Protein 7ZQY (pdb70)

Organism: Chaetomium thermophilum (strain DSM 1495 / CBS 144.50 / IMI 039719) (NCBI:txid759272)

Nearest PDB structures (foldseek):
  7zqy-assembly1_C  TM=1.003E+00  e=3.731E-21  Thermochaetoides thermophila
  5gox-assembly1_B  TM=5.047E-01  e=2.111E-02  Homo sapiens
  3zx6-assembly1_B  TM=3.598E-01  e=1.373E+00  Archaeoglobus fulgidus DSM 4304
  7a0g-assembly1_FFF  TM=4.343E-01  e=3.034E+00  Serratia marcescens
  6rwb-assembly1_C  TM=2.679E-01  e=1.526E+00  Yersinia pseudotuberculosis

Solvent-accessible surface area: 42993 Å² total; per-residue (Å²): 185,174,99,36,125,90,0,75,54,74,16,36,63,11,141,85,71,53,82,122,24,33,73,81,22,68,48,9,54,128,32,0,49,82,4,0,80,106,13,113,133,50,140,85,45,15,84,14,107,74,2,84,71,36,14,89,57,4,56,133,53,18,48,105,19,60,22,36,19,109,36,19,63,38,33,50,135,60,33,24,54,12,27,27,23,0,28,38,19,40,16,0,40,15,1,52,29,54,0,50,147,76,105,67,14,38,66,152,1,40,111,54,4,61,176,103,34,43,86,132,107,31,103,119,21,36,108,63,34,50,59,45,47,143,6,6,22,35,0,50,44,15,72,84,90,14,38,20,28,83,71,0,49,83,70,15,63,81,18,40,148,72,30,88,65,34,49,97,94,84,123,111,46,99,263,128,88,113,27,145,81,3,85,73,90,18,29,67,15,119,80,74,51,87,129,26,35,83,73,22,85,42,9,59,147,25,0,45,84,8,0,80,115,14,84,128,56,151,87,46,14,92,20,58,78,0,5,66,24,2,30,54,0,36,124,59,18,46,112,14,64,28,33,18,106,24,25,52,35,38,92,124,66,30,33,64,11,75,61,94,0,104,173,118,38,82,0,49,15,2,59,32,67,0,87,157,75,107,68,11,36,76,141,0,34,113,80,3,55,188,152,42,40,113,123,106,68,126,108,29,86,107,62,41,65,57,39,80,138,5,5,77,30,0,125,79,17,24,94,94,3,29,13,22,42,74,2,44,40,84,14,59,91,21,42,155,82,25,84,65,31,34,88,103,85,63,96,33,60,173,203,117,150,136,93,32,102,63,0,84,65,69,19,38,67,14,118,88,72,47,88,133,27,39,77,77,28,75,52,10,59,144,32,0,46,83,4,0,86,105,14,94,128,57,147,84,47,20,95,18,78,79,0,87,68,36,15,91,56,2,55,127,53,19,44,107,20,60,20,36,20,129,40,36,59,47,33,54,135,61,28,17,49,14,28,22,18,0,30,39,18,43,16,0,72,17,2,58,32,50,1,54,154,72,124,85,19,43,69,136,0,39,114,72,8,62,183,144,30,50,72,124,95,29,115,90,18,36,110,61,32,51,60,44,39,142,6,4,20,38,1,48,43,17,74,81,92,5,41,22,23,69,68,0,45,80,76,11,73,112,18,40,180,75,25,82,62,29,46,99,74,72,111,116,38,60,241,120,116,102,21,128,70,24,51,65,93,21,35,64,12,131,77,71,44,82,132,25,36,82,70,26,84,44,7,61,139,31,0,47,84,8,0,84,112,14,86,132,60,149,82,44,16,89,16,62,82,0,3,62,19,3,29,50,0,34,134,57,16,45,108,15,56,32,30,18,112,35,20,64,50,30,70,141,56,34,39,66,13,80,64,92,0,93,175,125,41,74,0,65,15,2,51,31,65,0,81,159,69,122,61,12,39,67,145,1,39,112,75,4,58,170,148,45,29,90,132,102,65,144,109,28,84,120,61,46,64,58,47,97,138,5,5,71,29,0,118,76,19,22,88,90,4,31,15,23,46,67,0,44,42,77,15,65,82,19,42,139,72,28,89,60,42,44,99,153,71,100,74,32,72,196,186,152

B-factor: mean 81.54, std 18.54, range [30.0, 139.04]

InterPro domains:
  IPR000219 Dbl homology domain [PS50010] (722-928)
  IPR004584 DNA repair protein Rad50, eukaryotes [TIGR00606] (2-1311)
  IPR027417 P-loop containing nucleoside triphosphate hydrolase [G3DSA:3.40.50.300] (3-269)
  IPR027417 P-loop containing nucleoside triphosphate hydrolase [G3DSA:3.40.50.300] (1039-1307)
  IPR027417 P-loop containing nucleoside triphosphate hydrolase [SSF52540] (3-317)
  IPR027417 P-loop containing nucleoside triphosphate hydrolase [SSF52540] (21-1282)
  IPR038729 Rad50/SbcC-type AAA domain [PF13476] (6-234)

Foldseek 3Di:
DVCLVVLVVLLVVLVVVLVVLVVLLVVLQVLLQVLQCPLVVHPGGDGLVCLVVLLVCLVVLLVVLVVVLVVLVVVLVVLVVQLCCCVPVQAGPPPGDHCVVNVVVSVVSNVVSVVVHDCVVVVVSVVSNVSSVSSNVSSVVSPVSSVSSVVSVVVSVVSVVVSVVSVVVSVVVVD/DVVLVVLVVVLVVLVVVLVVLVVLLVVLQVLLQVLQCVLVVNPGGDHSVCLVVVLVVLVVLLVVLVVVLVVLVVLLVVLVVQLCCCVPVQAGPPPGDHCVVNVVVSVVSNVVSVVVDDDVSNVVSVVSNVSSVSSNVSSVVSPVSSVSSVVSVVVSVVSVVVSVVSVVCSVVVVVVD/DVVLVVLVVVLVVLVVVLVVLVVLLVVLQVLLQVLQCVLVVHPGGDGLVCLVVVLVVLVVLLVVLVVVLVVLVVQLVVLVVQLCCCVPVQAGPPPGDGCVVNVVVSVVSNVVSVVSNDCPVVVVSVVVNVSSVSSNVSSVVSPVSSVSSVVSVVVSVVSVVVSVVSVVVSVVVPD/DVVLVVLVVVLVVLVVVLVVLVVLLVVLQVLLQVLQCVLVVNPGGDGSVCLVVLLVVLVVLLVVLVVVLVVLVVVLVVLVVQLCCCVPVQAGPPPGDHCVVNVVVSVVSNVVSVVSPDCVSVVVSVVSNVSSVSSNVSSVVSPVSSVSSVVSVVVSVVSVVVSVVSVVVSVVVVVVD

GO terms:
  GO:0003690 double-stranded DNA binding (F, IDA)
  GO:0016887 ATP hydrolysis activity (F, IDA)
  GO:0030870 Mre11 complex (C, IDA)

Structure (mmCIF, N/CA/C/O backbone):
data_7ZQY
#
_entry.id   7ZQY
#
_cell.length_a   43.490
_cell.length_b   53.970
_cell.length_c   110.420
_cell.angle_alpha   75.85
_cell.angle_beta   78.74
_cell.angle_gamma   90.00
#
_symmetry.space_group_name_H-M   'P 1'
#
loop_
_entity.id
_entity.type
_entity.pdbx_description
1 polymer 'DH domain-containing protein'
2 non-polymer 'ZINC ION'
3 water water
#
loop_
_atom_site.group_PDB
_atom_site.id
_atom_site.type_symbol
_atom_site.label_atom_id
_atom_site.label_alt_id
_atom_site.label_comp_id
_atom_site.label_asym_id
_atom_site.label_entity_id
_atom_site.label_seq_id
_atom_site.pdbx_PDB_ins_code
_atom_site.Cartn_x
_atom_site.Cartn_y
_atom_site.Cartn_z
_atom_site.occupancy
_atom_site.B_iso_or_equiv
_atom_site.auth_seq_id
_atom_site.auth_comp_id
_atom_site.auth_asym_id
_atom_site.auth_atom_id
_atom_site.pdbx_PDB_model_num
ATOM 1 N N . GLN A 1 1 ? -0.066 14.425 73.427 1.00 125.87 600 GLN A N 1
ATOM 2 C CA . GLN A 1 1 ? 1.233 15.150 73.490 1.00 122.57 600 GLN A CA 1
ATOM 3 C C . GLN A 1 1 ? 2.295 14.585 72.536 1.00 124.17 600 GLN A C 1
ATOM 4 O O . GLN A 1 1 ? 2.726 15.296 71.633 1.00 121.49 600 GLN A O 1
ATOM 10 N N . GLN A 1 2 ? 2.745 13.336 72.702 1.00 125.84 601 GLN A N 1
ATOM 11 C CA . GLN A 1 2 ? 3.965 12.810 72.056 1.00 123.74 601 GLN A CA 1
ATOM 12 C C . GLN A 1 2 ? 3.971 12.908 70.518 1.00 129.45 601 GLN A C 1
ATOM 13 O O . GLN A 1 2 ? 4.962 13.323 69.920 1.00 128.31 601 GLN A O 1
ATOM 19 N N . GLU A 1 3 ? 2.866 12.556 69.861 1.00 127.62 602 GLU A N 1
ATOM 20 C CA . GLU A 1 3 ? 2.757 12.590 68.396 1.00 120.33 602 GLU A CA 1
ATOM 21 C C . GLU A 1 3 ? 2.440 13.981 67.821 1.00 120.30 602 GLU A C 1
ATOM 22 O O . GLU A 1 3 ? 2.658 14.209 66.634 1.00 119.73 602 GLU A O 1
ATOM 28 N N . LEU A 1 4 ? 2.010 14.956 68.628 1.00 121.26 603 LEU A N 1
ATOM 29 C CA . LEU A 1 4 ? 1.777 16.333 68.163 1.00 119.81 603 LEU A CA 1
ATOM 30 C C . LEU A 1 4 ? 3.068 16.994 67.669 1.00 114.21 603 LEU A C 1
ATOM 31 O O . LEU A 1 4 ? 3.038 17.730 66.689 1.00 113.50 603 LEU A O 1
ATOM 36 N N . LYS A 1 5 ? 4.221 16.658 68.255 1.00 112.84 604 LYS A N 1
ATOM 37 C CA . LYS A 1 5 ? 5.527 17.102 67.750 1.00 111.43 604 LYS A CA 1
ATOM 38 C C . LYS A 1 5 ? 5.816 16.538 66.363 1.00 114.81 604 LYS A C 1
ATOM 39 O O . LYS A 1 5 ? 6.376 17.239 65.531 1.00 116.47 604 LYS A O 1
ATOM 45 N N . GLN A 1 6 ? 5.402 15.304 66.069 1.00 116.06 605 GLN A N 1
ATOM 46 C CA . GLN A 1 6 ? 5.485 14.762 64.708 1.00 114.38 605 GLN A CA 1
ATOM 47 C C . GLN A 1 6 ? 4.500 15.462 63.772 1.00 110.60 605 GLN A C 1
ATOM 48 O O . GLN A 1 6 ? 4.885 15.827 62.671 1.00 111.47 605 GLN A O 1
ATOM 54 N N . ALA A 1 7 ? 3.258 15.703 64.197 1.00 107.94 606 ALA A N 1
ATOM 55 C CA . ALA A 1 7 ? 2.264 16.392 63.378 1.00 107.81 606 ALA A CA 1
ATOM 56 C C . ALA A 1 7 ? 2.725 17.805 62.980 1.00 104.93 606 ALA A C 1
ATOM 57 O O . ALA A 1 7 ? 2.683 18.170 61.809 1.00 106.48 606 ALA A O 1
ATOM 59 N N . GLU A 1 8 ? 3.236 18.578 63.936 1.00 106.35 607 GLU A N 1
ATOM 60 C CA . GLU A 1 8 ? 3.826 19.897 63.701 1.00 107.55 607 GLU A CA 1
ATOM 61 C C . GLU A 1 8 ? 5.046 19.824 62.771 1.00 104.81 607 GLU A C 1
ATOM 62 O O . GLU A 1 8 ? 5.154 20.602 61.825 1.00 98.73 607 GLU A O 1
ATOM 68 N N . TYR A 1 9 ? 5.945 18.860 62.987 1.00 101.89 608 TYR A N 1
ATOM 69 C CA . TYR A 1 9 ? 7.127 18.673 62.145 1.00 99.03 608 TYR A CA 1
ATOM 70 C C . TYR A 1 9 ? 6.764 18.270 60.711 1.00 99.80 608 TYR A C 1
ATOM 71 O O . TYR A 1 9 ? 7.239 18.894 59.768 1.00 98.91 608 TYR A O 1
ATOM 80 N N . GLN A 1 10 ? 5.858 17.305 60.524 1.00 100.40 609 GLN A N 1
ATOM 81 C CA . GLN A 1 10 ? 5.323 16.923 59.215 1.00 100.93 609 GLN A CA 1
ATOM 82 C C . GLN A 1 10 ? 4.720 18.127 58.492 1.00 95.32 609 GLN A C 1
ATOM 83 O O . GLN A 1 10 ? 5.082 18.405 57.351 1.00 94.75 609 GLN A O 1
ATOM 89 N N . LEU A 1 11 ? 3.844 18.873 59.166 1.00 92.87 610 LEU A N 1
ATOM 90 C CA . LEU A 1 11 ? 3.208 20.043 58.580 1.00 89.86 610 LEU A CA 1
ATOM 91 C C . LEU A 1 11 ? 4.238 21.103 58.171 1.00 85.45 610 LEU A C 1
ATOM 92 O O . LEU A 1 11 ? 4.130 21.674 57.093 1.00 86.37 610 LEU A O 1
ATOM 97 N N . SER A 1 12 ? 5.275 21.326 58.977 1.00 85.06 611 SER A N 1
ATOM 98 C CA . SER A 1 12 ? 6.365 22.251 58.660 1.00 84.79 611 SER A CA 1
ATOM 99 C C . SER A 1 12 ? 7.196 21.788 57.459 1.00 83.96 611 SER A C 1
ATOM 100 O O . SER A 1 12 ? 7.491 22.576 56.562 1.00 78.73 611 SER A O 1
ATOM 103 N N . ASN A 1 13 ? 7.517 20.498 57.383 1.00 83.80 612 ASN A N 1
ATOM 104 C CA . ASN A 1 13 ? 8.226 19.920 56.246 1.00 87.30 612 ASN A CA 1
ATOM 105 C C . ASN A 1 13 ? 7.413 20.056 54.960 1.00 80.24 612 ASN A C 1
ATOM 106 O O . ASN A 1 13 ? 7.932 20.510 53.948 1.00 79.78 612 ASN A O 1
ATOM 111 N N . ALA A 1 14 ? 6.125 19.726 55.006 1.00 82.01 613 ALA A N 1
ATOM 112 C CA . ALA A 1 14 ? 5.233 19.828 53.866 1.00 77.18 613 ALA A CA 1
ATOM 113 C C . ALA A 1 14 ? 5.024 21.284 53.424 1.00 78.27 613 ALA A C 1
ATOM 114 O O . ALA A 1 14 ? 5.107 21.567 52.234 1.00 77.72 613 ALA A O 1
ATOM 116 N N . ARG A 1 15 ? 4.863 22.201 54.379 1.00 73.29 614 ARG A N 1
ATOM 117 C CA . ARG A 1 15 ? 4.752 23.640 54.017 1.00 74.92 614 ARG A CA 1
ATOM 118 C C . ARG A 1 15 ? 6.009 24.076 53.253 1.00 73.84 614 ARG A C 1
ATOM 119 O O . ARG A 1 15 ? 5.857 24.616 52.140 1.00 76.78 614 ARG A O 1
ATOM 127 N N . ASN A 1 16 ? 7.198 23.843 53.819 1.00 70.20 615 ASN A N 1
ATOM 128 C CA . ASN A 1 16 ? 8.448 24.271 53.200 1.00 71.40 615 ASN A CA 1
ATOM 129 C C . ASN A 1 16 ? 8.709 23.567 51.873 1.00 71.96 615 ASN A C 1
ATOM 130 O O . ASN A 1 16 ? 9.179 24.202 50.937 1.00 73.30 615 ASN A O 1
ATOM 135 N N . LEU A 1 17 ? 8.347 22.294 51.748 1.00 71.61 616 LEU A N 1
ATOM 136 C CA . LEU A 1 17 ? 8.430 21.571 50.488 1.00 74.06 616 LEU A CA 1
ATOM 137 C C . LEU A 1 17 ? 7.519 22.199 49.431 1.00 68.95 616 LEU A C 1
ATOM 138 O O . LEU A 1 17 ? 7.975 22.500 48.338 1.00 71.23 616 LEU A O 1
ATOM 143 N N . HIS A 1 18 ? 6.262 22.478 49.766 1.00 70.36 617 HIS A N 1
ATOM 144 C CA . HIS A 1 18 ? 5.313 23.134 48.869 1.00 68.51 617 HIS A CA 1
ATOM 145 C C . HIS A 1 18 ? 5.802 24.513 48.435 1.00 68.11 617 HIS A C 1
ATOM 146 O O . HIS A 1 18 ? 5.762 24.827 47.251 1.00 70.16 617 HIS A O 1
ATOM 153 N N . ASN A 1 19 ? 6.345 25.287 49.377 1.00 69.77 618 ASN A N 1
ATOM 154 C CA . ASN A 1 19 ? 6.924 26.606 49.012 1.00 68.52 618 ASN A CA 1
ATOM 155 C C . ASN A 1 19 ? 8.051 26.394 47.998 1.00 67.40 618 ASN A C 1
ATOM 156 O O . ASN A 1 19 ? 8.013 27.038 46.933 1.00 70.26 618 ASN A O 1
ATOM 161 N N . LYS A 1 20 ? 9.010 25.521 48.317 1.00 62.80 619 LYS A N 1
ATOM 162 C CA . LYS A 1 20 ? 10.176 25.299 47.421 1.00 67.48 619 LYS A CA 1
ATOM 163 C C . LYS A 1 20 ? 9.693 24.812 46.052 1.00 65.77 619 LYS A C 1
ATOM 164 O O . LYS A 1 20 ? 10.153 25.367 45.036 1.00 66.83 619 LYS A O 1
ATOM 170 N N . LEU A 1 21 ? 8.802 23.819 46.031 1.00 60.30 620 LEU A N 1
ATOM 171 C CA . LEU A 1 21 ? 8.322 23.251 44.744 1.00 71.97 620 LEU A CA 1
ATOM 172 C C . LEU A 1 21 ? 7.612 24.348 43.945 1.00 69.39 620 LEU A C 1
ATOM 173 O O . LEU A 1 21 ? 7.828 24.420 42.721 1.00 71.14 620 LEU A O 1
ATOM 178 N N . THR A 1 22 ? 6.800 25.165 44.619 1.00 65.53 621 THR A N 1
ATOM 179 C CA . THR A 1 22 ? 6.092 26.278 43.937 1.00 67.36 621 THR A CA 1
ATOM 180 C C . THR A 1 22 ? 7.122 27.191 43.268 1.00 69.19 621 THR A C 1
ATOM 181 O O . THR A 1 22 ? 6.924 27.532 42.090 1.00 70.01 621 THR A O 1
ATOM 185 N N . ASN A 1 23 ? 8.186 27.548 43.990 1.00 67.58 622 ASN A N 1
ATOM 186 C CA . ASN A 1 23 ? 9.211 28.477 43.445 1.00 69.07 622 ASN A CA 1
ATOM 187 C C . ASN A 1 23 ? 9.837 27.864 42.189 1.00 66.29 622 ASN A C 1
ATOM 188 O O . ASN A 1 23 ? 9.969 28.588 41.183 1.00 66.37 622 ASN A O 1
ATOM 193 N N . GLU A 1 24 ? 10.194 26.579 42.248 1.00 60.73 623 GLU A N 1
ATOM 194 C CA . GLU A 1 24 ? 10.827 25.899 41.088 1.00 71.35 623 GLU A CA 1
ATOM 195 C C . GLU A 1 24 ? 9.852 25.916 39.907 1.00 70.68 623 GLU A C 1
ATOM 196 O O . GLU A 1 24 ? 10.292 26.224 38.780 1.00 64.03 623 GLU A O 1
ATOM 202 N N . MET A 1 25 ? 8.578 25.611 40.165 1.00 71.04 624 MET A N 1
ATOM 203 C CA . MET A 1 25 ? 7.554 25.616 39.090 1.00 68.84 624 MET A CA 1
ATOM 204 C C . MET A 1 25 ? 7.504 27.008 38.454 1.00 69.52 624 MET A C 1
ATOM 205 O O . MET A 1 25 ? 7.507 27.087 37.214 1.00 76.80 624 MET A O 1
ATOM 210 N N . GLU A 1 26 ? 7.477 28.058 39.278 1.00 67.69 625 GLU A N 1
ATOM 211 C CA . GLU A 1 26 ? 7.384 29.447 38.756 1.00 69.37 625 GLU A CA 1
ATOM 212 C C . GLU A 1 26 ? 8.617 29.751 37.904 1.00 72.07 625 GLU A C 1
ATOM 213 O O . GLU A 1 26 ? 8.456 30.358 36.830 1.00 73.96 625 GLU A O 1
ATOM 219 N N . ALA A 1 27 ? 9.798 29.337 38.368 1.00 71.82 626 ALA A N 1
ATOM 220 C CA . ALA A 1 27 ? 11.044 29.573 37.605 1.00 66.75 626 ALA A CA 1
ATOM 221 C C . ALA A 1 27 ? 10.935 28.887 36.242 1.00 71.54 626 ALA A C 1
ATOM 222 O O . ALA A 1 27 ? 11.248 29.535 35.225 1.00 70.74 626 ALA A O 1
ATOM 224 N N . CYS A 1 28 ? 10.484 27.631 36.229 1.00 68.06 627 CYS A N 1
ATOM 225 C CA . CYS A 1 28 ? 10.353 26.877 34.956 1.00 70.59 627 CYS A CA 1
ATOM 226 C C . CYS A 1 28 ? 9.378 27.618 34.037 1.00 69.18 627 CYS A C 1
ATOM 227 O O . CYS A 1 28 ? 9.678 27.737 32.836 1.00 67.74 627 CYS A O 1
ATOM 230 N N . MET A 1 29 ? 8.267 28.107 34.591 1.00 71.34 628 MET A N 1
ATOM 231 C CA . MET A 1 29 ? 7.245 28.819 33.780 1.00 72.01 628 MET A CA 1
ATOM 232 C C . MET A 1 29 ? 7.882 30.062 33.158 1.00 71.47 628 MET A C 1
ATOM 233 O O . MET A 1 29 ? 7.670 30.295 31.956 1.00 68.86 628 MET A O 1
ATOM 238 N N . ARG A 1 30 ? 8.633 30.824 33.953 1.00 74.27 629 ARG A N 1
ATOM 239 C CA . ARG A 1 30 ? 9.321 32.032 33.429 1.00 73.05 629 ARG A CA 1
ATOM 240 C C . ARG A 1 30 ? 10.223 31.615 32.267 1.00 74.58 629 ARG A C 1
ATOM 241 O O . ARG A 1 30 ? 10.007 32.109 31.149 1.00 72.80 629 ARG A O 1
ATOM 249 N N . ALA A 1 31 ? 11.190 30.733 32.528 1.00 71.00 630 ALA A N 1
ATOM 250 C CA . ALA A 1 31 ? 12.089 30.257 31.486 1.00 70.26 630 ALA A CA 1
ATOM 251 C C . ALA A 1 31 ? 11.338 29.851 30.206 1.00 70.77 630 ALA A C 1
ATOM 252 O O . ALA A 1 31 ? 11.631 30.374 29.136 1.00 70.97 630 ALA A O 1
ATOM 254 N N . VAL A 1 32 ? 10.331 28.979 30.297 1.00 64.02 631 VAL A N 1
ATOM 255 C CA . VAL A 1 32 ? 9.565 28.540 29.122 1.00 66.72 631 VAL A CA 1
ATOM 256 C C . VAL A 1 32 ? 8.813 29.690 28.453 1.00 70.00 631 VAL A C 1
ATOM 257 O O . VAL A 1 32 ? 8.840 29.796 27.235 1.00 76.31 631 VAL A O 1
ATOM 261 N N . GLN A 1 33 ? 8.237 30.627 29.201 1.00 68.30 632 GLN A N 1
ATOM 262 C CA . GLN A 1 33 ? 7.653 31.832 28.611 1.00 72.61 632 GLN A CA 1
ATOM 263 C C . GLN A 1 33 ? 8.691 32.711 27.911 1.00 73.21 632 GLN A C 1
ATOM 264 O O . GLN A 1 33 ? 8.417 33.224 26.832 1.00 79.17 632 GLN A O 1
ATOM 270 N N . THR A 1 34 ? 9.892 32.847 28.467 1.00 72.10 633 THR A N 1
ATOM 271 C CA . THR A 1 34 ? 10.978 33.600 27.823 1.00 72.91 633 THR A CA 1
ATOM 272 C C . THR A 1 34 ? 11.386 32.949 26.501 1.00 74.50 633 THR A C 1
ATOM 273 O O . THR A 1 34 ? 11.484 33.630 25.485 1.00 76.65 633 THR A O 1
ATOM 277 N N . ALA A 1 35 ? 11.535 31.626 26.482 1.00 72.92 634 ALA A N 1
ATOM 278 C CA . ALA A 1 35 ? 11.847 30.880 25.274 1.00 74.53 634 ALA A CA 1
ATOM 279 C C . ALA A 1 35 ? 10.757 31.045 24.213 1.00 76.21 634 ALA A C 1
ATOM 280 O O . ALA A 1 35 ? 11.058 31.399 23.082 1.00 76.27 634 ALA A O 1
ATOM 282 N N . MET A 1 36 ? 9.483 30.873 24.570 1.00 73.44 635 MET A N 1
ATOM 283 C CA . MET A 1 36 ? 8.375 31.099 23.643 1.00 76.52 635 MET A CA 1
ATOM 284 C C . MET A 1 36 ? 8.349 32.521 23.085 1.00 78.64 635 MET A C 1
ATOM 285 O O . MET A 1 36 ? 8.074 32.714 21.904 1.00 77.73 635 MET A O 1
ATOM 290 N N . LYS A 1 37 ? 8.669 33.522 23.907 1.00 78.67 636 LYS A N 1
ATOM 291 C CA . LYS A 1 37 ? 8.725 34.912 23.465 1.00 81.39 636 LYS A CA 1
ATOM 292 C C . LYS A 1 37 ? 9.826 35.128 22.431 1.00 80.89 636 LYS A C 1
ATOM 293 O O . LYS A 1 37 ? 9.567 35.728 21.396 1.00 85.90 636 LYS A O 1
ATOM 299 N N . GLU A 1 38 ? 11.040 34.639 22.664 1.00 76.80 637 GLU A N 1
ATOM 300 C CA . GLU A 1 38 ? 12.147 34.871 21.730 1.00 83.18 637 GLU A CA 1
ATOM 301 C C . GLU A 1 38 ? 12.111 33.943 20.503 1.00 86.30 637 GLU A C 1
ATOM 302 O O . GLU A 1 38 ? 12.513 34.354 19.418 1.00 83.19 637 GLU A O 1
ATOM 308 N N . ALA A 1 39 ? 11.580 32.723 20.626 1.00 85.03 638 ALA A N 1
ATOM 309 C CA . ALA A 1 39 ? 11.564 31.735 19.550 1.00 76.13 638 ALA A CA 1
ATOM 310 C C . ALA A 1 39 ? 10.820 32.207 18.296 1.00 81.19 638 ALA A C 1
ATOM 311 O O . ALA A 1 39 ? 11.245 31.888 17.186 1.00 84.08 638 ALA A O 1
ATOM 313 N N . ARG A 1 40 ? 9.768 33.021 18.468 1.00 83.59 639 ARG A N 1
ATOM 314 C CA . ARG A 1 40 ? 8.962 33.522 17.314 1.00 86.35 639 ARG A CA 1
ATOM 315 C C . ARG A 1 40 ? 8.981 35.058 17.249 1.00 87.69 639 ARG A C 1
ATOM 316 O O . ARG A 1 40 ? 8.251 35.626 16.412 1.00 90.05 639 ARG A O 1
ATOM 324 N N . ASP A 1 41 ? 9.805 35.687 18.090 1.00 86.90 640 ASP A N 1
ATOM 325 C CA . ASP A 1 41 ? 9.988 37.142 18.208 1.00 91.43 640 ASP A CA 1
ATOM 326 C C . ASP A 1 41 ? 8.706 37.906 18.602 1.00 92.69 640 ASP A C 1
ATOM 327 O O . ASP A 1 41 ? 8.259 38.838 17.932 1.00 95.31 640 ASP A O 1
ATOM 332 N N . LEU A 1 42 ? 8.076 37.458 19.686 1.00 94.15 641 LEU A N 1
ATOM 333 C CA . LEU A 1 42 ? 6.818 37.982 20.214 1.00 97.21 641 LEU A CA 1
ATOM 334 C C . LEU A 1 42 ? 7.039 39.213 21.109 1.00 99.32 641 LEU A C 1
ATOM 335 O O . LEU A 1 42 ? 8.027 39.318 21.834 1.00 100.40 641 LEU A O 1
ATOM 340 N N . ASP A 1 43 ? 6.098 40.151 21.085 1.00 100.64 642 ASP A N 1
ATOM 341 C CA . ASP A 1 43 ? 6.146 41.399 21.858 1.00 105.31 642 ASP A CA 1
ATOM 342 C C . ASP A 1 43 ? 5.711 41.228 23.324 1.00 104.79 642 ASP A C 1
ATOM 343 O O . ASP A 1 43 ? 6.210 41.946 24.188 1.00 108.05 642 ASP A O 1
ATOM 348 N N . SER A 1 44 ? 4.870 40.235 23.617 1.00 103.49 643 SER A N 1
ATOM 349 C CA . SER A 1 44 ? 4.508 39.770 24.965 1.00 107.53 643 SER A CA 1
ATOM 350 C C . SER A 1 44 ? 4.444 38.243 25.000 1.00 102.60 643 SER A C 1
ATOM 351 O O . SER A 1 44 ? 4.069 37.610 24.012 1.00 97.63 643 SER A O 1
ATOM 354 N N . ALA A 1 45 ? 4.828 37.629 26.121 1.00 97.60 644 ALA A N 1
ATOM 355 C CA . ALA A 1 45 ? 4.910 36.174 26.225 1.00 91.82 644 ALA A CA 1
ATOM 356 C C . ALA A 1 45 ? 3.519 35.502 26.265 1.00 90.39 644 ALA A C 1
ATOM 357 O O . ALA A 1 45 ? 2.609 36.009 26.923 1.00 84.21 644 ALA A O 1
ATOM 359 N N . PRO A 1 46 ? 3.339 34.355 25.596 1.00 94.46 645 PRO A N 1
ATOM 360 C CA . PRO A 1 46 ? 2.088 33.613 25.604 1.00 88.26 645 PRO A CA 1
ATOM 361 C C . PRO A 1 46 ? 1.890 32.802 26.896 1.00 83.38 645 PRO A C 1
ATOM 362 O O . PRO A 1 46 ? 2.832 32.603 27.668 1.00 80.68 645 PRO A O 1
ATOM 366 N N . PRO A 1 47 ? 0.681 32.272 27.128 1.00 86.25 646 PRO A N 1
ATOM 367 C CA . PRO A 1 47 ? 0.419 31.292 28.169 1.00 85.07 646 PRO A CA 1
ATOM 368 C C . PRO A 1 47 ? 1.306 30.057 28.039 1.00 80.25 646 PRO A C 1
ATOM 369 O O . PRO A 1 47 ? 1.514 29.550 26.944 1.00 84.16 646 PRO A O 1
ATOM 373 N N . VAL A 1 48 ? 1.769 29.520 29.167 1.00 78.29 647 VAL A N 1
ATOM 374 C CA . VAL A 1 48 ? 2.606 28.309 29.246 1.00 79.87 647 VAL A CA 1
ATOM 375 C C . VAL A 1 48 ? 1.990 27.097 28.534 1.00 78.53 647 VAL A C 1
ATOM 376 O O . VAL A 1 48 ? 2.707 26.317 27.918 1.00 73.08 647 VAL A O 1
ATOM 380 N N . ASP A 1 49 ? 0.674 27.017 28.502 1.00 86.23 648 ASP A N 1
ATOM 381 C CA . ASP A 1 49 ? -0.013 25.860 27.885 1.00 84.44 648 ASP A CA 1
ATOM 382 C C . ASP A 1 49 ? 0.185 25.870 26.374 1.00 83.68 648 ASP A C 1
ATOM 383 O O . ASP A 1 49 ? -0.203 24.892 25.730 1.00 87.51 648 ASP A O 1
ATOM 388 N N . GLU A 1 50 ? 0.759 26.933 25.834 1.00 78.98 649 GLU A N 1
ATOM 389 C CA . GLU A 1 50 ? 0.874 27.038 24.364 1.00 84.29 649 GLU A CA 1
ATOM 390 C C . GLU A 1 50 ? 2.225 26.503 23.890 1.00 77.90 649 GLU A C 1
ATOM 391 O O . GLU A 1 50 ? 2.480 26.566 22.693 1.00 70.67 649 GLU A O 1
ATOM 397 N N . TYR A 1 51 ? 3.056 26.023 24.799 1.00 71.58 650 TYR A N 1
ATOM 398 C CA . TYR A 1 51 ? 4.396 25.574 24.377 1.00 71.56 650 TYR A CA 1
ATOM 399 C C . TYR A 1 51 ? 4.238 24.338 23.510 1.00 69.98 650 TYR A C 1
ATOM 400 O O . TYR A 1 51 ? 4.910 24.241 22.482 1.00 67.84 650 TYR A O 1
ATOM 409 N N . ILE A 1 52 ? 3.386 23.401 23.927 1.00 63.75 651 ILE A N 1
ATOM 410 C CA . ILE A 1 52 ? 3.261 22.122 23.168 1.00 62.98 651 ILE A CA 1
ATOM 411 C C . ILE A 1 52 ? 2.917 22.440 21.711 1.00 74.21 651 ILE A C 1
ATOM 412 O O . ILE A 1 52 ? 3.508 21.805 20.820 1.00 72.64 651 ILE A O 1
ATOM 417 N N . THR A 1 53 ? 2.016 23.398 21.480 1.00 74.64 652 THR A N 1
ATOM 418 C CA . THR A 1 53 ? 1.573 23.691 20.101 1.00 72.61 652 THR A CA 1
ATOM 419 C C . THR A 1 53 ? 2.704 24.391 19.346 1.00 75.95 652 THR A C 1
ATOM 420 O O . THR A 1 53 ? 2.900 24.080 18.169 1.00 70.73 652 THR A O 1
ATOM 424 N N . MET A 1 54 ? 3.412 25.298 20.002 1.00 73.07 653 MET A N 1
ATOM 425 C CA . MET A 1 54 ? 4.500 26.056 19.354 1.00 71.95 653 MET A CA 1
ATOM 426 C C . MET A 1 54 ? 5.600 25.081 18.963 1.00 72.46 653 MET A C 1
ATOM 427 O O . MET A 1 54 ? 6.164 25.255 17.888 1.00 72.19 653 MET A O 1
ATOM 432 N N . LEU A 1 55 ? 5.887 24.101 19.814 1.00 66.66 654 LEU A N 1
ATOM 433 C CA . LEU A 1 55 ? 6.934 23.083 19.529 1.00 66.09 654 LEU A CA 1
ATOM 434 C C . LEU A 1 55 ? 6.513 22.183 18.367 1.00 65.61 654 LEU A C 1
ATOM 435 O O . LEU A 1 55 ? 7.357 21.871 17.533 1.00 65.95 654 LEU A O 1
ATOM 440 N N . GLU A 1 56 ? 5.249 21.793 18.321 1.00 68.82 655 GLU A N 1
ATOM 441 C CA . GLU A 1 56 ? 4.761 20.874 17.271 1.00 72.75 655 GLU A CA 1
ATOM 442 C C . GLU A 1 56 ? 4.732 21.616 15.946 1.00 68.77 655 GLU A C 1
ATOM 443 O O . GLU A 1 56 ? 5.020 21.011 14.922 1.00 67.82 655 GLU A O 1
ATOM 449 N N . THR A 1 57 ? 4.366 22.881 15.986 1.00 69.82 656 THR A N 1
ATOM 450 C CA . THR A 1 57 ? 4.368 23.690 14.759 1.00 66.23 656 THR A CA 1
ATOM 451 C C . THR A 1 57 ? 5.796 23.759 14.250 1.00 72.61 656 THR A C 1
ATOM 452 O O . THR A 1 57 ? 6.000 23.558 13.055 1.00 73.32 656 THR A O 1
ATOM 456 N N . ASP A 1 58 ? 6.749 24.000 15.139 1.00 72.84 657 ASP A N 1
ATOM 457 C CA . ASP A 1 58 ? 8.147 24.173 14.674 1.00 73.13 657 ASP A CA 1
ATOM 458 C C . ASP A 1 58 ? 8.661 22.838 14.147 1.00 72.00 657 ASP A C 1
ATOM 459 O O . ASP A 1 58 ? 9.283 22.833 13.091 1.00 68.78 657 ASP A O 1
ATOM 464 N N . GLU A 1 59 ? 8.366 21.753 14.843 1.00 66.48 658 GLU A N 1
ATOM 465 C CA . GLU A 1 59 ? 8.832 20.408 14.449 1.00 65.45 658 GLU A CA 1
ATOM 466 C C . GLU A 1 59 ? 8.300 20.081 13.065 1.00 72.70 658 GLU A C 1
ATOM 467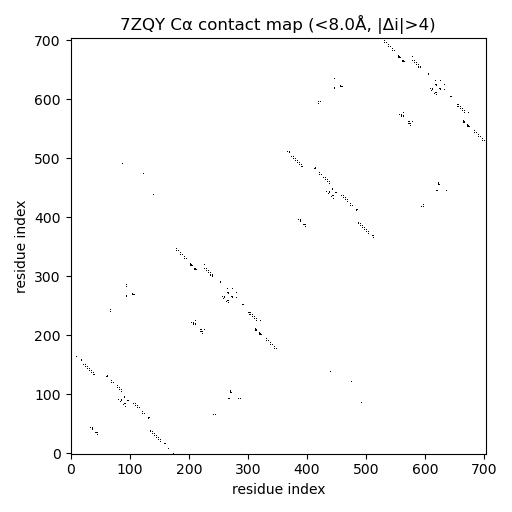 O O . GLU A 1 59 ? 8.988 19.382 12.321 1.00 71.28 658 GLU A O 1
ATOM 473 N N . LYS A 1 60 ? 7.121 20.593 12.738 1.00 67.19 659 LYS A N 1
ATOM 474 C CA . LYS A 1 60 ? 6.507 20.271 11.430 1.00 72.15 659 LYS A CA 1
ATOM 475 C C . LYS A 1 60 ? 6.973 21.263 10.362 1.00 72.23 659 LYS A C 1
ATOM 476 O O . LYS A 1 60 ? 7.429 20.818 9.297 1.00 71.86 659 LYS A O 1
ATOM 482 N N . GLU 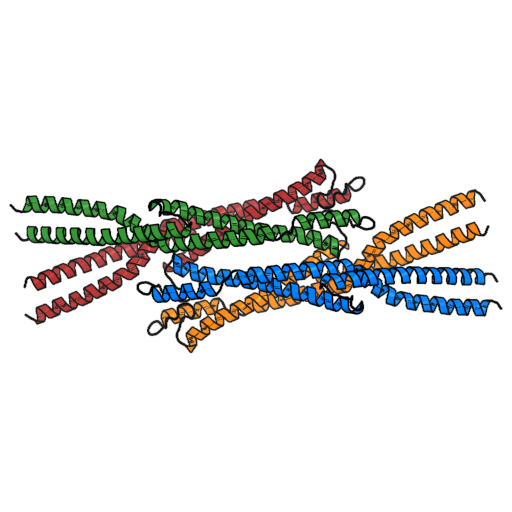A 1 61 ? 6.872 22.555 10.644 1.00 71.14 660 GLU A N 1
ATOM 483 C CA . GLU A 1 61 ? 7.348 23.573 9.706 1.00 65.41 660 GLU A CA 1
ATOM 484 C C . GLU A 1 61 ? 8.821 23.374 9.315 1.00 65.14 660 GLU A C 1
ATOM 485 O O . GLU A 1 61 ? 9.172 23.591 8.159 1.00 73.99 660 GLU A O 1
ATOM 491 N N . LEU A 1 62 ? 9.676 22.878 10.217 1.00 68.51 661 LEU A N 1
ATOM 492 C CA . LEU A 1 62 ? 11.032 22.489 9.846 1.00 68.43 661 LEU A CA 1
ATOM 493 C C . LEU A 1 62 ? 11.040 21.258 8.930 1.00 66.68 661 LEU A C 1
ATOM 494 O O . LEU A 1 62 ? 11.690 21.269 7.890 1.00 63.39 661 LEU A O 1
ATOM 499 N N . ALA A 1 63 ? 10.301 20.206 9.272 1.00 59.69 662 ALA A N 1
ATOM 500 C CA . ALA A 1 63 ? 10.246 19.003 8.451 1.00 63.99 662 ALA A CA 1
ATOM 501 C C . ALA A 1 63 ? 9.713 19.284 7.035 1.00 71.85 662 ALA A C 1
ATOM 502 O O . ALA A 1 63 ? 10.229 18.747 6.061 1.00 62.54 662 ALA A O 1
ATOM 504 N N . GLU A 1 64 ? 8.736 20.177 6.892 1.00 68.72 663 GLU A N 1
ATOM 505 C CA . GLU A 1 64 ? 8.242 20.631 5.597 1.00 71.95 663 GLU A CA 1
ATOM 506 C C . GLU A 1 64 ? 9.351 21.248 4.747 1.00 71.10 663 GLU A C 1
ATOM 507 O O . GLU A 1 64 ? 9.605 20.745 3.654 1.00 71.11 663 GLU A O 1
ATOM 513 N N . VAL A 1 65 ? 10.065 22.270 5.229 1.00 69.63 664 VAL A N 1
ATOM 514 C CA . VAL A 1 65 ? 11.122 22.902 4.425 1.00 73.67 664 VAL A CA 1
ATOM 515 C C . VAL A 1 65 ? 12.284 21.954 4.142 1.00 69.00 664 VAL A C 1
ATOM 516 O O . VAL A 1 65 ? 12.860 22.010 3.066 1.00 69.25 664 VAL A O 1
ATOM 520 N N . GLU A 1 66 ? 12.589 21.010 5.025 1.00 64.62 665 GLU A N 1
ATOM 521 C CA . GLU A 1 66 ? 13.584 19.980 4.735 1.00 65.39 665 GLU A CA 1
ATOM 522 C C . GLU A 1 66 ? 13.124 18.967 3.683 1.00 62.55 665 GLU A C 1
ATOM 523 O O . GLU A 1 66 ? 13.933 18.558 2.856 1.00 61.15 665 GLU A O 1
ATOM 529 N N . THR A 1 67 ? 11.839 18.603 3.625 1.00 59.87 666 THR A N 1
ATOM 530 C CA . THR A 1 67 ? 11.327 17.799 2.501 1.00 65.31 666 THR A CA 1
ATOM 531 C C . THR A 1 67 ? 11.394 18.587 1.196 1.00 66.42 666 THR A C 1
ATOM 532 O O . THR A 1 67 ? 11.828 18.052 0.184 1.00 63.70 666 THR A O 1
ATOM 536 N N . ALA A 1 68 ? 11.042 19.870 1.222 1.00 62.02 667 ALA A N 1
ATOM 537 C CA . ALA A 1 68 ? 11.065 20.744 0.068 1.00 62.14 667 ALA A CA 1
ATOM 538 C C . ALA A 1 68 ? 12.490 20.993 -0.452 1.00 68.38 667 ALA A C 1
ATOM 539 O O . ALA A 1 68 ? 12.691 21.027 -1.661 1.00 64.93 667 ALA A O 1
ATOM 541 N N . LEU A 1 69 ? 13.491 21.076 0.429 1.00 62.47 668 LEU A N 1
ATOM 542 C CA . LEU A 1 69 ? 14.902 21.146 0.054 1.00 57.06 668 LEU A CA 1
ATOM 543 C C . LEU A 1 69 ? 15.328 19.921 -0.756 1.00 64.18 668 LEU A C 1
ATOM 544 O O . LEU A 1 69 ? 15.866 20.087 -1.846 1.00 69.78 668 LEU A O 1
ATOM 549 N N . LYS A 1 70 ? 15.045 18.696 -0.297 1.00 58.89 669 LYS A N 1
ATOM 550 C CA . LYS A 1 70 ? 15.374 17.504 -1.091 1.00 67.89 669 LYS A CA 1
ATOM 551 C C . LYS A 1 70 ? 14.535 17.398 -2.365 1.00 72.20 669 LYS A C 1
ATOM 552 O O . LYS A 1 70 ? 15.036 16.928 -3.378 1.00 71.31 669 LYS A O 1
ATOM 558 N N . LEU A 1 71 ? 13.292 17.874 -2.345 1.00 73.18 670 LEU A N 1
ATOM 559 C CA . LEU A 1 71 ? 12.436 17.924 -3.523 1.00 67.68 670 LEU A CA 1
ATOM 560 C C . LEU A 1 71 ? 13.075 18.762 -4.632 1.00 74.82 670 LEU A C 1
ATOM 561 O O . LEU A 1 71 ? 13.243 18.278 -5.743 1.00 72.14 670 LEU A O 1
ATOM 566 N N . TYR A 1 72 ? 13.498 19.983 -4.313 1.00 71.39 671 TYR A N 1
ATOM 567 C CA . TYR A 1 72 ? 14.205 20.857 -5.241 1.00 72.58 671 TYR A CA 1
ATOM 568 C C . TYR A 1 72 ? 15.464 20.188 -5.800 1.00 71.20 671 TYR A C 1
ATOM 569 O O . TYR A 1 72 ? 15.664 20.187 -7.007 1.00 74.43 671 TYR A O 1
ATOM 578 N N . ASP A 1 73 ? 16.280 19.562 -4.956 1.00 69.00 672 ASP A N 1
ATOM 579 C CA . ASP A 1 73 ? 17.490 18.862 -5.389 1.00 74.73 672 ASP A CA 1
ATOM 580 C C . ASP A 1 73 ? 17.204 17.725 -6.380 1.00 70.39 672 ASP A C 1
ATOM 581 O O . ASP A 1 73 ? 17.857 17.637 -7.413 1.00 72.83 672 ASP A O 1
ATOM 586 N N . GLU A 1 74 ? 16.223 16.866 -6.122 1.00 62.00 673 GLU A N 1
ATOM 587 C CA . GLU A 1 74 ? 15.913 15.744 -7.011 1.00 71.39 673 GLU A CA 1
ATOM 588 C C . GLU A 1 74 ? 15.297 16.202 -8.340 1.00 75.31 673 GLU A C 1
ATOM 589 O O . GLU A 1 74 ? 15.614 15.664 -9.402 1.00 74.53 673 GLU A O 1
ATOM 595 N N . LEU A 1 75 ? 14.444 17.225 -8.305 1.00 68.61 674 LEU A N 1
ATOM 596 C CA . LEU A 1 75 ? 13.902 17.838 -9.512 1.00 70.37 674 LEU A CA 1
ATOM 597 C C . LEU A 1 75 ? 15.022 18.466 -10.345 1.00 74.70 674 LEU A C 1
ATOM 598 O O . LEU A 1 75 ? 15.097 18.247 -11.550 1.00 65.92 674 LEU A O 1
ATOM 603 N N . LYS A 1 76 ? 15.947 19.182 -9.705 1.00 68.76 675 LYS A N 1
ATOM 604 C CA . LYS A 1 76 ? 17.093 19.805 -10.366 1.00 68.79 675 LYS A CA 1
ATOM 605 C C . LYS A 1 76 ? 18.058 18.778 -10.956 1.00 70.47 675 LYS A C 1
ATOM 606 O O . LYS A 1 76 ? 18.598 19.040 -12.026 1.00 62.91 675 LYS A O 1
ATOM 612 N N . LYS A 1 77 ? 18.207 17.585 -10.369 1.00 68.55 676 LYS A N 1
ATOM 613 C CA . LYS A 1 77 ? 18.923 16.468 -11.016 1.00 71.50 676 LYS A CA 1
ATOM 614 C C . LYS A 1 77 ? 18.275 16.108 -12.347 1.00 68.52 676 LYS A C 1
ATOM 615 O O . LYS A 1 77 ? 18.935 16.152 -13.378 1.00 72.56 676 LYS A O 1
ATOM 621 N N . HIS A 1 78 ? 16.974 15.835 -12.345 1.00 70.06 677 HIS A N 1
ATOM 622 C CA . HIS A 1 78 ? 16.232 15.484 -13.551 1.00 70.84 677 HIS A CA 1
ATOM 623 C C . HIS A 1 78 ? 16.328 16.597 -14.604 1.00 66.49 677 HIS A C 1
ATOM 624 O O . HIS A 1 78 ? 16.858 16.341 -15.680 1.00 65.01 677 HIS A O 1
ATOM 631 N N . TYR A 1 79 ? 15.967 17.844 -14.296 1.00 65.17 678 TYR A N 1
ATOM 632 C CA . TYR A 1 79 ? 16.087 18.965 -15.235 1.00 65.81 678 TYR A CA 1
ATOM 633 C C . TYR A 1 79 ? 17.510 19.187 -15.762 1.00 66.85 678 TYR A C 1
ATOM 634 O O . TYR A 1 79 ? 17.677 19.570 -16.916 1.00 64.38 678 TYR A O 1
ATOM 643 N N . SER A 1 80 ? 18.545 18.892 -14.978 1.00 65.89 679 SER A N 1
ATOM 644 C CA . SER A 1 80 ? 19.924 18.968 -15.457 1.00 66.58 679 SER A CA 1
ATOM 645 C C . SER A 1 80 ? 20.229 17.888 -16.489 1.00 63.32 679 SER A C 1
ATOM 646 O O . SER A 1 80 ? 20.827 18.201 -17.506 1.00 58.82 679 SER A O 1
ATOM 649 N N . THR A 1 81 ? 19.764 16.650 -16.313 1.00 54.56 680 THR A N 1
ATOM 650 C CA . THR A 1 81 ? 19.918 15.621 -17.356 1.00 66.29 680 THR A CA 1
ATOM 651 C C . THR A 1 81 ? 19.178 15.973 -18.650 1.00 64.42 680 THR A C 1
ATOM 652 O O . THR A 1 81 ? 19.690 15.686 -19.726 1.00 67.31 680 THR A O 1
ATOM 656 N N . ILE A 1 82 ? 18.035 16.664 -18.576 1.00 62.17 681 ILE A N 1
ATOM 657 C CA . ILE A 1 82 ? 17.342 17.175 -19.764 1.00 65.27 681 ILE A CA 1
ATOM 658 C C . ILE A 1 82 ? 18.226 18.184 -20.511 1.00 65.22 681 ILE A C 1
ATOM 659 O O . ILE A 1 82 ? 18.523 17.990 -21.686 1.00 63.20 681 ILE A O 1
ATOM 664 N N . LYS A 1 83 ? 18.686 19.236 -19.825 1.00 62.27 682 LYS A N 1
ATOM 665 C CA . LYS A 1 83 ? 19.577 20.264 -20.380 1.00 64.04 682 LYS A CA 1
ATOM 666 C C . LYS A 1 83 ? 20.867 19.664 -20.931 1.00 64.85 682 LYS A C 1
ATOM 667 O O . LYS A 1 83 ? 21.276 19.998 -22.035 1.00 69.43 682 LYS A O 1
ATOM 673 N N . ASP A 1 84 ? 21.504 18.773 -20.190 1.00 64.54 683 ASP A N 1
ATOM 674 C CA . ASP A 1 84 ? 22.778 18.189 -20.582 1.00 65.23 683 ASP A CA 1
ATOM 675 C C . ASP A 1 84 ? 22.649 17.364 -21.848 1.00 66.13 683 ASP A C 1
ATOM 676 O O . ASP A 1 84 ? 23.470 17.516 -22.743 1.00 62.27 683 ASP A O 1
ATOM 681 N N . ARG A 1 85 ? 21.615 16.532 -21.977 1.00 64.00 684 ARG A N 1
ATOM 682 C CA . ARG A 1 85 ? 21.461 15.726 -23.185 1.00 64.50 684 ARG A CA 1
ATOM 683 C C . ARG A 1 85 ? 21.113 16.576 -24.404 1.00 68.83 684 ARG A C 1
ATOM 684 O O . ARG A 1 85 ? 21.599 16.295 -25.495 1.00 66.63 684 ARG A O 1
ATOM 692 N N . ALA A 1 86 ? 20.416 17.689 -24.215 1.00 66.46 685 ALA A N 1
ATOM 693 C CA . ALA A 1 86 ? 20.212 18.683 -25.255 1.00 61.44 685 ALA A CA 1
ATOM 694 C C . ALA A 1 86 ? 21.511 19.399 -25.662 1.00 62.74 685 ALA A C 1
ATOM 695 O O . ALA A 1 86 ? 21.801 19.473 -26.851 1.00 71.38 685 ALA A O 1
ATOM 697 N N . LEU A 1 87 ? 22.314 19.903 -24.719 1.00 65.06 686 LEU A N 1
ATOM 698 C CA . LEU A 1 87 ? 23.548 20.646 -25.019 1.00 62.35 686 LEU A CA 1
ATOM 699 C C . LEU A 1 87 ? 24.686 19.754 -25.520 1.00 59.62 686 LEU A C 1
ATOM 700 O O . LEU A 1 87 ? 25.359 20.099 -26.486 1.00 69.74 686 LEU A O 1
ATOM 705 N N . ARG A 1 88 ? 24.929 18.628 -24.855 1.00 68.20 687 ARG A N 1
ATOM 706 C CA . ARG A 1 88 ? 26.085 17.757 -25.109 1.00 70.15 687 ARG A CA 1
ATOM 707 C C . ARG A 1 88 ? 25.872 16.845 -26.305 1.00 63.27 687 ARG A C 1
ATOM 708 O O . ARG A 1 88 ? 26.804 16.616 -27.065 1.00 69.48 687 ARG A O 1
ATOM 716 N N . PHE A 1 89 ? 24.653 16.338 -26.470 1.00 64.94 688 PHE A N 1
ATOM 717 C CA . PHE A 1 89 ? 24.336 15.252 -27.399 1.00 70.22 688 PHE A CA 1
ATOM 718 C C . PHE A 1 89 ? 23.215 15.590 -28.399 1.00 68.18 688 PHE A C 1
ATOM 719 O O . PHE A 1 89 ? 22.722 14.712 -29.097 1.00 62.90 688 PHE A O 1
ATOM 727 N N . ASN A 1 90 ? 22.834 16.868 -28.490 1.00 63.87 689 ASN A N 1
ATOM 728 C CA . ASN A 1 90 ? 21.894 17.422 -29.466 1.00 65.16 689 ASN A CA 1
ATOM 729 C C . ASN A 1 90 ? 20.521 16.729 -29.507 1.00 65.00 689 ASN A C 1
ATOM 730 O O . ASN A 1 90 ? 19.935 16.557 -30.571 1.00 74.73 689 ASN A O 1
ATOM 735 N N . LYS A 1 91 ? 20.008 16.294 -28.355 1.00 65.58 690 LYS A N 1
ATOM 736 C CA . LYS A 1 91 ? 18.888 15.348 -28.272 1.00 66.33 690 LYS A CA 1
ATOM 737 C C . LYS A 1 91 ? 17.927 15.648 -27.124 1.00 61.44 690 LYS A C 1
ATOM 738 O O . LYS A 1 91 ? 18.349 16.039 -26.047 1.00 62.85 690 LYS A O 1
ATOM 744 N N . CYS A 1 92 ? 16.638 15.417 -27.336 1.00 53.89 691 CYS A N 1
ATOM 745 C CA . CYS A 1 92 ? 15.639 15.424 -26.270 1.00 59.87 691 CYS A CA 1
ATOM 746 C C . CYS A 1 92 ? 15.667 14.102 -25.499 1.00 66.86 691 CYS A C 1
ATOM 747 O O . CYS A 1 92 ? 15.469 13.045 -26.092 1.00 57.55 691 CYS A O 1
ATOM 750 N N . TYR A 1 93 ? 15.880 14.166 -24.184 1.00 57.95 692 TYR A N 1
ATOM 751 C CA . TYR A 1 93 ? 16.040 13.013 -23.289 1.00 61.09 692 TYR A CA 1
ATOM 752 C C . TYR A 1 93 ? 14.847 12.047 -23.279 1.00 60.74 692 TYR A C 1
ATOM 753 O O . TYR A 1 93 ? 15.025 10.835 -23.213 1.00 64.62 692 TYR A O 1
ATOM 762 N N . ILE A 1 94 ? 13.624 12.572 -23.355 1.00 59.58 693 ILE A N 1
ATOM 763 C CA . ILE A 1 94 ? 12.409 11.770 -23.157 1.00 58.66 693 ILE A CA 1
ATOM 764 C C . ILE A 1 94 ? 12.067 10.917 -24.384 1.00 61.96 693 ILE A C 1
ATOM 765 O O . ILE A 1 94 ? 11.826 9.721 -24.258 1.00 62.41 693 ILE A O 1
ATOM 770 N N . CYS A 1 95 ? 12.053 11.525 -25.569 1.00 59.61 694 CYS A N 1
ATOM 771 C CA . CYS A 1 95 ? 11.691 10.860 -26.828 1.00 68.49 694 CYS A CA 1
ATOM 772 C C . CYS A 1 95 ? 12.884 10.412 -27.697 1.00 67.12 694 CYS A C 1
ATOM 773 O O . CYS A 1 95 ? 12.662 9.863 -28.768 1.00 69.00 694 CYS A O 1
ATOM 776 N N . ASP A 1 96 ? 14.122 10.706 -27.285 1.00 66.35 695 ASP A N 1
ATOM 777 C CA . ASP A 1 96 ? 15.392 10.409 -27.968 1.00 69.01 695 ASP A CA 1
ATOM 778 C C . ASP A 1 96 ? 15.406 10.684 -29.485 1.00 68.52 695 ASP A C 1
ATOM 779 O O . ASP A 1 96 ? 15.914 9.901 -30.284 1.00 76.45 695 ASP A O 1
ATOM 784 N N . ARG A 1 97 ? 14.875 11.852 -29.858 1.00 66.52 696 ARG A N 1
ATOM 785 C CA . ARG A 1 97 ? 14.912 12.433 -31.209 1.00 66.01 696 ARG A CA 1
ATOM 786 C C . ARG A 1 97 ? 15.881 13.606 -31.214 1.00 67.70 696 ARG A C 1
ATOM 787 O O . ARG A 1 97 ? 15.807 14.466 -30.336 1.00 58.20 696 ARG A O 1
ATOM 795 N N . ASP A 1 98 ? 16.797 13.643 -32.168 1.00 61.20 697 ASP A N 1
ATOM 796 C CA . ASP A 1 98 ? 17.807 14.697 -32.271 1.00 59.58 697 ASP A CA 1
ATOM 797 C C . ASP A 1 98 ? 17.228 16.042 -32.739 1.00 61.86 697 ASP A C 1
ATOM 798 O O . ASP A 1 98 ? 16.078 16.139 -33.162 1.00 70.82 697 ASP A O 1
ATOM 803 N N . PHE A 1 99 ? 18.021 17.099 -32.628 1.00 63.68 698 PHE A N 1
ATOM 804 C CA . PHE A 1 99 ? 17.680 18.456 -33.047 1.00 71.96 698 PHE A CA 1
ATOM 805 C C . PHE A 1 99 ? 18.382 18.911 -34.336 1.00 72.12 698 PHE A C 1
ATOM 806 O O . PHE A 1 99 ? 18.471 20.109 -34.596 1.00 74.00 698 PHE A O 1
ATOM 814 N N . THR A 1 100 ? 18.887 18.002 -35.174 1.00 69.64 699 THR A N 1
ATOM 815 C CA . THR A 1 100 ? 19.495 18.393 -36.455 1.00 76.60 699 THR A CA 1
ATOM 816 C C . THR A 1 100 ? 18.471 19.112 -37.338 1.00 72.01 699 THR A C 1
ATOM 817 O O . THR A 1 100 ? 17.331 18.680 -37.484 1.00 65.39 699 THR A O 1
ATOM 821 N N . ASN A 1 101 ? 18.857 20.273 -37.868 1.00 71.97 700 ASN A N 1
ATOM 822 C CA . ASN A 1 101 ? 17.991 21.208 -38.596 1.00 70.04 700 ASN A CA 1
ATOM 823 C C . ASN A 1 101 ? 16.768 21.717 -37.792 1.00 64.79 700 ASN A C 1
ATOM 824 O O . ASN A 1 101 ? 15.810 22.216 -38.377 1.00 72.61 700 ASN A O 1
ATOM 829 N N . GLN A 1 102 ? 16.787 21.613 -36.455 1.00 76.59 701 GLN A N 1
ATOM 830 C CA . GLN A 1 102 ? 15.688 21.960 -35.537 1.00 66.06 701 GLN A CA 1
ATOM 831 C C . GLN A 1 102 ? 16.178 22.797 -34.343 1.00 70.90 701 GLN A C 1
ATOM 832 O O . GLN A 1 102 ? 15.781 22.600 -33.196 1.00 77.25 701 GLN A O 1
ATOM 838 N N . GLU A 1 103 ? 17.058 23.758 -34.603 1.00 68.04 702 GLU A N 1
ATOM 839 C CA . GLU A 1 103 ? 17.702 24.585 -33.575 1.00 76.50 702 GLU A CA 1
ATOM 840 C C . GLU A 1 103 ? 16.705 25.426 -32.759 1.00 79.21 702 GLU A C 1
ATOM 841 O O . GLU A 1 103 ? 16.931 25.687 -31.580 1.00 75.52 702 GLU A O 1
ATOM 847 N N . ALA A 1 104 ? 15.571 25.813 -33.337 1.00 76.66 703 ALA A N 1
ATOM 848 C CA . ALA A 1 104 ? 14.508 26.515 -32.621 1.00 79.77 703 ALA A CA 1
ATOM 849 C C . ALA A 1 104 ? 13.819 25.619 -31.584 1.00 76.84 703 ALA A C 1
ATOM 850 O O . ALA A 1 104 ? 13.597 26.050 -30.459 1.00 83.85 703 ALA A O 1
ATOM 852 N N . ALA A 1 105 ? 13.550 24.353 -31.903 1.00 71.86 704 ALA A N 1
ATOM 853 C CA . ALA A 1 105 ? 12.979 23.400 -30.953 1.00 73.11 704 ALA A CA 1
ATOM 854 C C . ALA A 1 105 ? 13.938 23.118 -29.783 1.00 76.66 704 ALA A C 1
ATOM 855 O O . ALA A 1 105 ? 13.530 23.095 -28.625 1.00 75.37 704 ALA A O 1
ATOM 857 N N . LYS A 1 106 ? 15.237 23.010 -30.077 1.00 74.83 705 LYS A N 1
ATOM 858 C CA . LYS A 1 106 ? 16.307 22.915 -29.078 1.00 74.33 705 LYS A CA 1
ATOM 859 C C . LYS A 1 106 ? 16.364 24.160 -28.193 1.00 70.93 705 LYS A C 1
ATOM 860 O O . LYS A 1 106 ? 16.375 24.064 -26.976 1.00 73.05 705 LYS A O 1
ATOM 866 N N . THR A 1 107 ? 16.324 25.338 -28.797 1.00 69.69 706 THR A N 1
ATOM 867 C CA . THR A 1 107 ? 16.323 26.622 -28.092 1.00 68.32 706 THR A CA 1
ATOM 868 C C . THR A 1 107 ? 15.114 26.755 -27.167 1.00 81.20 706 THR A C 1
ATOM 869 O O . THR A 1 107 ? 15.275 27.149 -26.017 1.00 75.22 706 THR A O 1
ATOM 873 N N . ARG A 1 108 ? 13.920 26.344 -27.611 1.00 76.65 707 ARG A N 1
ATOM 874 C CA . ARG A 1 108 ? 12.702 26.302 -26.787 1.00 77.99 707 ARG A CA 1
ATOM 875 C C . ARG A 1 108 ? 12.846 25.376 -25.581 1.00 75.70 707 ARG A C 1
ATOM 876 O O . ARG A 1 108 ? 12.518 25.789 -24.475 1.00 80.49 707 ARG A O 1
ATOM 884 N N . LEU A 1 109 ? 13.376 24.164 -25.765 1.00 72.32 708 LEU A N 1
ATOM 885 C CA . LEU A 1 109 ? 13.663 23.228 -24.674 1.00 71.25 708 LEU A CA 1
ATOM 886 C C . LEU A 1 109 ? 14.572 23.865 -23.626 1.00 73.10 708 LEU A C 1
ATOM 887 O O . LEU A 1 109 ? 14.259 23.837 -22.440 1.00 77.67 708 LEU A O 1
ATOM 892 N N . LEU A 1 110 ? 15.686 24.452 -24.054 1.00 72.93 709 LEU A N 1
ATOM 893 C CA . LEU A 1 110 ? 16.676 25.038 -23.158 1.00 75.45 709 LEU A CA 1
ATOM 894 C C . LEU A 1 110 ? 16.093 26.227 -22.387 1.00 75.30 709 LEU A C 1
ATOM 895 O O . LEU A 1 110 ? 16.237 26.305 -21.173 1.00 76.25 709 LEU A O 1
ATOM 900 N N . GLU A 1 111 ? 15.366 27.111 -23.064 1.00 78.13 710 GLU A N 1
ATOM 901 C CA . GLU A 1 111 ? 14.669 28.232 -22.434 1.00 80.69 710 GLU A CA 1
ATOM 902 C C . GLU A 1 111 ? 13.576 27.774 -21.458 1.00 81.14 710 GLU A C 1
ATOM 903 O O . GLU A 1 111 ? 13.367 28.431 -20.445 1.00 82.26 710 GLU A O 1
ATOM 909 N N . LYS A 1 112 ? 12.918 26.634 -21.699 1.00 81.86 711 LYS A N 1
ATOM 910 C CA . LYS A 1 112 ? 11.987 26.016 -20.746 1.00 80.83 711 LYS A CA 1
ATOM 911 C C . LYS A 1 112 ? 12.709 25.505 -19.505 1.00 79.50 711 LYS A C 1
ATOM 912 O O . LYS A 1 112 ? 12.387 25.942 -18.404 1.00 82.98 711 LYS A O 1
ATOM 918 N N . VAL A 1 113 ? 13.700 24.621 -19.641 1.00 78.06 712 VAL A N 1
ATOM 919 C CA . VAL A 1 113 ? 14.388 24.047 -18.465 1.00 82.89 712 VAL A CA 1
ATOM 920 C C . VAL A 1 113 ? 15.158 25.093 -17.665 1.00 79.07 712 VAL A C 1
ATOM 921 O O . VAL A 1 113 ? 15.169 25.014 -16.446 1.00 84.54 712 VAL A O 1
ATOM 925 N N . ALA A 1 114 ? 15.696 26.141 -18.285 1.00 77.99 713 ALA A N 1
ATOM 926 C CA . ALA A 1 114 ? 16.323 27.242 -17.560 1.00 78.94 713 ALA A CA 1
ATOM 927 C C . ALA A 1 114 ? 15.360 27.948 -16.589 1.00 87.23 713 ALA A C 1
ATOM 928 O O . ALA A 1 114 ? 15.766 28.352 -15.502 1.00 80.88 713 ALA A O 1
ATOM 930 N N . LYS A 1 115 ? 14.072 28.055 -16.932 1.00 88.52 714 LYS A N 1
ATOM 931 C CA . LYS A 1 115 ? 13.036 28.623 -16.054 1.00 90.17 714 LYS A CA 1
ATOM 932 C C . LYS A 1 115 ? 12.501 27.636 -15.011 1.00 85.46 714 LYS A C 1
ATOM 933 O O . LYS A 1 115 ? 11.853 28.062 -14.059 1.00 92.11 714 LYS A O 1
ATOM 939 N N . ARG A 1 116 ? 12.796 26.338 -15.136 1.00 85.19 715 ARG A N 1
ATOM 940 C CA . ARG A 1 116 ? 12.467 25.317 -14.124 1.00 86.91 715 ARG A CA 1
ATOM 941 C C . ARG A 1 116 ? 13.396 25.322 -12.900 1.00 90.83 715 ARG A C 1
ATOM 942 O O . ARG A 1 116 ? 13.035 24.727 -11.890 1.00 96.49 715 ARG A O 1
ATOM 950 N N . LEU A 1 117 ? 14.571 25.959 -12.961 1.00 92.99 716 LEU A N 1
ATOM 951 C CA . LEU A 1 117 ? 15.622 25.849 -11.931 1.00 98.33 716 LEU A CA 1
ATOM 952 C C . LEU A 1 117 ? 16.392 27.156 -11.636 1.00 97.92 716 LEU A C 1
ATOM 953 O O . LEU A 1 117 ? 17.614 27.223 -11.743 1.00 94.81 716 LEU A O 1
ATOM 958 N N . GLY A 1 118 ? 15.683 28.195 -11.198 1.00 98.67 717 GLY A N 1
ATOM 959 C CA . GLY A 1 118 ? 16.299 29.378 -10.575 1.00 100.12 717 GLY A CA 1
ATOM 960 C C . GLY A 1 118 ? 16.820 29.112 -9.152 1.00 100.14 717 GLY A C 1
ATOM 961 O O . GLY A 1 118 ? 16.309 28.244 -8.446 1.00 101.78 717 GLY A O 1
ATOM 962 N N . ASP A 1 119 ? 17.840 29.848 -8.710 1.00 99.68 718 ASP A N 1
ATOM 963 C CA . ASP A 1 119 ? 18.490 29.672 -7.399 1.00 94.96 718 ASP A CA 1
ATOM 964 C C . ASP A 1 119 ? 17.778 30.380 -6.235 1.00 89.93 718 ASP A C 1
ATOM 965 O O . ASP A 1 119 ? 17.948 29.988 -5.084 1.00 87.41 718 ASP A O 1
ATOM 970 N N . GLU A 1 120 ? 16.969 31.405 -6.498 1.00 93.88 719 GLU A N 1
ATOM 971 C CA . GLU A 1 120 ? 16.338 32.211 -5.447 1.00 90.68 719 GLU A CA 1
ATOM 972 C C . GLU A 1 120 ? 15.370 31.401 -4.574 1.00 89.92 719 GLU A C 1
ATOM 973 O O . GLU A 1 120 ? 15.248 31.668 -3.382 1.00 89.64 719 GLU A O 1
ATOM 979 N N . GLU A 1 121 ? 14.745 30.358 -5.122 1.00 85.68 720 GLU A N 1
ATOM 980 C CA . GLU A 1 121 ? 13.940 29.428 -4.339 1.00 84.83 720 GLU A CA 1
ATOM 981 C C . GLU A 1 121 ? 14.789 28.736 -3.267 1.00 84.58 720 GLU A C 1
ATOM 982 O O . GLU A 1 121 ? 14.429 28.772 -2.092 1.00 81.49 720 GLU A O 1
ATOM 988 N N . LYS A 1 122 ? 15.956 28.189 -3.641 1.00 78.70 721 LYS A N 1
ATOM 989 C CA . LYS A 1 122 ? 16.880 27.547 -2.699 1.00 77.90 721 LYS A CA 1
ATOM 990 C C . LYS A 1 122 ? 17.336 28.521 -1.620 1.00 79.25 721 LYS A C 1
ATOM 991 O O . LYS A 1 122 ? 17.299 28.169 -0.448 1.00 74.36 721 LYS A O 1
ATOM 997 N N . LYS A 1 123 ? 17.711 29.748 -1.983 1.00 81.03 722 LYS A N 1
ATOM 998 C CA . LYS A 1 123 ? 18.054 30.777 -0.996 1.00 78.25 722 LYS A CA 1
ATOM 999 C C . LYS A 1 123 ? 16.920 30.987 0.002 1.00 79.79 722 LYS A C 1
ATOM 1000 O O . LYS A 1 123 ? 17.150 30.911 1.202 1.00 82.15 722 LYS A O 1
ATOM 1006 N N . GLU A 1 124 ? 15.696 31.199 -0.470 1.00 80.00 723 GLU A N 1
ATOM 1007 C CA . GLU A 1 124 ? 14.569 31.459 0.419 1.00 81.25 723 GLU A CA 1
ATOM 1008 C C . GLU A 1 124 ? 14.267 30.289 1.358 1.00 78.00 723 GLU A C 1
ATOM 1009 O O . GLU A 1 124 ? 14.146 30.511 2.559 1.00 82.79 723 GLU A O 1
ATOM 1015 N N . LEU A 1 125 ? 14.162 29.048 0.878 1.00 76.01 724 LEU A N 1
ATOM 1016 C CA . LEU A 1 125 ? 13.813 27.958 1.789 1.00 75.91 724 LEU A CA 1
ATOM 1017 C C . LEU A 1 125 ? 14.993 27.448 2.636 1.00 77.91 724 LEU A C 1
ATOM 1018 O O . LEU A 1 125 ? 14.759 26.786 3.641 1.00 76.14 724 LEU A O 1
ATOM 1023 N N . LEU A 1 126 ? 16.239 27.813 2.319 1.00 77.11 725 LEU A N 1
ATOM 1024 C CA . LEU A 1 126 ? 17.357 27.719 3.262 1.00 68.60 725 LEU A CA 1
ATOM 1025 C C . LEU A 1 126 ? 17.257 28.769 4.371 1.00 74.40 725 LEU A C 1
ATOM 1026 O O . LEU A 1 126 ? 17.493 28.442 5.528 1.00 74.05 725 LEU A O 1
ATOM 1031 N N . GLU A 1 127 ? 16.866 30.008 4.070 1.00 76.70 726 GLU A N 1
ATOM 1032 C CA . GLU A 1 127 ? 16.568 30.992 5.116 1.00 74.59 726 GLU A CA 1
ATOM 1033 C C . GLU A 1 127 ? 15.423 30.518 6.023 1.00 74.72 726 GLU A C 1
ATOM 1034 O O . GLU A 1 127 ? 15.511 30.630 7.243 1.00 76.02 726 GLU A O 1
ATOM 1040 N N . ASP A 1 128 ? 14.374 29.930 5.452 1.00 73.47 727 ASP A N 1
ATOM 1041 C CA . ASP A 1 128 ? 13.286 29.341 6.226 1.00 75.51 727 ASP A CA 1
ATOM 1042 C C . ASP A 1 128 ? 13.769 28.194 7.122 1.00 72.03 727 ASP A C 1
ATOM 1043 O O . ASP A 1 128 ? 13.453 28.166 8.307 1.00 69.10 727 ASP A O 1
ATOM 1048 N N . GLN A 1 129 ? 14.582 27.273 6.602 1.00 69.95 728 GLN A N 1
ATOM 1049 C CA . GLN A 1 129 ? 15.167 26.199 7.405 1.00 65.64 728 GLN A CA 1
ATOM 1050 C C . GLN A 1 129 ? 16.002 26.748 8.564 1.00 70.71 728 GLN A C 1
ATOM 1051 O O . GLN A 1 129 ? 15.874 26.270 9.686 1.00 64.26 728 GLN A O 1
ATOM 1057 N N . ALA A 1 130 ? 16.806 27.781 8.330 1.00 69.31 729 ALA A N 1
ATOM 1058 C CA . ALA A 1 130 ? 17.590 28.414 9.376 1.00 71.85 729 ALA A CA 1
ATOM 1059 C C . ALA A 1 130 ? 16.706 28.993 10.491 1.00 63.45 729 ALA A C 1
ATOM 1060 O O . ALA A 1 130 ? 16.938 28.727 11.668 1.00 66.57 729 ALA A O 1
ATOM 1062 N N . ALA A 1 131 ? 15.655 29.733 10.138 1.00 67.55 730 ALA A N 1
ATOM 1063 C CA . ALA A 1 131 ? 14.745 30.333 11.103 1.00 61.42 730 ALA A CA 1
ATOM 1064 C C . ALA A 1 131 ? 13.938 29.290 11.888 1.00 62.50 730 ALA A C 1
ATOM 1065 O O . ALA A 1 131 ? 13.858 29.375 13.111 1.00 73.94 730 ALA A O 1
ATOM 1067 N N . PHE A 1 132 ? 13.391 28.265 11.237 1.00 60.05 731 PHE A N 1
ATOM 1068 C CA . PHE A 1 132 ? 12.670 27.217 11.950 1.00 67.02 731 PHE A CA 1
ATOM 1069 C C . PHE A 1 132 ? 13.593 26.359 12.816 1.00 68.32 731 PHE A C 1
ATOM 1070 O O . PHE A 1 132 ? 13.200 25.994 13.918 1.00 64.39 731 PHE A O 1
ATOM 1078 N N . MET A 1 133 ? 14.828 26.088 12.392 1.00 64.93 732 MET A N 1
ATOM 1079 C CA . MET A 1 133 ? 15.785 25.350 13.213 1.00 63.16 732 MET A CA 1
ATOM 1080 C C . MET A 1 133 ? 16.189 26.134 14.467 1.00 69.69 732 MET A C 1
ATOM 1081 O O . MET A 1 133 ? 16.142 25.584 15.561 1.00 70.27 732 MET A O 1
ATOM 1086 N N . LYS A 1 134 ? 16.497 27.430 14.348 1.00 59.98 733 LYS A N 1
ATOM 1087 C CA . LYS A 1 134 ? 16.754 28.294 15.508 1.00 70.17 733 LYS A CA 1
ATOM 1088 C C . LYS A 1 134 ? 15.587 28.268 16.491 1.00 71.76 733 LYS A C 1
ATOM 1089 O O . LYS A 1 134 ? 15.774 28.032 17.676 1.00 63.80 733 LYS A O 1
ATOM 1095 N N . SER A 1 135 ? 14.378 28.481 15.987 1.00 71.24 734 SER A N 1
ATOM 1096 C CA . SER A 1 135 ? 13.162 28.515 16.789 1.00 67.52 734 SER A CA 1
ATOM 1097 C C . SER A 1 135 ? 12.905 27.182 17.506 1.00 68.48 734 SER A C 1
ATOM 1098 O O . SER A 1 135 ? 12.726 27.149 18.720 1.00 69.78 734 SER A O 1
ATOM 1101 N N . LEU A 1 136 ? 13.037 26.057 16.800 1.00 70.43 735 LEU A N 1
ATOM 1102 C CA . LEU A 1 136 ? 12.900 24.734 17.389 1.00 68.75 735 LEU A CA 1
ATOM 1103 C C . LEU A 1 136 ? 13.971 24.442 18.445 1.00 65.60 735 LEU A C 1
ATOM 1104 O O . LEU A 1 136 ? 13.661 23.837 19.462 1.00 70.53 735 LEU A O 1
ATOM 1109 N N . ASP A 1 137 ? 15.214 24.877 18.251 1.00 71.39 736 ASP A N 1
ATOM 1110 C CA . ASP A 1 137 ? 16.274 24.708 19.245 1.00 66.84 736 ASP A CA 1
ATOM 1111 C C . ASP A 1 137 ? 15.969 25.453 20.546 1.00 69.77 736 ASP A C 1
ATOM 1112 O O . ASP A 1 137 ? 16.127 24.897 21.630 1.00 69.24 736 ASP A O 1
ATOM 1117 N N . ILE A 1 138 ? 15.477 26.686 20.450 1.00 69.50 737 ILE A N 1
ATOM 1118 C CA . ILE A 1 138 ? 15.060 27.480 21.603 1.00 65.14 737 ILE A CA 1
ATOM 1119 C C . ILE A 1 138 ? 13.958 26.764 22.386 1.00 62.99 737 ILE A C 1
ATOM 1120 O O . ILE A 1 138 ? 14.036 26.667 23.607 1.00 70.30 737 ILE A O 1
ATOM 1125 N N . LEU A 1 139 ? 12.943 26.221 21.715 1.00 62.95 738 LEU A N 1
ATOM 1126 C CA . LEU A 1 139 ? 11.882 25.496 22.406 1.00 66.31 738 LEU A CA 1
ATOM 1127 C C . LEU A 1 139 ? 12.339 24.136 22.935 1.00 68.52 738 LEU A C 1
ATOM 1128 O O . LEU A 1 139 ? 11.918 23.745 24.019 1.00 61.20 738 LEU A O 1
ATOM 1133 N N . ARG A 1 140 ? 13.219 23.418 22.236 1.00 58.23 739 ARG A N 1
ATOM 1134 C CA . ARG A 1 140 ? 13.781 22.145 22.717 1.00 67.44 739 ARG A CA 1
ATOM 1135 C C . ARG A 1 140 ? 14.616 22.323 23.984 1.00 68.74 739 ARG A C 1
ATOM 1136 O O . ARG A 1 140 ? 14.579 21.468 24.860 1.00 63.32 739 ARG A O 1
ATOM 1144 N N . ALA A 1 141 ? 15.318 23.443 24.121 1.00 68.08 740 ALA A N 1
ATOM 1145 C CA . ALA A 1 141 ? 16.164 23.732 25.275 1.00 71.10 740 ALA A CA 1
ATOM 1146 C C . ALA A 1 141 ? 15.392 23.790 26.608 1.00 66.37 740 ALA A C 1
ATOM 1147 O O . ALA A 1 141 ? 15.912 23.378 27.642 1.00 58.78 740 ALA A O 1
ATOM 1149 N N . VAL A 1 142 ? 14.140 24.261 26.589 1.00 65.97 741 VAL A N 1
ATOM 1150 C CA . VAL A 1 142 ? 13.274 24.382 27.775 1.00 66.48 741 VAL A CA 1
ATOM 1151 C C . VAL A 1 142 ? 12.324 23.205 27.988 1.00 66.24 741 VAL A C 1
ATOM 1152 O O . VAL A 1 142 ? 11.542 23.230 28.931 1.00 71.59 741 VAL A O 1
ATOM 1156 N N . ARG A 1 143 ? 12.393 22.145 27.180 1.00 68.68 742 ARG A N 1
ATOM 1157 C CA . ARG A 1 143 ? 11.495 20.979 27.256 1.00 67.56 742 ARG A CA 1
ATOM 1158 C C . ARG A 1 143 ? 11.418 20.375 28.658 1.00 70.45 742 ARG A C 1
ATOM 1159 O O . ARG A 1 143 ? 10.328 20.148 29.168 1.00 72.40 742 ARG A O 1
ATOM 1167 N N . VAL A 1 144 ? 12.557 20.183 29.318 1.00 59.46 743 VAL A N 1
ATOM 1168 C CA . VAL A 1 144 ? 12.605 19.613 30.675 1.00 72.17 743 VAL A CA 1
ATOM 1169 C C . VAL A 1 144 ? 12.037 20.562 31.735 1.00 71.10 743 VAL A C 1
ATOM 1170 O O . VAL A 1 144 ? 11.397 20.124 32.685 1.00 67.18 743 VAL A O 1
ATOM 1174 N N . LYS A 1 145 ? 12.170 21.879 31.557 1.00 66.92 744 LYS A N 1
ATOM 1175 C CA . LYS A 1 145 ? 11.527 22.865 32.431 1.00 65.80 744 LYS A CA 1
ATOM 1176 C C . LYS A 1 145 ? 10.009 22.841 32.265 1.00 67.37 744 LYS A C 1
ATOM 1177 O O . LYS A 1 145 ? 9.304 22.840 33.264 1.00 67.15 744 LYS A O 1
ATOM 1183 N N . TYR A 1 146 ? 9.506 22.660 31.052 1.00 70.65 745 TYR A N 1
ATOM 1184 C CA . TYR A 1 146 ? 8.039 22.497 30.888 1.00 65.72 745 TYR A CA 1
ATOM 1185 C C . TYR A 1 146 ? 7.574 21.168 31.492 1.00 66.11 745 TYR A C 1
ATOM 1186 O O . TYR A 1 146 ? 6.555 21.145 32.168 1.00 72.22 745 TYR A O 1
ATOM 1195 N N . ASP A 1 147 ? 8.304 20.089 31.260 1.00 69.01 746 ASP A N 1
ATOM 1196 C CA . ASP A 1 147 ? 7.929 18.815 31.866 1.00 68.85 746 ASP A CA 1
ATOM 1197 C C . ASP A 1 147 ? 7.938 18.858 33.398 1.00 71.24 746 ASP A C 1
ATOM 1198 O O . ASP A 1 147 ? 7.008 18.351 34.019 1.00 81.27 746 ASP A O 1
ATOM 1203 N N . THR A 1 148 ? 8.923 19.495 34.039 1.00 73.07 747 THR A N 1
ATOM 1204 C CA . THR A 1 148 ? 8.899 19.673 35.502 1.00 68.89 747 THR A CA 1
ATOM 1205 C C . THR A 1 148 ? 7.748 20.566 35.946 1.00 68.25 747 THR A C 1
ATOM 1206 O O . THR A 1 148 ? 7.001 20.159 36.824 1.00 66.12 747 THR A O 1
ATOM 1210 N N . TYR A 1 149 ? 7.493 21.644 35.197 1.00 68.80 748 TYR A N 1
ATOM 1211 C CA . TYR A 1 149 ? 6.333 22.536 35.468 1.00 68.98 748 TYR A CA 1
ATOM 1212 C C . TYR A 1 149 ? 5.047 21.694 35.469 1.00 72.43 748 TYR A C 1
ATOM 1213 O O . TYR A 1 149 ? 4.226 21.850 36.394 1.00 76.55 748 TYR A O 1
ATOM 1222 N N . GLN A 1 150 ? 4.903 20.806 34.475 1.00 66.04 749 GLN A N 1
ATOM 1223 C CA . GLN A 1 150 ? 3.761 19.911 34.358 1.00 69.11 749 GLN A CA 1
ATOM 1224 C C . GLN A 1 150 ? 3.650 18.952 35.544 1.00 66.59 749 GLN A C 1
ATOM 1225 O O . GLN A 1 150 ? 2.610 18.946 36.195 1.00 69.89 749 GLN A O 1
ATOM 1231 N N . ARG A 1 151 ? 4.684 18.176 35.895 1.00 65.85 750 ARG A N 1
ATOM 1232 C CA . ARG A 1 151 ? 4.559 17.242 37.033 1.00 71.22 750 ARG A CA 1
ATOM 1233 C C . ARG A 1 151 ? 4.376 17.950 38.371 1.00 71.61 750 ARG A C 1
ATOM 1234 O O . ARG A 1 151 ? 3.562 17.516 39.176 1.00 70.64 750 ARG A O 1
ATOM 1242 N N . LEU A 1 152 ? 5.020 19.093 38.586 1.00 68.20 751 LEU A N 1
ATOM 1243 C CA . LEU A 1 152 ? 4.787 19.916 39.767 1.00 75.88 751 LEU A CA 1
ATOM 1244 C C . LEU A 1 152 ? 3.346 20.427 39.831 1.00 77.50 751 LEU A C 1
ATOM 1245 O O . LEU A 1 152 ? 2.795 20.529 40.917 1.00 73.36 751 LEU A O 1
ATOM 1250 N N . SER A 1 153 ? 2.687 20.672 38.699 1.00 71.52 752 SER A N 1
ATOM 1251 C CA . SER A 1 153 ? 1.269 21.046 38.683 1.00 74.58 752 SER A CA 1
ATOM 1252 C C . SER A 1 153 ? 0.341 19.922 39.151 1.00 76.09 752 SER A C 1
ATOM 1253 O O . SER A 1 153 ? -0.737 20.206 39.659 1.00 76.20 752 SER A O 1
ATOM 1256 N N . SER A 1 154 ? 0.756 18.661 39.051 1.00 73.66 753 SER A N 1
ATOM 1257 C CA . SER A 1 154 ? 0.049 17.524 39.650 1.00 73.56 753 SER A CA 1
ATOM 1258 C C . SER A 1 154 ? 0.490 17.245 41.088 1.00 77.87 753 SER A C 1
ATOM 1259 O O . SER A 1 154 ? -0.336 16.889 41.922 1.00 85.43 753 SER A O 1
ATOM 1262 N N . GLU A 1 155 ? 1.773 17.414 41.410 1.00 76.39 754 GLU A N 1
ATOM 1263 C CA . GLU A 1 155 ? 2.315 17.140 42.746 1.00 78.90 754 GLU A CA 1
ATOM 1264 C C . GLU A 1 155 ? 1.914 18.197 43.784 1.00 77.49 754 GLU A C 1
ATOM 1265 O O . GLU A 1 155 ? 1.590 17.837 44.911 1.00 82.44 754 GLU A O 1
ATOM 1271 N N . LEU A 1 156 ? 1.874 19.487 43.434 1.00 77.46 755 LEU A N 1
ATOM 1272 C CA . LEU A 1 156 ? 1.543 20.550 44.389 1.00 79.16 755 LEU A CA 1
ATOM 1273 C C . LEU A 1 156 ? 0.132 20.431 44.990 1.00 84.15 755 LEU A C 1
ATOM 1274 O O . LEU A 1 156 ? 0.024 20.556 46.208 1.00 86.12 755 LEU A O 1
ATOM 1279 N N . PRO A 1 157 ? -0.944 20.135 44.238 1.00 82.64 756 PRO A N 1
ATOM 1280 C CA . PRO A 1 157 ? -2.260 19.906 44.826 1.00 85.49 756 PRO A CA 1
ATOM 1281 C C . PRO A 1 157 ? -2.322 18.663 45.708 1.00 86.08 756 PRO A C 1
ATOM 1282 O O . PRO A 1 157 ? -2.928 18.711 46.770 1.00 89.37 756 PRO A O 1
ATOM 1286 N N . GLN A 1 158 ? -1.646 17.571 45.350 1.00 89.50 757 GLN A N 1
ATOM 1287 C CA . GLN A 1 158 ? -1.558 16.393 46.216 1.00 93.98 757 GLN A CA 1
ATOM 1288 C C . GLN A 1 158 ? -0.870 16.733 47.545 1.00 90.90 757 GLN A C 1
ATOM 1289 O O . GLN A 1 158 ? -1.387 16.418 48.613 1.00 96.89 757 GLN A O 1
ATOM 1295 N N . LEU A 1 159 ? 0.246 17.459 47.503 1.00 85.10 758 LEU A N 1
ATOM 1296 C CA . LEU A 1 159 ? 0.917 17.937 48.706 1.00 92.09 758 LEU A CA 1
ATOM 1297 C C . LEU A 1 159 ? 0.046 18.918 49.501 1.00 87.19 758 LEU A C 1
ATOM 1298 O O . LEU A 1 159 ? 0.006 18.865 50.720 1.00 86.25 758 LEU A O 1
ATOM 1303 N N . SER A 1 160 ? -0.703 19.785 48.829 1.00 88.48 759 SER A N 1
ATOM 1304 C CA . SER A 1 160 ? -1.635 20.717 49.462 1.00 87.60 759 SER A CA 1
ATOM 1305 C C . SER A 1 160 ? -2.780 19.994 50.188 1.00 93.36 759 SER A C 1
ATOM 1306 O O . SER A 1 160 ? -3.141 20.361 51.303 1.00 94.22 759 SER A O 1
ATOM 1309 N N . ARG A 1 161 ? -3.302 18.894 49.629 1.00 94.97 760 ARG A N 1
ATOM 1310 C CA . ARG A 1 161 ? -4.257 18.016 50.325 1.00 97.51 760 ARG A CA 1
ATOM 1311 C C . ARG A 1 161 ? -3.640 17.405 51.572 1.00 93.49 760 ARG A C 1
ATOM 1312 O O . ARG A 1 161 ? -4.260 17.400 52.631 1.00 99.76 760 ARG A O 1
ATOM 1320 N N . GLU A 1 162 ? -2.406 16.926 51.481 1.00 93.70 761 GLU A N 1
ATOM 1321 C CA . GLU A 1 162 ? -1.684 16.404 52.638 1.00 95.68 761 GLU A CA 1
ATOM 1322 C C . GLU A 1 162 ? -1.503 17.491 53.707 1.00 96.68 761 GLU A C 1
ATOM 1323 O O . GLU A 1 162 ? -1.887 17.272 54.851 1.00 99.97 761 GLU A O 1
ATOM 1329 N N . ILE A 1 163 ? -1.065 18.695 53.335 1.00 92.34 762 ILE A N 1
ATOM 1330 C CA . ILE A 1 163 ? -0.964 19.853 54.231 1.00 92.60 762 ILE A CA 1
ATOM 1331 C C . ILE A 1 163 ? -2.299 20.139 54.919 1.00 98.75 762 ILE A C 1
ATOM 1332 O O . ILE A 1 163 ? -2.339 20.238 56.141 1.00 100.27 762 ILE A O 1
ATOM 1337 N N . ASP A 1 164 ? -3.396 20.270 54.176 1.00 99.21 763 ASP A N 1
ATOM 1338 C CA . ASP A 1 164 ? -4.698 20.586 54.760 1.00 99.68 763 ASP A CA 1
ATOM 1339 C C . ASP A 1 164 ? -5.202 19.468 55.677 1.00 103.58 763 ASP A C 1
ATOM 1340 O O . ASP A 1 164 ? -5.743 19.741 56.747 1.00 103.04 763 ASP A O 1
ATOM 1345 N N . SER A 1 165 ? -4.980 18.205 55.312 1.00 98.81 764 SER A N 1
ATOM 1346 C CA . SER A 1 165 ? -5.370 17.075 56.151 1.00 104.80 764 SER A CA 1
ATOM 1347 C C . SER A 1 165 ? -4.555 17.042 57.449 1.00 108.82 764 SER A C 1
ATOM 1348 O O . SER A 1 165 ? -5.109 16.909 58.534 1.00 109.05 764 SER A O 1
ATOM 1351 N N . GLU A 1 166 ? -3.247 17.253 57.373 1.00 107.63 765 GLU A N 1
ATOM 1352 C CA . GLU A 1 166 ? -2.368 17.328 58.536 1.00 108.78 765 GLU A CA 1
ATOM 1353 C C . GLU A 1 166 ? -2.630 18.583 59.375 1.00 110.45 765 GLU A C 1
ATOM 1354 O O . GLU A 1 166 ? -2.537 18.530 60.596 1.00 113.06 765 GLU A O 1
ATOM 1360 N N . THR A 1 167 ? -3.055 19.685 58.758 1.00 106.98 766 THR A N 1
ATOM 1361 C CA . THR A 1 167 ? -3.523 20.880 59.465 1.00 109.33 766 THR A CA 1
ATOM 1362 C C . THR A 1 167 ? -4.771 20.572 60.287 1.00 115.11 766 THR A C 1
ATOM 1363 O O . THR A 1 167 ? -4.823 20.917 61.463 1.00 119.39 766 THR A O 1
ATOM 1367 N N . ASN A 1 168 ? -5.753 19.862 59.729 1.00 111.69 767 ASN A N 1
ATOM 1368 C CA . ASN A 1 168 ? -6.924 19.436 60.495 1.00 117.96 767 ASN A CA 1
ATOM 1369 C C . ASN A 1 168 ? -6.563 18.412 61.584 1.00 122.06 767 ASN A C 1
ATOM 1370 O O . ASN A 1 168 ? -7.029 18.543 62.712 1.00 118.12 767 ASN A O 1
ATOM 1375 N N . ARG A 1 169 ? -5.674 17.448 61.302 1.00 121.79 768 ARG A N 1
ATOM 1376 C CA . ARG A 1 169 ? -5.152 16.513 62.312 1.00 119.06 768 ARG A CA 1
ATOM 1377 C C . ARG A 1 169 ? -4.542 17.275 63.485 1.00 121.25 768 ARG A C 1
ATOM 1378 O O . ARG A 1 169 ? -4.929 17.041 64.619 1.00 122.60 768 ARG A O 1
ATOM 1386 N N . ARG A 1 170 ? -3.663 18.243 63.219 1.00 121.97 769 ARG A N 1
ATOM 1387 C CA . ARG A 1 170 ? -3.083 19.121 64.241 1.00 121.99 769 ARG A CA 1
ATOM 1388 C C . ARG A 1 170 ? -4.159 19.849 65.046 1.00 123.33 769 ARG A C 1
ATOM 1389 O O . ARG A 1 170 ? -4.123 19.824 66.268 1.00 128.94 769 ARG A O 1
ATOM 1397 N N . GLU A 1 171 ? -5.113 20.478 64.374 1.00 123.88 770 GLU A N 1
ATOM 1398 C CA . GLU A 1 171 ? -6.174 21.256 65.016 1.00 125.51 770 GLU A CA 1
ATOM 1399 C C . GLU A 1 171 ? -7.087 20.391 65.903 1.00 126.96 770 GLU A C 1
ATOM 1400 O O . GLU A 1 171 ? -7.589 20.866 66.917 1.00 127.76 770 GLU A O 1
ATOM 1406 N N . ASP A 1 172 ? -7.279 19.115 65.568 1.00 128.45 771 ASP A N 1
ATOM 1407 C CA . ASP A 1 172 ? -7.985 18.143 66.407 1.00 128.59 771 ASP A CA 1
ATOM 1408 C C . ASP A 1 172 ? -7.119 17.650 67.575 1.00 129.11 771 ASP A C 1
ATOM 1409 O O . ASP A 1 172 ? -7.597 17.485 68.695 1.00 126.52 771 ASP A O 1
ATOM 1414 N N . LEU A 1 173 ? -5.837 17.395 67.315 1.00 127.79 772 LEU A N 1
ATOM 1415 C CA . LEU A 1 173 ? -4.908 16.709 68.212 1.00 124.99 772 LEU A CA 1
ATOM 1416 C C . LEU A 1 173 ? -4.543 17.511 69.471 1.00 130.64 772 LEU A C 1
ATOM 1417 O O . LEU A 1 173 ? -4.010 16.942 70.422 1.00 132.57 772 LEU A O 1
ATOM 1422 N N . VAL A 1 174 ? -4.863 18.807 69.532 1.00 131.92 773 VAL A N 1
ATOM 1423 C CA . VAL A 1 174 ? -4.646 19.640 70.732 1.00 135.11 773 VAL A CA 1
ATOM 1424 C C . VAL A 1 174 ? -5.375 19.128 71.986 1.00 135.48 773 VAL A C 1
ATOM 1425 O O . VAL A 1 174 ? -4.938 19.419 73.101 1.00 138.81 773 VAL A O 1
ATOM 1429 N N . ARG A 1 175 ? -6.465 18.364 71.826 0.00 134.11 774 ARG A N 1
ATOM 1430 C CA . ARG A 1 175 ? -7.256 17.747 72.906 0.00 134.98 774 ARG A CA 1
ATOM 1431 C C . ARG A 1 175 ? -7.625 16.305 72.561 0.00 134.56 774 ARG A C 1
ATOM 1432 O O . ARG A 1 175 ? -6.923 15.391 73.040 0.00 134.66 774 ARG A O 1
ATOM 1440 N N . GLN B 1 1 ? 18.199 14.441 74.498 1.00 124.32 600 GLN B N 1
ATOM 1441 C CA . GLN B 1 1 ? 18.990 15.315 73.594 1.00 124.32 600 GLN B CA 1
ATOM 1442 C C . GLN B 1 1 ? 18.213 15.547 72.294 1.00 124.86 600 GLN B C 1
ATOM 1443 O O . GLN B 1 1 ? 18.272 14.741 71.366 1.00 123.58 600 GLN B O 1
ATOM 1449 N N . GLN B 1 2 ? 17.417 16.616 72.226 1.00 125.72 601 GLN B N 1
ATOM 1450 C CA . GLN B 1 2 ? 16.474 16.880 71.128 1.00 124.63 601 GLN B CA 1
ATOM 1451 C C . GLN B 1 2 ? 17.160 17.071 69.765 1.00 125.95 601 GLN B C 1
ATOM 1452 O O . GLN B 1 2 ? 16.640 16.635 68.743 1.00 125.01 601 GLN B O 1
ATOM 1458 N N . GLU B 1 3 ? 18.372 17.618 69.742 1.00 127.89 602 GLU B N 1
ATOM 1459 C CA . GLU B 1 3 ? 19.186 17.765 68.535 1.00 124.13 602 GLU B CA 1
ATOM 1460 C C . GLU B 1 3 ? 19.618 16.414 67.936 1.00 124.17 602 GLU B C 1
ATOM 1461 O O . GLU B 1 3 ? 19.608 16.254 66.718 1.00 124.92 602 GLU B O 1
ATOM 1467 N N . LEU B 1 4 ? 19.921 15.407 68.763 1.00 122.78 603 LEU B N 1
ATOM 1468 C CA . LEU B 1 4 ? 20.207 14.050 68.287 1.00 121.68 603 LEU B CA 1
ATOM 1469 C C . LEU B 1 4 ? 18.934 13.370 67.773 1.00 117.24 603 LEU B C 1
ATOM 1470 O O . LEU B 1 4 ? 18.969 12.704 66.744 1.00 113.92 603 LEU B O 1
ATOM 1475 N N . LYS B 1 5 ? 17.794 13.582 68.441 1.00 119.24 604 LYS B N 1
ATOM 1476 C CA . LYS B 1 5 ? 16.490 13.079 67.979 1.00 119.68 604 LYS B CA 1
ATOM 1477 C C . LYS B 1 5 ? 16.144 13.655 66.610 1.00 117.10 604 LYS B C 1
ATOM 1478 O O . LYS B 1 5 ? 15.782 12.896 65.719 1.00 117.99 604 LYS B O 1
ATOM 1484 N N . GLN B 1 6 ? 16.343 14.956 66.394 1.00 116.99 605 GLN B N 1
ATOM 1485 C CA . GLN B 1 6 ? 16.209 15.554 65.064 1.00 118.88 605 GLN B CA 1
ATOM 1486 C C . GLN B 1 6 ? 17.212 14.975 64.060 1.00 112.66 605 GLN B C 1
ATOM 1487 O O . GLN B 1 6 ? 16.808 14.642 62.954 1.00 106.41 605 GLN B O 1
ATOM 1493 N N . ALA B 1 7 ? 18.487 14.799 64.416 1.00 113.20 606 ALA B N 1
ATOM 1494 C CA . ALA B 1 7 ? 19.479 14.226 63.509 1.00 108.92 606 ALA B CA 1
ATOM 1495 C C . ALA B 1 7 ? 19.112 12.803 63.059 1.00 104.39 606 ALA B C 1
ATOM 1496 O O . ALA B 1 7 ? 19.179 12.488 61.874 1.00 106.55 606 ALA B O 1
ATOM 1498 N N . GLU B 1 8 ? 18.648 11.954 63.973 1.00 107.36 607 GLU B N 1
ATOM 1499 C CA . GLU B 1 8 ? 18.137 10.627 63.630 1.00 105.19 607 GLU B CA 1
ATOM 1500 C C . GLU B 1 8 ? 16.856 10.689 62.789 1.00 102.19 607 GLU B C 1
ATOM 1501 O O . GLU B 1 8 ? 16.701 9.905 61.858 1.00 98.26 607 GLU B O 1
ATOM 1507 N N . TYR B 1 9 ? 15.951 11.633 63.052 1.00 102.74 608 TYR B N 1
ATOM 1508 C CA . TYR B 1 9 ? 14.736 11.820 62.253 1.00 98.82 608 TYR B CA 1
ATOM 1509 C C . TYR B 1 9 ? 15.075 12.271 60.823 1.00 99.03 608 TYR B C 1
ATOM 1510 O O . TYR B 1 9 ? 14.538 11.745 59.854 1.00 100.47 608 TYR B O 1
ATOM 1519 N N . GLN B 1 10 ? 16.022 13.196 60.675 1.00 99.35 609 GLN B N 1
ATOM 1520 C CA . GLN B 1 10 ? 16.503 13.701 59.392 1.00 100.26 609 GLN B CA 1
ATOM 1521 C C . GLN B 1 10 ? 17.176 12.595 58.571 1.00 93.64 609 GLN B C 1
ATOM 1522 O O . GLN B 1 10 ? 16.875 12.428 57.392 1.00 90.50 609 GLN B O 1
ATOM 1528 N N . LEU B 1 11 ? 17.943 11.742 59.227 1.00 92.54 610 LEU B N 1
ATOM 1529 C CA . LEU B 1 11 ? 18.568 10.607 58.512 1.00 89.49 610 LEU B CA 1
ATOM 1530 C C . LEU B 1 11 ? 17.495 9.580 58.145 1.00 84.52 610 LEU B C 1
ATOM 1531 O O . LEU B 1 11 ? 17.535 9.096 57.036 1.00 87.41 610 LEU B O 1
ATOM 1536 N N . SER B 1 12 ? 16.551 9.29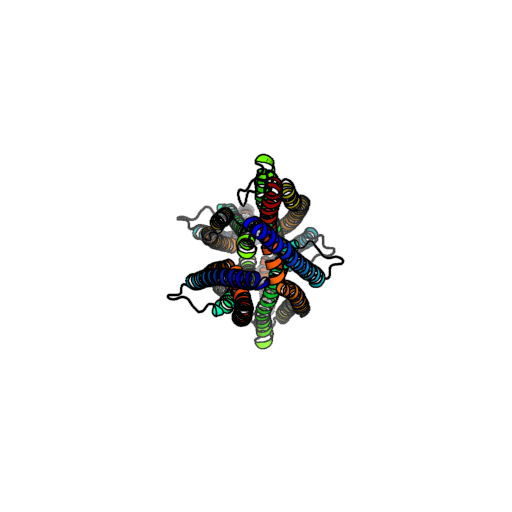2 59.029 1.00 84.22 611 SER B N 1
ATOM 1537 C CA . SER B 1 12 ? 15.458 8.348 58.696 1.00 79.97 611 SER B CA 1
ATOM 1538 C C . SER B 1 12 ? 14.764 8.795 57.420 1.00 81.94 611 SER B C 1
ATOM 1539 O O . SER B 1 12 ? 14.705 8.016 56.470 1.00 74.70 611 SER B O 1
ATOM 1542 N N . ASN B 1 13 ? 14.280 10.023 57.409 1.00 83.18 612 ASN B N 1
ATOM 1543 C CA . ASN B 1 13 ? 13.535 10.530 56.236 1.00 81.02 612 ASN B CA 1
ATOM 1544 C C . ASN B 1 13 ? 14.393 10.372 54.986 1.00 78.41 612 ASN B C 1
ATOM 1545 O O . ASN B 1 13 ? 13.901 9.822 54.008 1.00 80.92 612 ASN B O 1
ATOM 1550 N N . ALA B 1 14 ? 15.653 10.759 55.064 1.00 79.16 613 ALA B N 1
ATOM 1551 C CA . ALA B 1 14 ? 16.549 10.693 53.899 1.00 76.29 613 ALA B CA 1
ATOM 1552 C C . ALA B 1 14 ? 16.705 9.262 53.402 1.00 76.88 613 ALA B C 1
ATOM 1553 O O . ALA B 1 14 ? 16.619 9.059 52.211 1.00 76.16 613 ALA B O 1
ATOM 1555 N N . ARG B 1 15 ? 16.978 8.284 54.332 1.00 74.60 614 ARG B N 1
ATOM 1556 C CA . ARG B 1 15 ? 17.197 6.877 53.916 1.00 77.70 614 ARG B CA 1
ATOM 1557 C C . ARG B 1 15 ? 15.906 6.373 53.278 1.00 73.71 614 ARG B C 1
ATOM 1558 O O . ARG B 1 15 ? 15.969 5.797 52.193 1.00 76.24 614 ARG B O 1
ATOM 1566 N N . ASN B 1 16 ? 14.788 6.745 53.833 1.00 70.75 615 ASN B N 1
ATOM 1567 C CA . ASN B 1 16 ? 13.518 6.201 53.310 1.00 70.44 615 ASN B CA 1
ATOM 1568 C C . ASN B 1 16 ? 13.262 6.795 51.926 1.00 70.28 615 ASN B C 1
ATOM 1569 O O . ASN B 1 16 ? 12.778 6.059 51.054 1.00 73.22 615 ASN B O 1
ATOM 1574 N N . LEU B 1 17 ? 13.646 8.052 51.712 1.00 68.42 616 LEU B N 1
ATOM 1575 C CA . LEU B 1 17 ? 13.420 8.728 50.412 1.00 70.96 616 LEU B CA 1
ATOM 1576 C C . LEU B 1 17 ? 14.359 8.156 49.366 1.00 68.15 616 LEU B C 1
ATOM 1577 O O . LEU B 1 17 ? 13.913 7.928 48.240 1.00 66.47 616 LEU B O 1
ATOM 1582 N N . HIS B 1 18 ? 15.602 7.909 49.748 1.00 68.78 617 HIS B N 1
ATOM 1583 C CA . HIS B 1 18 ? 16.573 7.297 48.818 1.00 67.11 617 HIS B CA 1
ATOM 1584 C C . HIS B 1 18 ? 16.062 5.913 48.435 1.00 67.84 617 HIS B C 1
ATOM 1585 O O . HIS B 1 18 ? 16.284 5.495 47.292 1.00 70.36 617 HIS B O 1
ATOM 1592 N N . ASN B 1 19 ? 15.323 5.279 49.328 1.00 62.96 618 ASN B N 1
ATOM 1593 C CA . ASN B 1 19 ? 14.725 3.972 48.997 1.00 62.23 618 ASN B CA 1
ATOM 1594 C C . ASN B 1 19 ? 13.595 4.208 48.001 1.00 65.86 618 ASN B C 1
ATOM 1595 O O . ASN B 1 19 ? 13.605 3.571 46.954 1.00 69.56 618 ASN B O 1
ATOM 1600 N N . LYS B 1 20 ? 12.674 5.112 48.307 1.00 57.11 619 LYS B N 1
ATOM 1601 C CA . LYS B 1 20 ? 11.516 5.349 47.417 1.00 68.01 619 LYS B CA 1
ATOM 1602 C C . LYS B 1 20 ? 12.019 5.779 46.046 1.00 68.14 619 LYS B C 1
ATOM 1603 O O . LYS B 1 20 ? 11.485 5.290 45.046 1.00 66.57 619 LYS B O 1
ATOM 1609 N N . LEU B 1 21 ? 13.021 6.646 46.010 1.00 62.99 620 LEU B N 1
ATOM 1610 C CA . LEU B 1 21 ? 13.511 7.169 44.716 1.00 69.93 620 LEU B CA 1
ATOM 1611 C C . LEU B 1 21 ? 14.307 6.099 43.964 1.00 69.66 620 LEU B C 1
ATOM 1612 O O . LEU B 1 21 ? 14.289 6.123 42.738 1.00 68.43 620 LEU B O 1
ATOM 1617 N N . THR B 1 22 ? 14.973 5.194 44.672 1.00 67.02 621 THR B N 1
ATOM 1618 C CA . THR B 1 22 ? 15.720 4.092 44.015 1.00 68.36 621 THR B CA 1
ATOM 1619 C C . THR B 1 22 ? 14.725 3.137 43.379 1.00 69.33 621 THR B C 1
ATOM 1620 O O . THR B 1 22 ? 15.004 2.625 42.299 1.00 74.28 621 THR B O 1
ATOM 1624 N N . ASN B 1 23 ? 13.584 2.974 44.015 1.00 67.81 622 ASN B N 1
ATOM 1625 C CA . ASN B 1 23 ? 12.578 2.019 43.511 1.00 65.81 622 ASN B CA 1
ATOM 1626 C C . ASN B 1 23 ? 11.957 2.626 42.268 1.00 69.28 622 ASN B C 1
ATOM 1627 O O . ASN B 1 23 ? 11.652 1.875 41.343 1.00 69.76 622 ASN B O 1
ATOM 1632 N N . GLU B 1 24 ? 11.814 3.946 42.264 1.00 66.10 623 GLU B N 1
ATOM 1633 C CA . GLU B 1 24 ? 11.164 4.624 41.123 1.00 72.12 623 GLU B CA 1
ATOM 1634 C C . GLU B 1 24 ? 12.113 4.650 39.927 1.00 72.77 623 GLU B C 1
ATOM 1635 O O . GLU B 1 24 ? 11.660 4.367 38.824 1.00 67.79 623 GLU B O 1
ATOM 1641 N N . MET B 1 25 ? 13.382 4.953 40.146 1.00 71.90 624 MET B N 1
ATOM 1642 C CA . MET B 1 25 ? 14.371 4.892 39.050 1.00 71.41 624 MET B CA 1
ATOM 1643 C C . MET B 1 25 ? 14.405 3.476 38.478 1.00 72.14 624 MET B C 1
ATOM 1644 O O . MET B 1 25 ? 14.474 3.350 37.259 1.00 73.52 624 MET B O 1
ATOM 1649 N N . GLU B 1 26 ? 14.391 2.458 39.330 1.00 70.93 625 GLU B N 1
ATOM 1650 C CA . GLU B 1 26 ? 14.517 1.068 38.831 1.00 73.67 625 GLU B CA 1
ATOM 1651 C C . GLU B 1 26 ? 13.275 0.690 38.029 1.00 76.69 625 GLU B C 1
ATOM 1652 O O . GLU B 1 26 ? 13.402 -0.052 37.056 1.00 77.64 625 GLU B O 1
ATOM 1658 N N . ALA B 1 27 ? 12.117 1.178 38.436 1.00 76.83 626 ALA B N 1
ATOM 1659 C CA . ALA B 1 27 ? 10.886 0.927 37.666 1.00 71.92 626 ALA B CA 1
ATOM 1660 C C . ALA B 1 27 ? 11.012 1.631 36.325 1.00 75.25 626 ALA B C 1
ATOM 1661 O O . ALA B 1 27 ? 10.726 0.998 35.309 1.00 72.81 626 ALA B O 1
ATOM 1663 N N . CYS B 1 28 ? 11.389 2.904 36.339 1.00 72.11 627 CYS B N 1
ATOM 1664 C CA . CYS B 1 28 ? 11.636 3.624 35.100 1.00 74.25 627 CYS B CA 1
ATOM 1665 C C . CYS B 1 28 ? 12.618 2.880 34.191 1.00 74.27 627 CYS B C 1
ATOM 1666 O O . CYS B 1 28 ? 12.348 2.740 33.003 1.00 67.86 627 CYS B O 1
ATOM 1669 N N . MET B 1 29 ? 13.711 2.345 34.739 1.00 72.44 628 MET B N 1
ATOM 1670 C CA . MET B 1 29 ? 14.702 1.570 33.994 1.00 72.26 628 MET B CA 1
ATOM 1671 C C . MET B 1 29 ? 14.072 0.343 33.324 1.00 74.68 628 MET B C 1
ATOM 1672 O O . MET B 1 29 ? 14.248 0.138 32.128 1.00 72.50 628 MET B O 1
ATOM 1677 N N . ARG B 1 30 ? 13.283 -0.450 34.052 1.00 77.38 629 ARG B N 1
ATOM 1678 C CA . ARG B 1 30 ? 12.604 -1.625 33.483 1.00 76.09 629 ARG B CA 1
ATOM 1679 C C . ARG B 1 30 ? 11.586 -1.245 32.407 1.00 76.47 629 ARG B C 1
ATOM 1680 O O . ARG B 1 30 ? 11.512 -1.906 31.372 1.00 77.02 629 ARG B O 1
ATOM 1688 N N . ALA B 1 31 ? 10.848 -0.156 32.594 1.00 74.52 630 ALA B N 1
ATOM 1689 C CA . ALA B 1 31 ? 9.923 0.347 31.585 1.00 70.75 630 ALA B CA 1
ATOM 1690 C C . ALA B 1 31 ? 10.651 0.733 30.287 1.00 73.53 630 ALA B C 1
ATOM 1691 O O . ALA B 1 31 ? 10.313 0.231 29.222 1.00 74.22 630 ALA B O 1
ATOM 1693 N N . VAL B 1 32 ? 11.697 1.558 30.352 1.00 65.12 631 VAL B N 1
ATOM 1694 C CA . VAL B 1 32 ? 12.437 1.951 29.147 1.00 68.64 631 VAL B CA 1
ATOM 1695 C C . VAL B 1 32 ? 13.186 0.781 28.507 1.00 72.72 631 VAL B C 1
ATOM 1696 O O . VAL B 1 32 ? 13.158 0.644 27.291 1.00 75.11 631 VAL B O 1
ATOM 1700 N N . GLN B 1 33 ? 13.773 -0.134 29.276 1.00 73.95 632 GLN B N 1
ATOM 1701 C CA . GLN B 1 33 ? 14.422 -1.316 28.708 1.00 73.79 632 GLN B CA 1
ATOM 1702 C C . GLN B 1 33 ? 13.443 -2.224 27.967 1.00 74.90 632 GLN B C 1
ATOM 1703 O O . GLN B 1 33 ? 13.747 -2.676 26.867 1.00 75.44 632 GLN B O 1
ATOM 1709 N N . THR B 1 34 ? 12.251 -2.456 28.510 1.00 76.13 633 THR B N 1
ATOM 1710 C CA . THR B 1 34 ? 11.231 -3.250 27.808 1.00 77.15 633 THR B CA 1
ATOM 1711 C C . THR B 1 34 ? 10.681 -2.527 26.582 1.00 76.53 633 THR B C 1
ATOM 1712 O O . THR B 1 34 ? 10.501 -3.161 25.550 1.00 75.02 633 THR B O 1
ATOM 1716 N N . ALA B 1 35 ? 10.522 -1.205 26.615 1.00 72.80 634 ALA B N 1
ATOM 1717 C CA . ALA B 1 35 ? 10.159 -0.441 25.429 1.00 68.00 634 ALA B CA 1
ATOM 1718 C C . ALA B 1 35 ? 11.225 -0.531 24.334 1.00 75.24 634 ALA B C 1
ATOM 1719 O O . ALA B 1 35 ? 10.892 -0.771 23.182 1.00 78.30 634 ALA B O 1
ATOM 1721 N N . MET B 1 36 ? 12.510 -0.422 24.671 1.00 68.72 635 MET B N 1
ATOM 1722 C CA . MET B 1 36 ? 13.591 -0.611 23.704 1.00 73.63 635 MET B CA 1
ATOM 1723 C C . MET B 1 36 ? 13.607 -2.021 23.113 1.00 77.40 635 MET B C 1
ATOM 1724 O O . MET B 1 36 ? 13.768 -2.188 21.907 1.00 78.58 635 MET B O 1
ATOM 1729 N N . LYS B 1 37 ? 13.388 -3.045 23.941 1.00 74.80 636 LYS B N 1
ATOM 1730 C CA . LYS B 1 37 ? 13.271 -4.426 23.471 1.00 76.83 636 LYS B CA 1
ATOM 1731 C C . LYS B 1 37 ? 12.085 -4.593 22.524 1.00 80.59 636 LYS B C 1
ATOM 1732 O O . LYS B 1 37 ? 12.197 -5.275 21.517 1.00 84.07 636 LYS B O 1
ATOM 1738 N N . GLU B 1 38 ? 10.961 -3.956 22.821 1.00 78.33 637 GLU B N 1
ATOM 1739 C CA . GLU B 1 38 ? 9.737 -4.042 22.034 1.00 77.10 637 GLU B CA 1
ATOM 1740 C C . GLU B 1 38 ? 9.837 -3.266 20.711 1.00 84.50 637 GLU B C 1
ATOM 1741 O O . GLU B 1 38 ? 9.473 -3.790 19.662 1.00 81.67 637 GLU B O 1
ATOM 1747 N N . ALA B 1 39 ? 10.372 -2.045 20.730 1.00 83.52 638 ALA B N 1
ATOM 1748 C CA . ALA B 1 39 ? 10.398 -1.142 19.584 1.00 75.13 638 ALA B CA 1
ATOM 1749 C C . ALA B 1 39 ? 11.144 -1.717 18.367 1.00 73.98 638 ALA B C 1
ATOM 1750 O O . ALA B 1 39 ? 10.663 -1.609 17.243 1.00 81.77 638 ALA B O 1
ATOM 1752 N N . ARG B 1 40 ? 12.247 -2.439 18.617 1.00 77.16 639 ARG B N 1
ATOM 1753 C CA . ARG B 1 40 ? 13.073 -3.042 17.528 1.00 84.76 639 ARG B CA 1
ATOM 1754 C C . ARG B 1 40 ? 13.017 -4.580 17.563 1.00 84.72 639 ARG B C 1
ATOM 1755 O O . ARG B 1 40 ? 13.796 -5.213 16.823 1.00 86.84 639 ARG B O 1
ATOM 1763 N N . ASP B 1 41 ? 12.115 -5.146 18.370 1.00 83.46 640 ASP B N 1
ATOM 1764 C CA . ASP B 1 41 ? 11.909 -6.590 18.550 1.00 88.43 640 ASP B CA 1
ATOM 1765 C C . ASP B 1 41 ? 13.197 -7.372 18.881 1.00 92.69 640 ASP B C 1
ATOM 1766 O O . ASP B 1 41 ? 13.555 -8.356 18.233 1.00 96.63 640 ASP B O 1
ATOM 1771 N N . LEU B 1 42 ? 13.948 -6.878 19.861 1.00 92.52 641 LEU B N 1
ATOM 1772 C CA . LEU B 1 42 ? 15.257 -7.394 20.249 1.00 92.33 641 LEU B CA 1
ATOM 1773 C C . LEU B 1 42 ? 15.148 -8.682 21.083 1.00 100.77 641 LEU B C 1
ATOM 1774 O O . LEU B 1 42 ? 14.242 -8.840 21.903 1.00 97.60 641 LEU B O 1
ATOM 1779 N N . ASP B 1 43 ? 16.098 -9.602 20.917 1.00 106.10 642 ASP B N 1
ATOM 1780 C CA . ASP B 1 43 ? 16.130 -10.878 21.646 1.00 105.41 642 ASP B CA 1
ATOM 1781 C C . ASP B 1 43 ? 16.425 -10.715 23.147 1.00 105.62 642 ASP B C 1
ATOM 1782 O O . ASP B 1 43 ? 15.977 -11.525 23.955 1.00 108.55 642 ASP B O 1
ATOM 1787 N N . SER B 1 44 ? 17.133 -9.655 23.537 1.00 104.14 643 SER B N 1
ATOM 1788 C CA . SER B 1 44 ? 17.342 -9.243 24.930 1.00 100.14 643 SER B CA 1
ATOM 1789 C C . SER B 1 44 ? 17.463 -7.720 25.029 1.00 96.80 643 SER B C 1
ATOM 1790 O O . SER B 1 44 ? 17.831 -7.047 24.065 1.00 100.09 643 SER B O 1
ATOM 1793 N N . ALA B 1 45 ? 17.092 -7.149 26.175 1.00 98.66 644 ALA B N 1
ATOM 1794 C CA . ALA B 1 45 ? 16.998 -5.702 26.321 1.00 95.71 644 ALA B CA 1
ATOM 1795 C C . ALA B 1 45 ? 18.385 -5.027 26.331 1.00 93.63 644 ALA B C 1
ATOM 1796 O O . ALA B 1 45 ? 19.314 -5.532 26.966 1.00 90.28 644 ALA B O 1
ATOM 1798 N N . PRO B 1 46 ? 18.549 -3.879 25.659 1.00 95.61 645 PRO B N 1
ATOM 1799 C CA . PRO B 1 46 ? 19.815 -3.164 25.612 1.00 89.59 645 PRO B CA 1
ATOM 1800 C C . PRO B 1 46 ? 20.080 -2.363 26.896 1.00 85.20 645 PRO B C 1
ATOM 1801 O O . PRO B 1 46 ? 19.186 -2.197 27.732 1.00 88.12 645 PRO B O 1
ATOM 1805 N N . PRO B 1 47 ? 21.291 -1.813 27.061 1.00 87.03 646 PRO B N 1
ATOM 1806 C CA . PRO B 1 47 ? 21.596 -0.861 28.116 1.00 88.21 646 PRO B CA 1
ATOM 1807 C C . PRO B 1 47 ? 20.659 0.342 28.089 1.00 80.68 646 PRO B C 1
ATOM 1808 O O . PRO B 1 47 ? 20.377 0.886 27.029 1.00 77.60 646 PRO B O 1
ATOM 1812 N N . VAL B 1 48 ? 20.211 0.785 29.263 1.00 78.35 647 VAL B N 1
ATOM 1813 C CA . VAL B 1 48 ? 19.238 1.875 29.459 1.00 77.53 647 VAL B CA 1
ATOM 1814 C C . VAL B 1 48 ? 19.562 3.138 28.659 1.00 74.47 647 VAL B C 1
ATOM 1815 O O . VAL B 1 48 ? 18.681 3.746 28.064 1.00 68.42 647 VAL B O 1
ATOM 1819 N N . ASP B 1 49 ? 20.832 3.515 28.580 1.00 77.70 648 ASP B N 1
ATOM 1820 C CA . ASP B 1 49 ? 21.269 4.725 27.887 1.00 77.22 648 ASP B CA 1
ATOM 1821 C C . ASP B 1 49 ? 21.488 4.560 26.372 1.00 75.96 648 ASP B C 1
ATOM 1822 O O . ASP B 1 49 ? 21.790 5.539 25.695 1.00 77.59 648 ASP B O 1
ATOM 1827 N N . GLU B 1 50 ? 21.255 3.380 25.789 1.00 72.93 649 GLU B N 1
ATOM 1828 C CA . GLU B 1 50 ? 21.067 3.269 24.334 1.00 75.61 649 GLU B CA 1
ATOM 1829 C C . GLU B 1 50 ? 19.737 3.872 23.852 1.00 73.95 649 GLU B C 1
ATOM 1830 O O . GLU B 1 50 ? 19.558 4.088 22.655 1.00 71.55 649 GLU B O 1
ATOM 1836 N N . TYR B 1 51 ? 18.826 4.219 24.765 1.00 70.34 650 TYR B N 1
ATOM 1837 C CA . TYR B 1 51 ? 17.543 4.837 24.450 1.00 69.48 650 TYR B CA 1
ATOM 1838 C C . TYR B 1 51 ? 17.680 6.059 23.536 1.00 72.86 650 TYR B C 1
ATOM 1839 O O . TYR B 1 51 ? 16.969 6.159 22.540 1.00 65.94 650 TYR B O 1
ATOM 1848 N N . ILE B 1 52 ? 18.622 6.961 23.818 1.00 68.35 651 ILE B N 1
ATOM 1849 C CA . ILE B 1 52 ? 18.773 8.190 23.033 1.00 64.87 651 ILE B CA 1
ATOM 1850 C C . ILE B 1 52 ? 19.200 7.864 21.605 1.00 73.26 651 ILE B C 1
ATOM 1851 O O . ILE B 1 52 ? 18.631 8.409 20.669 1.00 75.89 651 ILE B O 1
ATOM 1856 N N . THR B 1 53 ? 20.158 6.952 21.405 1.00 75.46 652 THR B N 1
ATOM 1857 C CA . THR B 1 53 ? 20.594 6.616 20.045 1.00 71.55 652 THR B CA 1
ATOM 1858 C C . THR B 1 53 ? 19.468 5.978 19.246 1.00 70.50 652 THR B C 1
ATOM 1859 O O . THR B 1 53 ? 19.234 6.397 18.116 1.00 70.24 652 THR B O 1
ATOM 1863 N N . MET B 1 54 ? 18.712 5.022 19.789 1.00 69.97 653 MET B N 1
ATOM 1864 C CA . MET B 1 54 ? 17.636 4.419 19.009 1.00 67.38 653 MET B CA 1
ATOM 1865 C C . MET B 1 54 ? 16.414 5.331 18.845 1.00 72.02 653 MET B C 1
ATOM 1866 O O . MET B 1 54 ? 15.788 5.286 17.793 1.00 70.35 653 MET B O 1
ATOM 1871 N N . LEU B 1 55 ? 16.132 6.238 19.781 1.00 62.58 654 LEU B N 1
ATOM 1872 C CA . LEU B 1 55 ? 15.136 7.288 19.583 1.00 61.86 654 LEU B CA 1
ATOM 1873 C C . LEU B 1 55 ? 15.545 8.220 18.438 1.00 67.63 654 LEU B C 1
ATOM 1874 O O . LEU B 1 55 ? 14.780 8.424 17.506 1.00 66.85 654 LEU B O 1
ATOM 1879 N N . GLU B 1 56 ? 16.764 8.755 18.464 1.00 69.19 655 GLU B N 1
ATOM 1880 C CA . GLU B 1 56 ? 17.298 9.572 17.377 1.00 68.41 655 GLU B CA 1
ATOM 1881 C C . GLU B 1 56 ? 17.346 8.808 16.048 1.00 69.44 655 GLU B C 1
ATOM 1882 O O . GLU B 1 56 ? 17.086 9.379 14.995 1.00 67.45 655 GLU B O 1
ATOM 1888 N N . THR B 1 57 ? 17.639 7.510 16.076 1.00 68.35 656 THR B N 1
ATOM 1889 C CA . THR B 1 57 ? 17.587 6.659 14.891 1.00 69.18 656 THR B CA 1
ATOM 1890 C C . THR B 1 57 ? 16.172 6.590 14.333 1.00 71.94 656 THR B C 1
ATOM 1891 O O . THR B 1 57 ? 15.981 6.862 13.157 1.00 71.42 656 THR B O 1
ATOM 1895 N N . ASP B 1 58 ? 15.170 6.282 15.152 1.00 71.71 657 ASP B N 1
ATOM 1896 C CA . ASP B 1 58 ? 13.777 6.227 14.724 1.00 66.50 657 ASP B CA 1
ATOM 1897 C C . ASP B 1 58 ? 13.248 7.577 14.237 1.00 67.42 657 ASP B C 1
ATOM 1898 O O . ASP B 1 58 ? 12.552 7.624 13.229 1.00 66.93 657 ASP B O 1
ATOM 1903 N N . GLU B 1 59 ? 13.586 8.681 14.895 1.00 63.99 658 GLU B N 1
ATOM 1904 C CA . GLU B 1 59 ? 13.189 10.016 14.461 1.00 64.92 658 GLU B CA 1
ATOM 1905 C C . GLU B 1 59 ? 13.689 10.331 13.050 1.00 70.16 658 GLU B C 1
ATOM 1906 O O . GLU B 1 59 ? 12.957 10.904 12.247 1.00 69.07 658 GLU B O 1
ATOM 1912 N N . LYS B 1 60 ? 14.927 9.954 12.729 1.00 67.81 659 LYS B N 1
ATOM 1913 C CA . LYS B 1 60 ? 15.532 10.233 11.427 1.00 69.87 659 LYS B CA 1
ATOM 1914 C C . LYS B 1 60 ? 15.166 9.199 10.371 1.00 70.41 659 LYS B C 1
ATOM 1915 O O . LYS B 1 60 ? 14.852 9.581 9.255 1.00 69.94 659 LYS B O 1
ATOM 1921 N N . GLU B 1 61 ? 15.114 7.915 10.695 1.00 68.77 660 GLU B N 1
ATOM 1922 C CA . GLU B 1 61 ? 14.657 6.893 9.753 1.00 65.20 660 GLU B CA 1
ATOM 1923 C C . GLU B 1 61 ? 13.189 7.076 9.354 1.00 66.37 660 GLU B C 1
ATOM 1924 O O . GLU B 1 61 ? 12.854 6.871 8.190 1.00 72.69 660 GLU B O 1
ATOM 1930 N N . LEU B 1 62 ? 12.322 7.551 10.255 1.00 69.74 661 LEU B N 1
ATOM 1931 C CA . LEU B 1 62 ? 10.971 7.942 9.871 1.00 67.20 661 LEU B CA 1
ATOM 1932 C C . LEU B 1 62 ? 10.980 9.169 8.953 1.00 68.92 661 LEU B C 1
ATOM 1933 O O . LEU B 1 62 ? 10.333 9.159 7.911 1.00 68.06 661 LEU B O 1
ATOM 1938 N N . ALA B 1 63 ? 11.726 10.218 9.295 1.00 61.92 662 ALA B N 1
ATOM 1939 C CA . ALA B 1 63 ? 11.788 11.417 8.469 1.00 64.68 662 ALA B CA 1
ATOM 1940 C C . ALA B 1 63 ? 12.304 11.114 7.052 1.00 72.91 662 ALA B C 1
ATOM 1941 O O . ALA B 1 63 ? 11.784 11.638 6.076 1.00 62.52 662 ALA B O 1
ATOM 1943 N N . GLU B 1 64 ? 13.269 10.207 6.912 1.00 69.44 663 GLU B N 1
ATOM 1944 C CA . GLU B 1 64 ? 13.746 9.734 5.620 1.00 67.61 663 GLU B CA 1
ATOM 1945 C C . GLU B 1 64 ? 12.631 9.107 4.784 1.00 70.75 663 GLU B C 1
ATOM 1946 O O . GLU B 1 64 ? 12.387 9.585 3.679 1.00 73.47 663 GLU B O 1
ATOM 1952 N N . VAL B 1 65 ? 11.911 8.095 5.271 1.00 68.65 664 VAL B N 1
ATOM 1953 C CA . VAL B 1 65 ? 10.857 7.465 4.458 1.00 74.49 664 VAL B CA 1
ATOM 1954 C C . VAL B 1 65 ? 9.702 8.410 4.153 1.00 68.89 664 VAL B C 1
ATOM 1955 O O . VAL B 1 65 ? 9.139 8.341 3.068 1.00 72.23 664 VAL B O 1
ATOM 1959 N N . GLU B 1 66 ? 9.385 9.356 5.031 1.00 68.99 665 GLU B N 1
ATOM 1960 C CA . GLU B 1 66 ? 8.387 10.380 4.731 1.00 66.92 665 GLU B CA 1
ATOM 1961 C C . GLU B 1 66 ? 8.854 11.364 3.654 1.00 65.27 665 GLU B C 1
ATOM 1962 O O . GLU B 1 66 ? 8.069 11.720 2.781 1.00 71.26 665 GLU B O 1
ATOM 1968 N N . THR B 1 67 ? 10.130 11.753 3.629 1.00 61.82 666 THR B N 1
ATOM 1969 C CA . THR B 1 67 ? 10.674 12.510 2.492 1.00 65.31 666 THR B CA 1
ATOM 1970 C C . THR B 1 67 ? 10.657 11.670 1.219 1.00 67.45 666 THR B C 1
ATOM 1971 O O . THR B 1 67 ? 10.280 12.184 0.179 1.00 65.22 666 THR B O 1
ATOM 1975 N N . ALA B 1 68 ? 10.985 10.381 1.280 1.00 63.98 667 ALA B N 1
ATOM 1976 C CA . ALA B 1 68 ? 11.009 9.510 0.116 1.00 57.65 667 ALA B CA 1
ATOM 1977 C C . ALA B 1 68 ? 9.615 9.317 -0.500 1.00 68.56 667 ALA B C 1
ATOM 1978 O O . ALA B 1 68 ? 9.472 9.397 -1.715 1.00 66.68 667 ALA B O 1
ATOM 1980 N N . LEU B 1 69 ? 8.576 9.154 0.323 1.00 68.32 668 LEU B N 1
ATOM 1981 C CA . LEU B 1 69 ? 7.185 9.088 -0.128 1.00 66.38 668 LEU B CA 1
ATOM 1982 C C . LEU B 1 69 ? 6.763 10.371 -0.846 1.00 66.55 668 LEU B C 1
ATOM 1983 O O . LEU B 1 69 ? 6.223 10.319 -1.945 1.00 71.34 668 LEU B O 1
ATOM 1988 N N . LYS B 1 70 ? 7.058 11.533 -0.267 1.00 60.42 669 LYS B N 1
ATOM 1989 C CA . LYS B 1 70 ? 6.725 12.822 -0.876 1.00 61.03 669 LYS B CA 1
ATOM 1990 C C . LYS B 1 70 ? 7.507 13.080 -2.169 1.00 72.85 669 LYS B C 1
ATOM 1991 O O . LYS B 1 70 ? 6.975 13.651 -3.114 1.00 68.80 669 LYS B O 1
ATOM 1997 N N . LEU B 1 71 ? 8.745 12.598 -2.237 1.00 71.17 670 LEU B N 1
ATOM 1998 C CA . LEU B 1 71 ? 9.582 12.626 -3.430 1.00 68.32 670 LEU B CA 1
ATOM 1999 C C . LEU B 1 71 ? 8.988 11.771 -4.551 1.00 77.10 670 LEU B C 1
ATOM 2000 O O . LEU B 1 71 ? 8.817 12.254 -5.664 1.00 75.53 670 LEU B O 1
ATOM 2005 N N . TYR B 1 72 ? 8.627 10.524 -4.244 1.00 75.37 671 TYR B N 1
ATOM 2006 C CA . TYR B 1 72 ? 7.976 9.608 -5.176 1.00 72.73 671 TYR B CA 1
ATOM 2007 C C . TYR B 1 72 ? 6.697 10.221 -5.742 1.00 74.61 671 TYR B C 1
ATOM 2008 O O . TYR B 1 72 ? 6.496 10.189 -6.948 1.00 75.73 671 TYR B O 1
ATOM 2017 N N . ASP B 1 73 ? 5.860 10.830 -4.904 1.00 70.44 672 ASP B N 1
ATOM 2018 C CA . ASP B 1 73 ? 4.649 11.505 -5.364 1.00 73.27 672 ASP B CA 1
ATOM 2019 C C . ASP B 1 73 ? 4.946 12.610 -6.371 1.00 72.23 672 ASP B C 1
ATOM 2020 O O . ASP B 1 73 ? 4.327 12.660 -7.427 1.00 77.41 672 ASP B O 1
ATOM 2025 N N . GLU B 1 74 ? 5.902 13.487 -6.090 1.00 65.54 673 GLU B N 1
ATOM 2026 C CA . GLU B 1 74 ? 6.239 14.573 -7.002 1.00 73.14 673 GLU B CA 1
ATOM 2027 C C . GLU B 1 74 ? 6.805 14.058 -8.328 1.00 75.02 673 GLU B C 1
ATOM 2028 O O . GLU B 1 74 ? 6.402 14.519 -9.391 1.00 72.09 673 GLU B O 1
ATOM 2034 N N . LEU B 1 75 ? 7.685 13.060 -8.293 1.00 72.59 674 LEU B N 1
ATOM 2035 C CA . LEU B 1 75 ? 8.198 12.426 -9.502 1.00 68.38 674 LEU B CA 1
ATOM 2036 C C . LEU B 1 75 ? 7.067 11.772 -10.303 1.00 74.85 674 LEU B C 1
ATOM 2037 O O . LEU B 1 75 ? 6.994 11.948 -11.516 1.00 70.06 674 LEU B O 1
ATOM 2042 N N . LYS B 1 76 ? 6.129 11.097 -9.636 1.00 67.33 675 LYS B N 1
ATOM 2043 C CA . LYS B 1 76 ? 4.948 10.505 -10.264 1.00 66.30 675 LYS B CA 1
ATOM 2044 C C . LYS B 1 76 ? 4.031 11.551 -10.894 1.00 70.35 675 LYS B C 1
ATOM 2045 O O . LYS B 1 76 ? 3.520 11.297 -11.979 1.00 58.95 675 LYS B O 1
ATOM 2051 N N . LYS B 1 77 ? 3.862 12.738 -10.303 1.00 68.99 676 LYS B N 1
ATOM 2052 C CA . LYS B 1 77 ? 3.147 13.856 -10.946 1.00 68.47 676 LYS B CA 1
ATOM 2053 C C . LYS B 1 77 ? 3.813 14.215 -12.266 1.00 68.84 676 LYS B C 1
ATOM 2054 O O . LYS B 1 77 ? 3.164 14.172 -13.305 1.00 69.70 676 LYS B O 1
ATOM 2060 N N . HIS B 1 78 ? 5.116 14.496 -12.246 1.00 69.54 677 HIS B N 1
ATOM 2061 C CA . HIS B 1 78 ? 5.861 14.886 -13.443 1.00 70.58 677 HIS B CA 1
ATOM 2062 C C . HIS B 1 78 ? 5.770 13.818 -14.530 1.00 64.46 677 HIS B C 1
ATOM 2063 O O . HIS B 1 78 ? 5.271 14.118 -15.608 1.00 58.25 677 HIS B O 1
ATOM 2070 N N . TYR B 1 79 ? 6.113 12.564 -14.243 1.00 67.02 678 TYR B N 1
ATOM 2071 C CA . TYR B 1 79 ? 6.001 11.475 -15.211 1.00 58.65 678 TYR B CA 1
ATOM 2072 C C . TYR B 1 79 ? 4.578 11.250 -15.724 1.00 65.59 678 TYR B C 1
ATOM 2073 O O . TYR B 1 79 ? 4.407 10.922 -16.896 1.00 69.00 678 TYR B O 1
ATOM 2082 N N . SER B 1 80 ? 3.549 11.510 -14.919 1.00 60.52 679 SER B N 1
ATOM 2083 C CA . SER B 1 80 ? 2.164 11.454 -15.389 1.00 67.11 679 SER B CA 1
ATOM 2084 C C . SER B 1 80 ? 1.880 12.529 -16.434 1.00 63.53 679 SER B C 1
ATOM 2085 O O . SER B 1 80 ? 1.286 12.214 -17.454 1.00 57.42 679 SER B O 1
ATOM 2088 N N . THR B 1 81 ? 2.352 13.766 -16.260 1.00 58.82 680 THR B N 1
ATOM 2089 C CA . THR B 1 81 ? 2.169 14.804 -17.286 1.00 65.94 680 THR B CA 1
ATOM 2090 C C . THR B 1 81 ? 2.880 14.465 -18.596 1.00 63.27 680 THR B C 1
ATOM 2091 O O . THR B 1 81 ? 2.351 14.776 -19.657 1.00 69.55 680 THR B O 1
ATOM 2095 N N . ILE B 1 82 ? 4.017 13.762 -18.550 1.00 59.72 681 ILE B N 1
ATOM 2096 C CA . ILE B 1 82 ? 4.712 13.272 -19.747 1.00 70.59 681 ILE B CA 1
ATOM 2097 C C . ILE B 1 82 ? 3.859 12.240 -20.491 1.00 64.10 681 ILE B C 1
ATOM 2098 O O . ILE B 1 82 ? 3.590 12.406 -21.676 1.00 64.83 681 ILE B O 1
ATOM 2103 N N . LYS B 1 83 ? 3.388 11.202 -19.789 1.00 67.31 682 LYS B N 1
ATOM 2104 C CA . LYS B 1 83 ? 2.504 10.172 -20.349 1.00 65.14 682 LYS B CA 1
ATOM 2105 C C . LYS B 1 83 ? 1.230 10.787 -20.916 1.00 67.11 682 LYS B C 1
ATOM 2106 O O . LYS B 1 83 ? 0.848 10.493 -22.041 1.00 69.29 682 LYS B O 1
ATOM 2112 N N . ASP B 1 84 ? 0.590 11.666 -20.162 1.00 62.80 683 ASP B N 1
ATOM 2113 C CA . ASP B 1 84 ? -0.661 12.285 -20.568 1.00 67.03 683 ASP B CA 1
ATOM 2114 C C . ASP B 1 84 ? -0.501 13.148 -21.814 1.00 66.35 683 ASP B C 1
ATOM 2115 O O . ASP B 1 84 ? -1.322 13.035 -22.714 1.00 65.16 683 ASP B O 1
ATOM 2120 N N . ARG B 1 85 ? 0.548 13.964 -21.939 1.00 63.76 684 ARG B N 1
ATOM 2121 C CA . ARG B 1 85 ? 0.721 14.777 -23.147 1.00 63.21 684 ARG B CA 1
ATOM 2122 C C . ARG B 1 85 ? 1.013 13.929 -24.387 1.00 72.12 684 ARG B C 1
ATOM 2123 O O . ARG B 1 85 ? 0.515 14.248 -25.462 1.00 64.62 684 ARG B O 1
ATOM 2131 N N . ALA B 1 86 ? 1.699 12.802 -24.241 1.00 71.98 685 ALA B N 1
ATOM 2132 C CA . ALA B 1 86 ? 1.883 11.849 -25.326 1.00 62.73 685 ALA B CA 1
ATOM 2133 C C . ALA B 1 86 ? 0.581 11.131 -25.712 1.00 60.70 685 ALA B C 1
ATOM 2134 O O . ALA B 1 86 ? 0.265 11.061 -26.895 1.00 76.89 685 ALA B O 1
ATOM 2136 N N . LEU B 1 87 ? -0.203 10.625 -24.756 1.00 66.50 686 LEU B N 1
ATOM 2137 C CA . LEU B 1 87 ? -1.452 9.915 -25.047 1.00 60.15 686 LEU B CA 1
ATOM 2138 C C . LEU B 1 87 ? -2.584 10.834 -25.508 1.00 61.75 686 LEU B C 1
ATOM 2139 O O . LEU B 1 87 ? -3.312 10.484 -26.428 1.00 62.91 686 LEU B O 1
ATOM 2144 N N . ARG B 1 88 ? -2.763 11.988 -24.871 1.00 68.23 687 ARG B N 1
ATOM 2145 C CA . ARG B 1 88 ? -3.903 12.881 -25.118 1.00 71.70 687 ARG B CA 1
ATOM 2146 C C . ARG B 1 88 ? -3.665 13.832 -26.286 1.00 61.21 687 ARG B C 1
ATOM 2147 O O . ARG B 1 88 ? -4.589 14.087 -27.051 1.00 67.03 687 ARG B O 1
ATOM 2155 N N . PHE B 1 89 ? -2.442 14.335 -26.446 1.00 60.96 688 PHE B N 1
ATOM 2156 C CA . PHE B 1 89 ? -2.119 15.412 -27.388 1.00 61.14 688 PHE B CA 1
ATOM 2157 C C . PHE B 1 89 ? -1.031 15.060 -28.409 1.00 66.26 688 PHE B C 1
ATOM 2158 O O . PHE B 1 89 ? -0.606 15.919 -29.176 1.00 67.77 688 PHE B O 1
ATOM 2166 N N . ASN B 1 90 ? -0.589 13.803 -28.452 1.00 60.20 689 ASN B N 1
ATOM 2167 C CA . ASN B 1 90 ? 0.387 13.293 -29.412 1.00 66.11 689 ASN B CA 1
ATOM 2168 C C . ASN B 1 90 ? 1.709 14.084 -29.446 1.00 64.62 689 ASN B C 1
ATOM 2169 O O . ASN B 1 90 ? 2.343 14.183 -30.490 1.00 70.98 689 ASN B O 1
ATOM 2174 N N . LYS B 1 91 ? 2.134 14.652 -28.315 1.00 62.93 690 LYS B N 1
ATOM 2175 C CA . LYS B 1 91 ? 3.324 15.504 -28.175 1.00 66.43 690 LYS B CA 1
ATOM 2176 C C . LYS B 1 91 ? 4.291 14.986 -27.114 1.00 62.17 690 LYS B C 1
ATOM 2177 O O . LYS B 1 91 ? 3.878 14.435 -26.105 1.00 63.59 690 LYS B O 1
ATOM 2183 N N . CYS B 1 92 ? 5.581 15.225 -27.312 1.00 57.97 691 CYS B N 1
ATOM 2184 C CA . CYS B 1 92 ? 6.573 15.200 -26.242 1.00 70.70 691 CYS B CA 1
ATOM 2185 C C . CYS B 1 92 ? 6.534 16.516 -25.455 1.00 69.81 691 CYS B C 1
ATOM 2186 O O . CYS B 1 92 ? 6.738 17.581 -26.030 1.00 64.87 691 CYS B O 1
ATOM 2189 N N . TYR B 1 93 ? 6.309 16.438 -24.142 1.00 63.83 692 TYR B N 1
ATOM 2190 C CA . TYR B 1 93 ? 6.137 17.588 -23.244 1.00 64.17 692 TYR B CA 1
ATOM 2191 C C . TYR B 1 93 ? 7.347 18.534 -23.176 1.00 62.95 692 TYR B C 1
ATOM 2192 O O . TYR B 1 93 ? 7.201 19.745 -23.027 1.00 63.89 692 TYR B O 1
ATOM 2201 N N . ILE B 1 94 ? 8.557 17.992 -23.286 1.00 64.95 693 ILE B N 1
ATOM 2202 C CA . ILE B 1 94 ? 9.790 18.767 -23.120 1.00 66.78 693 ILE B CA 1
ATOM 2203 C C . ILE B 1 94 ? 10.078 19.635 -24.349 1.00 62.26 693 ILE B C 1
ATOM 2204 O O . ILE B 1 94 ? 10.270 20.840 -24.226 1.00 61.40 693 ILE B O 1
ATOM 2209 N N . CYS B 1 95 ? 10.098 19.024 -25.534 1.00 60.32 694 CYS B N 1
ATOM 2210 C CA . CYS B 1 95 ? 10.476 19.688 -26.784 1.00 66.50 694 CYS B CA 1
ATOM 2211 C C . CYS B 1 95 ? 9.303 20.202 -27.637 1.00 62.58 694 CYS B C 1
ATOM 2212 O O . CYS B 1 95 ? 9.551 20.902 -28.609 1.00 72.62 694 CYS B O 1
ATOM 2215 N N . ASP B 1 96 ? 8.046 19.890 -27.302 1.00 64.06 695 ASP B N 1
ATOM 2216 C CA . ASP B 1 96 ? 6.845 20.364 -28.015 1.00 65.22 695 ASP B CA 1
ATOM 2217 C C . ASP B 1 96 ? 6.801 19.973 -29.510 1.00 70.68 695 ASP B C 1
ATOM 2218 O O . ASP B 1 96 ? 6.388 20.748 -30.371 1.00 71.56 695 ASP B O 1
ATOM 2223 N N . ARG B 1 97 ? 7.234 18.744 -29.812 1.00 68.04 696 ARG B N 1
ATOM 2224 C CA . ARG B 1 97 ? 7.230 18.133 -31.149 1.00 65.39 696 ARG B CA 1
ATOM 2225 C C . ARG B 1 97 ? 6.263 16.959 -31.189 1.00 69.16 696 ARG B C 1
ATOM 2226 O O . ARG B 1 97 ? 6.343 16.063 -30.349 1.00 59.41 696 ARG B O 1
ATOM 2234 N N . ASP B 1 98 ? 5.352 16.955 -32.154 1.00 61.26 697 ASP B N 1
ATOM 2235 C CA . ASP B 1 98 ? 4.343 15.908 -32.297 1.00 56.11 697 ASP B CA 1
ATOM 2236 C C . ASP B 1 98 ? 4.913 14.566 -32.774 1.00 59.22 697 ASP B C 1
ATOM 2237 O O . ASP B 1 98 ? 6.039 14.481 -33.259 1.00 67.63 697 ASP B O 1
ATOM 2242 N N . PHE B 1 99 ? 4.141 13.500 -32.610 1.00 63.47 698 PHE B N 1
ATOM 2243 C CA . PHE B 1 99 ? 4.497 12.142 -33.009 1.00 68.49 698 PHE B CA 1
ATOM 2244 C C . PHE B 1 99 ? 3.803 11.664 -34.292 1.00 69.86 698 PHE B C 1
ATOM 2245 O O . PHE B 1 99 ? 3.712 10.462 -34.528 1.00 72.90 698 PHE B O 1
ATOM 2253 N N . THR B 1 100 ? 3.290 12.557 -35.142 1.00 72.51 699 THR B N 1
ATOM 2254 C CA . THR B 1 100 ? 2.658 12.139 -36.403 1.00 71.82 699 THR B CA 1
ATOM 2255 C C . THR B 1 100 ? 3.674 11.437 -37.302 1.00 72.35 699 THR B C 1
ATOM 2256 O O . THR B 1 100 ? 4.785 11.915 -37.513 1.00 67.61 699 THR B O 1
ATOM 2260 N N . ASN B 1 101 ? 3.313 10.245 -37.776 1.00 77.38 700 ASN B N 1
ATOM 2261 C CA . ASN B 1 101 ? 4.196 9.308 -38.484 1.00 78.16 700 ASN B CA 1
ATOM 2262 C C . ASN B 1 101 ? 5.441 8.851 -37.683 1.00 72.22 700 ASN B C 1
ATOM 2263 O O . ASN B 1 101 ? 6.398 8.348 -38.270 1.00 69.87 700 ASN B O 1
ATOM 2268 N N . GLN B 1 102 ? 5.440 8.994 -36.349 1.00 75.16 701 GLN B N 1
ATOM 2269 C CA . GLN B 1 102 ? 6.531 8.613 -35.432 1.00 69.00 701 GLN B CA 1
ATOM 2270 C C . GLN B 1 102 ? 6.050 7.710 -34.284 1.00 72.20 701 GLN B C 1
ATOM 2271 O O . GLN B 1 102 ? 6.462 7.851 -33.133 1.00 81.63 701 GLN B O 1
ATOM 2277 N N . GLU B 1 103 ? 5.161 6.766 -34.577 1.00 73.27 702 GLU B N 1
ATOM 2278 C CA . GLU B 1 103 ? 4.521 5.900 -33.577 1.00 77.94 702 GLU B CA 1
ATOM 2279 C C . GLU B 1 103 ? 5.513 5.048 -32.777 1.00 78.56 702 GLU B C 1
ATOM 2280 O O . GLU B 1 103 ? 5.279 4.761 -31.605 1.00 77.33 702 GLU B O 1
ATOM 2286 N N . ALA B 1 104 ? 6.653 4.682 -33.360 1.00 77.89 703 ALA B N 1
ATOM 2287 C CA . ALA B 1 104 ? 7.714 3.964 -32.662 1.00 80.44 703 ALA B CA 1
ATOM 2288 C C . ALA B 1 104 ? 8.373 4.819 -31.566 1.00 75.91 703 ALA B C 1
ATOM 2289 O O . ALA B 1 104 ? 8.574 4.341 -30.455 1.00 75.12 703 ALA B O 1
ATOM 2291 N N . ALA B 1 105 ? 8.645 6.098 -31.828 1.00 76.00 704 ALA B N 1
ATOM 2292 C CA . ALA B 1 105 ? 9.209 7.012 -30.838 1.00 67.21 704 ALA B CA 1
ATOM 2293 C C . ALA B 1 105 ? 8.207 7.332 -29.722 1.00 80.60 704 ALA B C 1
ATOM 2294 O O . ALA B 1 105 ? 8.563 7.326 -28.547 1.00 74.56 704 ALA B O 1
ATOM 2296 N N . LYS B 1 106 ? 6.931 7.515 -30.079 1.00 80.62 705 LYS B N 1
ATOM 2297 C CA . LYS B 1 106 ? 5.830 7.645 -29.116 1.00 74.28 705 LYS B CA 1
ATOM 2298 C C . LYS B 1 106 ? 5.740 6.416 -28.223 1.00 69.52 705 LYS B C 1
ATOM 2299 O O . LYS B 1 106 ? 5.706 6.538 -27.009 1.00 72.62 705 LYS B O 1
ATOM 2305 N N . THR B 1 107 ? 5.767 5.229 -28.815 1.00 71.20 706 THR B N 1
ATOM 2306 C CA . THR B 1 107 ? 5.747 3.964 -28.082 1.00 71.29 706 THR B CA 1
ATOM 2307 C C . THR B 1 107 ? 6.931 3.873 -27.126 1.00 76.64 706 THR B C 1
ATOM 2308 O O . THR B 1 107 ? 6.743 3.561 -25.958 1.00 83.71 706 THR B O 1
ATOM 2312 N N . ARG B 1 108 ? 8.124 4.229 -27.615 1.00 69.52 707 ARG B N 1
ATOM 2313 C CA . ARG B 1 108 ? 9.354 4.222 -26.776 1.00 72.46 707 ARG B CA 1
ATOM 2314 C C . ARG B 1 108 ? 9.108 5.078 -25.526 1.00 78.42 707 ARG B C 1
ATOM 2315 O O . ARG B 1 108 ? 9.229 4.533 -24.410 1.00 78.98 707 ARG B O 1
ATOM 2323 N N . LEU B 1 109 ? 8.789 6.364 -25.719 1.00 75.98 708 LEU B N 1
ATOM 2324 C CA . LEU B 1 109 ? 8.495 7.296 -24.623 1.00 69.68 708 LEU B CA 1
ATOM 2325 C C . LEU B 1 109 ? 7.546 6.669 -23.606 1.00 71.48 708 LEU B C 1
ATOM 2326 O O . LEU B 1 109 ? 7.814 6.700 -22.409 1.00 77.89 708 LEU B O 1
ATOM 2331 N N . LEU B 1 110 ? 6.446 6.082 -24.066 1.00 67.56 709 LEU B N 1
ATOM 2332 C CA . LEU B 1 110 ? 5.441 5.496 -23.186 1.00 73.95 709 LEU B CA 1
ATOM 2333 C C . LEU B 1 110 ? 5.995 4.307 -22.395 1.00 77.28 709 LEU B C 1
ATOM 2334 O O . LEU B 1 110 ? 5.773 4.223 -21.192 1.00 79.86 709 LEU B O 1
ATOM 2339 N N . GLU B 1 111 ? 6.771 3.428 -23.024 1.00 80.97 710 GLU B N 1
ATOM 2340 C CA . GLU B 1 111 ? 7.429 2.326 -22.322 1.00 84.37 710 GLU B CA 1
ATOM 2341 C C . GLU B 1 111 ? 8.491 2.820 -21.324 1.00 79.38 710 GLU B C 1
ATOM 2342 O O . GLU B 1 111 ? 8.653 2.215 -20.266 1.00 82.58 710 GLU B O 1
ATOM 2348 N N . LYS B 1 112 ? 9.186 3.932 -21.599 1.00 82.31 711 LYS B N 1
ATOM 2349 C CA . LYS B 1 112 ? 10.135 4.544 -20.655 1.00 76.73 711 LYS B CA 1
ATOM 2350 C C . LYS B 1 112 ? 9.435 5.088 -19.420 1.00 79.69 711 LYS B C 1
ATOM 2351 O O . LYS B 1 112 ? 9.801 4.725 -18.305 1.00 88.50 711 LYS B O 1
ATOM 2357 N N . VAL B 1 113 ? 8.416 5.930 -19.578 1.00 78.17 712 VAL B N 1
ATOM 2358 C CA . VAL B 1 113 ? 7.705 6.478 -18.411 1.00 84.84 712 VAL B CA 1
ATOM 2359 C C . VAL B 1 113 ? 6.996 5.379 -17.627 1.00 84.98 712 VAL B C 1
ATOM 2360 O O . VAL B 1 113 ? 7.021 5.403 -16.406 1.00 81.57 712 VAL B O 1
ATOM 2364 N N . ALA B 1 114 ? 6.491 4.337 -18.285 1.00 82.74 713 ALA B N 1
ATOM 2365 C CA . ALA B 1 114 ? 5.942 3.172 -17.606 1.00 83.88 713 ALA B CA 1
ATOM 2366 C C . ALA B 1 114 ? 6.966 2.429 -16.727 1.00 90.26 713 ALA B C 1
ATOM 2367 O O . ALA B 1 114 ? 6.561 1.810 -15.748 1.00 87.27 713 ALA B O 1
ATOM 2369 N N . LYS B 1 115 ? 8.275 2.497 -17.015 1.00 90.33 714 LYS B N 1
ATOM 2370 C CA . LYS B 1 115 ? 9.342 1.968 -16.144 1.00 92.64 714 LYS B CA 1
ATOM 2371 C C . LYS B 1 115 ? 9.787 2.935 -15.042 1.00 88.82 714 LYS B C 1
ATOM 2372 O O . LYS B 1 115 ? 10.229 2.484 -13.989 1.00 90.03 714 LYS B O 1
ATOM 2378 N N . ARG B 1 116 ? 9.612 4.247 -15.226 1.00 89.33 715 ARG B N 1
ATOM 2379 C CA . ARG B 1 116 ? 9.714 5.266 -14.158 1.00 87.66 715 ARG B CA 1
ATOM 2380 C C . ARG B 1 116 ? 8.435 5.397 -13.311 1.00 89.50 715 ARG B C 1
ATOM 2381 O O . ARG B 1 116 ? 8.279 6.354 -12.560 1.00 92.47 715 ARG B O 1
ATOM 2389 N N . LEU B 1 117 ? 7.537 4.421 -13.402 1.00 94.41 716 LEU B N 1
ATOM 2390 C CA . LEU B 1 117 ? 6.295 4.284 -12.645 1.00 92.06 716 LEU B CA 1
ATOM 2391 C C . LEU B 1 117 ? 6.176 2.839 -12.127 1.00 95.79 716 LEU B C 1
ATOM 2392 O O . LEU B 1 117 ? 6.732 1.913 -12.713 1.00 103.22 716 LEU B O 1
ATOM 2397 N N . GLY B 1 118 ? 5.483 2.630 -11.011 1.00 95.75 717 GLY B N 1
ATOM 2398 C CA . GLY B 1 118 ? 5.360 1.310 -10.382 1.00 98.61 717 GLY B CA 1
ATOM 2399 C C . GLY B 1 118 ? 4.939 1.365 -8.914 1.00 103.35 717 GLY B C 1
ATOM 2400 O O . GLY B 1 118 ? 5.324 2.269 -8.174 1.00 99.91 717 GLY B O 1
ATOM 2401 N N . ASP B 1 119 ? 4.137 0.396 -8.486 1.00 106.32 718 ASP B N 1
ATOM 2402 C CA . ASP B 1 119 ? 3.510 0.349 -7.161 1.00 101.83 718 ASP B CA 1
ATOM 2403 C C . ASP B 1 119 ? 4.471 -0.035 -6.027 1.00 95.73 718 ASP B C 1
ATOM 2404 O O . ASP B 1 119 ? 4.339 0.474 -4.918 1.00 94.95 718 ASP B O 1
ATOM 2409 N N . GLU B 1 120 ? 5.435 -0.916 -6.291 1.00 98.77 719 GLU B N 1
ATOM 2410 C CA . GLU B 1 120 ? 6.292 -1.540 -5.274 1.00 93.61 719 GLU B CA 1
ATOM 2411 C C . GLU B 1 120 ? 7.052 -0.530 -4.405 1.00 89.05 719 GLU B C 1
ATOM 2412 O O . GLU B 1 120 ? 7.169 -0.721 -3.202 1.00 89.94 719 GLU B O 1
ATOM 2418 N N . GLU B 1 121 ? 7.530 0.572 -4.979 1.00 83.77 720 GLU B N 1
ATOM 2419 C CA . GLU B 1 121 ? 8.322 1.557 -4.249 1.00 86.55 720 GLU B CA 1
ATOM 2420 C C . GLU B 1 121 ? 7.476 2.293 -3.204 1.00 86.50 720 GLU B C 1
ATOM 2421 O O . GLU B 1 121 ? 7.867 2.368 -2.044 1.00 79.50 720 GLU B O 1
ATOM 2427 N N . LYS B 1 122 ? 6.276 2.757 -3.568 1.00 77.88 721 LYS B N 1
ATOM 2428 C CA . LYS B 1 122 ? 5.336 3.329 -2.600 1.00 75.79 721 LYS B CA 1
ATOM 2429 C C . LYS B 1 122 ? 4.876 2.281 -1.592 1.00 83.58 721 LYS B C 1
ATOM 2430 O O . LYS B 1 122 ? 4.896 2.551 -0.399 1.00 79.55 721 LYS B O 1
ATOM 2436 N N . LYS B 1 123 ? 4.494 1.086 -2.041 1.00 82.79 722 LYS B N 1
ATOM 2437 C CA . LYS B 1 123 ? 4.016 0.011 -1.166 1.00 83.15 722 LYS B CA 1
ATOM 2438 C C . LYS B 1 123 ? 5.021 -0.287 -0.053 1.00 82.02 722 LYS B C 1
ATOM 2439 O O . LYS B 1 123 ? 4.674 -0.278 1.124 1.00 86.91 722 LYS B O 1
ATOM 2445 N N . GLU B 1 124 ? 6.279 -0.502 -0.408 1.00 84.81 723 GLU B N 1
ATOM 2446 C CA . GLU B 1 124 ? 7.318 -0.841 0.557 1.00 85.34 723 GLU B CA 1
ATOM 2447 C C . GLU B 1 124 ? 7.773 0.370 1.391 1.00 80.12 723 GLU B C 1
ATOM 2448 O O . GLU B 1 124 ? 8.049 0.213 2.575 1.00 88.14 723 GLU B O 1
ATOM 2454 N N . LEU B 1 125 ? 7.767 1.592 0.852 1.00 79.74 724 LEU B N 1
ATOM 2455 C CA . LEU B 1 125 ? 7.974 2.785 1.669 1.00 72.63 724 LEU B CA 1
ATOM 2456 C C . LEU B 1 125 ? 6.850 2.996 2.691 1.00 75.52 724 LEU B C 1
ATOM 2457 O O . LEU B 1 125 ? 7.133 3.428 3.803 1.00 79.87 724 LEU B O 1
ATOM 2462 N N . LEU B 1 126 ? 5.595 2.693 2.362 1.00 74.71 725 LEU B N 1
ATOM 2463 C CA . LEU B 1 126 ? 4.482 2.785 3.306 1.00 74.34 725 LEU B CA 1
ATOM 2464 C C . LEU B 1 126 ? 4.605 1.761 4.437 1.00 77.07 725 LEU B C 1
ATOM 2465 O O . LEU B 1 126 ? 4.342 2.098 5.585 1.00 70.22 725 LEU B O 1
ATOM 2470 N N . GLU B 1 127 ? 5.045 0.535 4.151 1.00 80.83 726 GLU B N 1
ATOM 2471 C CA . GLU B 1 127 ? 5.381 -0.437 5.193 1.00 74.89 726 GLU B CA 1
ATOM 2472 C C . GLU B 1 127 ? 6.494 0.070 6.117 1.00 76.26 726 GLU B C 1
ATOM 2473 O O . GLU B 1 127 ? 6.393 -0.057 7.334 1.00 79.30 726 GLU B O 1
ATOM 2479 N N . ASP B 1 128 ? 7.541 0.677 5.565 1.00 75.62 727 ASP B N 1
ATOM 2480 C CA . ASP B 1 128 ? 8.630 1.226 6.365 1.00 74.82 727 ASP B CA 1
ATOM 2481 C C . ASP B 1 128 ? 8.192 2.438 7.193 1.00 73.87 727 ASP B C 1
ATOM 2482 O O . ASP B 1 128 ? 8.531 2.527 8.371 1.00 74.17 727 ASP B O 1
ATOM 2487 N N . GLN B 1 129 ? 7.379 3.337 6.639 1.00 72.81 728 GLN B N 1
ATOM 2488 C CA . GLN B 1 129 ? 6.769 4.421 7.404 1.00 70.40 728 GLN B CA 1
ATOM 2489 C C . GLN B 1 129 ? 5.940 3.879 8.569 1.00 69.02 728 GLN B C 1
ATOM 2490 O O . GLN B 1 129 ? 6.085 4.350 9.692 1.00 71.23 728 GLN B O 1
ATOM 2496 N N . ALA B 1 130 ? 5.125 2.853 8.341 1.00 62.23 729 ALA B N 1
ATOM 2497 C CA . ALA B 1 130 ? 4.333 2.238 9.393 1.00 70.15 729 ALA B CA 1
ATOM 2498 C C . ALA B 1 130 ? 5.209 1.600 10.486 1.00 67.81 729 ALA B C 1
ATOM 2499 O O . ALA B 1 130 ? 4.954 1.792 11.672 1.00 66.53 729 ALA B O 1
ATOM 2501 N N . ALA B 1 131 ? 6.271 0.891 10.106 1.00 69.96 730 ALA B N 1
ATOM 2502 C CA . ALA B 1 131 ? 7.190 0.241 11.032 1.00 65.34 730 ALA B CA 1
ATOM 2503 C C . ALA B 1 131 ? 7.992 1.240 11.880 1.00 63.51 730 ALA B C 1
ATOM 2504 O O . ALA B 1 131 ? 8.046 1.117 13.101 1.00 69.46 730 ALA B O 1
ATOM 2506 N N . PHE B 1 132 ? 8.592 2.262 11.275 1.00 65.95 731 PHE B N 1
ATOM 2507 C CA . PHE B 1 132 ? 9.348 3.253 12.031 1.00 64.57 731 PHE B CA 1
ATOM 2508 C C . PHE B 1 132 ? 8.448 4.117 12.903 1.00 65.24 731 PHE B C 1
ATOM 2509 O O . PHE B 1 132 ? 8.830 4.430 14.022 1.00 70.40 731 PHE B O 1
ATOM 2517 N N . MET B 1 133 ? 7.236 4.450 12.461 1.00 60.97 732 MET B N 1
ATOM 2518 C CA . MET B 1 133 ? 6.285 5.185 13.291 1.00 65.91 732 MET B CA 1
ATOM 2519 C C . MET B 1 133 ? 5.840 4.381 14.516 1.00 67.34 732 MET B C 1
ATOM 2520 O O . MET B 1 133 ? 5.801 4.930 15.610 1.00 68.43 732 MET B O 1
ATOM 2525 N N . LYS B 1 134 ? 5.596 3.074 14.374 1.00 58.53 733 LYS B N 1
ATOM 2526 C CA . LYS B 1 134 ? 5.335 2.184 15.508 1.00 64.99 733 LYS B CA 1
ATOM 2527 C C . LYS B 1 134 ? 6.497 2.184 16.501 1.00 68.41 733 LYS B C 1
ATOM 2528 O O . LYS B 1 134 ? 6.294 2.439 17.680 1.00 64.80 733 LYS B O 1
ATOM 2534 N N . SER B 1 135 ? 7.715 1.948 16.022 1.00 69.00 734 SER B N 1
ATOM 2535 C CA . SER B 1 135 ? 8.923 1.935 16.845 1.00 64.09 734 SER B CA 1
ATOM 2536 C C . SER B 1 135 ? 9.142 3.270 17.567 1.00 67.67 734 SER B C 1
ATOM 2537 O O . SER B 1 135 ? 9.286 3.305 18.786 1.00 70.17 734 SER B O 1
ATOM 2540 N N . LEU B 1 136 ? 9.018 4.389 16.854 1.00 69.65 735 LEU B N 1
ATOM 2541 C CA . LEU B 1 136 ? 9.140 5.720 17.423 1.00 67.66 735 LEU B CA 1
ATOM 2542 C C . LEU B 1 136 ? 8.081 5.994 18.492 1.00 63.11 735 LEU B C 1
ATOM 2543 O O . LEU B 1 136 ? 8.401 6.558 19.528 1.00 71.16 735 LEU B O 1
ATOM 2548 N N . ASP B 1 137 ? 6.831 5.595 18.276 1.00 67.17 736 ASP B N 1
ATOM 2549 C CA . ASP B 1 137 ? 5.768 5.771 19.260 1.00 63.55 736 ASP B CA 1
ATOM 2550 C C . ASP B 1 137 ? 6.036 4.977 20.538 1.00 65.42 736 ASP B C 1
ATOM 2551 O O . ASP B 1 137 ? 5.838 5.501 21.631 1.00 67.97 736 ASP B O 1
ATOM 2556 N N . ILE B 1 138 ? 6.541 3.748 20.429 1.00 63.54 737 ILE B N 1
ATOM 2557 C CA . ILE B 1 138 ? 6.938 2.956 21.593 1.00 65.20 737 ILE B CA 1
ATOM 2558 C C . ILE B 1 138 ? 8.032 3.676 22.394 1.00 59.66 737 ILE B C 1
ATOM 2559 O O . ILE B 1 138 ? 7.947 3.758 23.615 1.00 67.43 737 ILE B O 1
ATOM 2564 N N . LEU B 1 139 ? 9.044 4.242 21.738 1.00 60.68 738 LEU B N 1
ATOM 2565 C CA . LEU B 1 139 ? 10.097 4.976 22.433 1.00 63.32 738 LEU B CA 1
ATOM 2566 C C . LEU B 1 139 ? 9.622 6.322 22.983 1.00 65.33 738 LEU B C 1
ATOM 2567 O O . LEU B 1 139 ? 10.002 6.692 24.090 1.00 68.07 738 LEU B O 1
ATOM 2572 N N . ARG B 1 140 ? 8.773 7.059 22.270 1.00 56.88 739 ARG B N 1
ATOM 2573 C CA . ARG B 1 140 ? 8.194 8.320 22.750 1.00 65.28 739 ARG B CA 1
ATOM 2574 C C . ARG B 1 140 ? 7.303 8.129 23.971 1.00 65.97 739 ARG B C 1
ATOM 2575 O O . ARG B 1 140 ? 7.298 8.988 24.843 1.00 66.95 739 ARG B O 1
ATOM 2583 N N . ALA B 1 141 ? 6.597 7.006 24.077 1.00 66.33 740 ALA B N 1
ATOM 2584 C CA . ALA B 1 141 ? 5.724 6.712 25.211 1.00 71.78 740 ALA B CA 1
ATOM 2585 C C . ALA B 1 141 ? 6.472 6.683 26.562 1.00 65.05 740 ALA B C 1
ATOM 2586 O O . ALA B 1 141 ? 5.922 7.077 27.587 1.00 61.36 740 ALA B O 1
ATOM 2588 N N . VAL B 1 142 ? 7.743 6.265 26.561 1.00 65.15 741 VAL B N 1
ATOM 2589 C CA . VAL B 1 142 ? 8.604 6.171 27.752 1.00 66.00 741 VAL B CA 1
ATOM 2590 C C . VAL B 1 142 ? 9.591 7.330 27.913 1.00 65.43 741 VAL B C 1
ATOM 2591 O O . VAL B 1 142 ? 10.420 7.285 28.813 1.00 63.15 741 VAL B O 1
ATOM 2595 N N . ARG B 1 143 ? 9.458 8.373 27.088 1.00 72.63 742 ARG B N 1
ATOM 2596 C CA . ARG B 1 143 ? 10.368 9.554 27.144 1.00 67.46 742 ARG B CA 1
ATOM 2597 C C . ARG B 1 143 ? 10.460 10.107 28.575 1.00 66.57 742 ARG B C 1
ATOM 2598 O O . ARG B 1 143 ? 11.593 10.288 29.065 1.00 68.76 742 ARG B O 1
ATOM 2606 N N . VAL B 1 144 ? 9.310 10.338 29.215 1.00 60.65 743 VAL B N 1
ATOM 2607 C CA . VAL B 1 144 ? 9.216 10.895 30.576 1.00 64.00 743 VAL B CA 1
ATOM 2608 C C . VAL B 1 144 ? 9.845 9.977 31.629 1.00 68.54 743 VAL B C 1
ATOM 2609 O O . VAL B 1 144 ? 10.505 10.451 32.547 1.00 68.17 743 VAL B O 1
ATOM 2613 N N . LYS B 1 145 ? 9.721 8.656 31.464 1.00 67.75 744 LYS B N 1
ATOM 2614 C CA . LYS B 1 145 ? 10.357 7.664 32.335 1.00 61.40 744 LYS B CA 1
ATOM 2615 C C . LYS B 1 145 ? 11.874 7.647 32.162 1.00 64.42 744 LYS B C 1
ATOM 2616 O O . LYS B 1 145 ? 12.595 7.556 33.146 1.00 68.95 744 LYS B O 1
ATOM 2622 N N . TYR B 1 146 ? 12.378 7.819 30.947 1.00 68.41 745 TYR B N 1
ATOM 2623 C CA . TYR B 1 146 ? 13.808 8.005 30.725 1.00 67.12 745 TYR B CA 1
ATOM 2624 C C . TYR B 1 146 ? 14.312 9.311 31.353 1.00 68.19 745 TYR B C 1
ATOM 2625 O O . TYR B 1 146 ? 15.320 9.312 32.052 1.00 70.10 745 TYR B O 1
ATOM 2634 N N . ASP B 1 147 ? 13.590 10.417 31.188 1.00 71.79 746 ASP B N 1
ATOM 2635 C CA . ASP B 1 147 ? 13.988 11.696 31.777 1.00 68.77 746 ASP B CA 1
ATOM 2636 C C . ASP B 1 147 ? 14.015 11.660 33.310 1.00 68.28 746 ASP B C 1
ATOM 2637 O O . ASP B 1 147 ? 14.946 12.193 33.909 1.00 74.95 746 ASP B O 1
ATOM 2642 N N . THR B 1 148 ? 13.045 11.017 33.969 1.00 72.89 747 THR B N 1
ATOM 2643 C CA . THR B 1 148 ? 13.084 10.872 35.430 1.00 67.87 747 THR B CA 1
ATOM 2644 C C . THR B 1 148 ? 14.183 9.910 35.881 1.00 71.32 747 THR B C 1
ATOM 2645 O O . THR B 1 148 ? 14.945 10.261 36.771 1.00 68.54 747 THR B O 1
ATOM 2649 N N . TYR B 1 149 ? 14.395 8.774 35.212 1.00 70.38 748 TYR B N 1
ATOM 2650 C CA . TYR B 1 149 ? 15.561 7.919 35.455 1.00 66.65 748 TYR B CA 1
ATOM 2651 C C . TYR B 1 149 ? 16.876 8.719 35.419 1.00 68.48 748 TYR B C 1
ATOM 2652 O O . TYR B 1 149 ? 17.703 8.618 36.329 1.00 73.47 748 TYR B O 1
ATOM 2661 N N . GLN B 1 150 ? 17.047 9.577 34.416 1.00 70.10 749 GLN B N 1
ATOM 2662 C CA . GLN B 1 150 ? 18.203 10.456 34.309 1.00 70.52 749 GLN B CA 1
ATOM 2663 C C . GLN B 1 150 ? 18.282 11.475 35.449 1.00 66.37 749 GLN B C 1
ATOM 2664 O O . GLN B 1 150 ? 19.331 11.578 36.080 1.00 68.04 749 GLN B O 1
ATOM 2670 N N . ARG B 1 151 ? 17.203 12.193 35.785 1.00 61.09 750 ARG B N 1
ATOM 2671 C CA . ARG B 1 151 ? 17.249 13.176 36.883 1.00 69.66 750 ARG B CA 1
ATOM 2672 C C . ARG B 1 151 ? 17.532 12.510 38.236 1.00 72.11 750 ARG B C 1
ATOM 2673 O O . ARG B 1 151 ? 18.358 12.988 39.003 1.00 66.65 750 ARG B O 1
ATOM 2681 N N . LEU B 1 152 ? 16.934 11.352 38.498 1.00 67.28 751 LEU B N 1
ATOM 2682 C CA . LEU B 1 152 ? 17.190 10.574 39.703 1.00 74.12 751 LEU B CA 1
ATOM 2683 C C . LEU B 1 152 ? 18.630 10.068 39.766 1.00 75.08 751 LEU B C 1
ATOM 2684 O O . LEU B 1 152 ? 19.180 9.952 40.851 1.00 68.50 751 LEU B O 1
ATOM 2689 N N . SER B 1 153 ? 19.287 9.830 38.634 1.00 71.31 752 SER B N 1
ATOM 2690 C CA . SER B 1 153 ? 20.707 9.464 38.614 1.00 74.06 752 SER B CA 1
ATOM 2691 C C . SER B 1 153 ? 21.628 10.604 39.066 1.00 73.18 752 SER B C 1
ATOM 2692 O O . SER B 1 153 ? 22.738 10.343 39.513 1.00 66.21 752 SER B O 1
ATOM 2695 N N . SER B 1 154 ? 21.171 11.856 39.011 1.00 75.66 753 SER B N 1
ATOM 2696 C CA . SER B 1 154 ? 21.847 12.997 39.634 1.0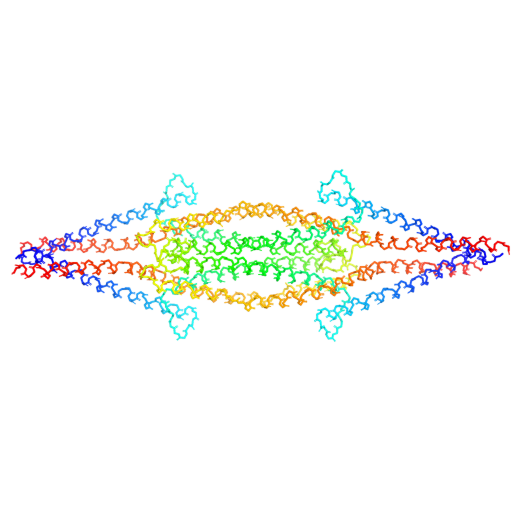0 76.84 753 SER B CA 1
ATOM 2697 C C . SER B 1 154 ? 21.462 13.150 41.107 1.00 78.23 753 SER B C 1
ATOM 2698 O O . SER B 1 154 ? 22.319 13.370 41.958 1.00 86.07 753 SER B O 1
ATOM 2701 N N . GLU B 1 155 ? 20.180 12.999 41.430 1.00 77.47 754 GLU B N 1
ATOM 2702 C CA . GLU B 1 155 ? 19.659 13.230 42.778 1.00 75.64 754 GLU B CA 1
ATOM 2703 C C . GLU B 1 155 ? 20.048 12.145 43.788 1.00 75.46 754 GLU B C 1
ATOM 2704 O O . GLU B 1 155 ? 20.357 12.473 44.931 1.00 82.99 754 GLU B O 1
ATOM 2710 N N . LEU B 1 156 ? 20.084 10.865 43.408 1.00 73.74 755 LEU B N 1
ATOM 2711 C CA . LEU B 1 156 ? 20.409 9.787 44.343 1.00 77.22 755 LEU B CA 1
ATOM 2712 C C . LEU B 1 156 ? 21.835 9.879 44.912 1.00 80.46 755 LEU B C 1
ATOM 2713 O O . LEU B 1 156 ? 21.964 9.771 46.127 1.00 84.56 755 LEU B O 1
ATOM 2718 N N . PRO B 1 157 ? 22.901 10.141 44.135 1.00 84.12 756 PRO B N 1
ATOM 2719 C CA . PRO B 1 157 ? 24.230 10.364 44.696 1.00 81.75 756 PRO B CA 1
ATOM 2720 C C . PRO B 1 157 ? 24.305 11.564 45.637 1.00 81.44 756 PRO B C 1
ATOM 2721 O O . PRO B 1 157 ? 24.926 11.462 46.689 1.00 88.90 756 PRO B O 1
ATOM 2725 N N . GLN B 1 158 ? 23.616 12.652 45.286 1.00 84.75 757 GLN B N 1
ATOM 2726 C CA . GLN B 1 158 ? 23.572 13.851 46.164 1.00 89.86 757 GLN B CA 1
ATOM 2727 C C . GLN B 1 158 ? 22.898 13.449 47.480 1.00 90.21 757 GLN B C 1
ATOM 2728 O O . GLN B 1 158 ? 23.483 13.681 48.556 1.00 90.93 757 GLN B O 1
ATOM 2734 N N . LEU B 1 159 ? 21.727 12.815 47.388 1.00 86.15 758 LEU B N 1
ATOM 2735 C CA . LEU B 1 159 ? 20.987 12.376 48.600 1.00 87.52 758 LEU B CA 1
ATOM 2736 C C . LEU B 1 159 ? 21.839 11.359 49.366 1.00 86.43 758 LEU B C 1
ATOM 2737 O O . LEU B 1 159 ? 21.878 11.446 50.602 1.00 88.99 758 LEU B O 1
ATOM 2742 N N . SER B 1 160 ? 22.507 10.448 48.653 1.00 83.75 759 SER B N 1
ATOM 2743 C CA . SER B 1 160 ? 23.360 9.423 49.309 1.00 85.51 759 SER B CA 1
ATOM 2744 C C . SER B 1 160 ? 24.509 10.102 50.062 1.00 87.43 759 SER B C 1
ATOM 2745 O O . SER B 1 160 ? 24.781 9.699 51.210 1.00 94.14 759 SER B O 1
ATOM 2748 N N . ARG B 1 161 ? 25.143 11.108 49.452 1.00 88.15 760 ARG B N 1
ATOM 2749 C CA . ARG B 1 161 ? 26.256 11.818 50.140 1.00 93.37 760 ARG B CA 1
ATOM 2750 C C . ARG B 1 161 ? 25.695 12.544 51.370 1.00 95.43 760 ARG B C 1
ATOM 2751 O O . ARG B 1 161 ? 26.357 12.509 52.421 1.00 98.79 760 ARG B O 1
ATOM 2759 N N . GLU B 1 162 ? 24.495 13.122 51.257 1.00 94.29 761 GLU B N 1
ATOM 2760 C CA . GLU B 1 162 ? 23.866 13.811 52.418 1.00 93.56 761 GLU B CA 1
ATOM 2761 C C . GLU B 1 162 ? 23.635 12.791 53.541 1.00 94.87 761 GLU B C 1
ATOM 2762 O O . GLU B 1 162 ? 23.893 13.128 54.708 1.00 101.38 761 GLU B O 1
ATOM 2768 N N . ILE B 1 163 ? 23.129 11.608 53.233 1.00 92.87 762 ILE B N 1
ATOM 2769 C CA . ILE B 1 163 ? 22.955 10.565 54.281 1.00 91.25 762 ILE B CA 1
ATOM 2770 C C . ILE B 1 163 ? 24.314 10.253 54.900 1.00 100.43 762 ILE B C 1
ATOM 2771 O O . ILE B 1 163 ? 24.403 10.231 56.131 1.00 102.98 762 ILE B O 1
ATOM 2776 N N . ASP B 1 164 ? 25.325 9.997 54.071 1.00 98.99 763 ASP B N 1
ATOM 2777 C CA . ASP B 1 164 ? 26.653 9.624 54.629 1.00 105.69 763 ASP B CA 1
ATOM 2778 C C . ASP B 1 164 ? 27.078 10.676 55.660 1.00 108.31 763 ASP B C 1
ATOM 2779 O O . ASP B 1 164 ? 27.516 10.287 56.758 1.00 107.91 763 ASP B O 1
ATOM 2784 N N . SER B 1 165 ? 26.929 11.957 55.314 1.00 105.66 764 SER B N 1
ATOM 2785 C CA . SER B 1 165 ? 27.277 13.056 56.212 1.00 107.78 764 SER B CA 1
ATOM 2786 C C . SER B 1 165 ? 26.448 13.017 57.500 1.00 112.67 764 SER B C 1
ATOM 2787 O O . SER B 1 165 ? 26.975 13.249 58.585 1.00 113.06 764 SER B O 1
ATOM 2790 N N . GLU B 1 166 ? 25.147 12.749 57.344 1.00 110.25 765 GLU B N 1
ATOM 2791 C CA . GLU B 1 166 ? 24.197 12.673 58.487 1.00 110.61 765 GLU B CA 1
ATOM 2792 C C . GLU B 1 166 ? 24.563 11.468 59.358 1.00 113.91 765 GLU B C 1
ATOM 2793 O O . GLU B 1 166 ? 24.563 11.611 60.598 1.00 116.39 765 GLU B O 1
ATOM 2799 N N . THR B 1 167 ? 24.893 10.339 58.723 1.00 111.60 766 THR B N 1
ATOM 2800 C CA . THR B 1 167 ? 25.266 9.103 59.460 1.00 114.01 766 THR B CA 1
ATOM 2801 C C . THR B 1 167 ? 26.527 9.376 60.287 1.00 117.33 766 THR B C 1
ATOM 2802 O O . THR B 1 167 ? 26.559 8.959 61.459 1.00 122.73 766 THR B O 1
ATOM 2806 N N . ASN B 1 168 ? 27.498 10.090 59.708 1.00 114.71 767 ASN B N 1
ATOM 2807 C CA . ASN B 1 168 ? 28.763 10.415 60.421 1.00 121.87 767 ASN B CA 1
ATOM 2808 C C . ASN B 1 168 ? 28.441 11.281 61.644 1.00 124.41 767 ASN B C 1
ATOM 2809 O O . ASN B 1 168 ? 28.997 11.003 62.726 1.00 122.12 767 ASN B O 1
ATOM 2814 N N . ARG B 1 169 ? 27.546 12.260 61.481 1.00 123.13 768 ARG B N 1
ATOM 2815 C CA . ARG B 1 169 ? 27.154 13.160 62.600 1.00 123.11 768 ARG B CA 1
ATOM 2816 C C . ARG B 1 169 ? 26.482 12.327 63.697 1.00 123.00 768 ARG B C 1
ATOM 2817 O O . ARG B 1 169 ? 26.797 12.547 64.883 1.00 123.63 768 ARG B O 1
ATOM 2825 N N . ARG B 1 170 ? 25.622 11.382 63.301 1.00 124.19 769 ARG B N 1
ATOM 2826 C CA . ARG B 1 170 ? 24.909 10.509 64.271 1.00 124.27 769 ARG B CA 1
ATOM 2827 C C . ARG B 1 170 ? 25.940 9.672 65.037 1.00 124.82 769 ARG B C 1
ATOM 2828 O O . ARG B 1 170 ? 25.801 9.542 66.269 1.00 126.46 769 ARG B O 1
ATOM 2836 N N . GLU B 1 171 ? 26.952 9.166 64.326 1.00 124.93 770 GLU B N 1
ATOM 2837 C CA . GLU B 1 171 ? 28.018 8.329 64.936 1.00 125.89 770 GLU B CA 1
ATOM 2838 C C . GLU B 1 171 ? 28.867 9.193 65.875 1.00 127.55 770 GLU B C 1
ATOM 2839 O O . GLU B 1 171 ? 28.971 8.840 67.067 1.00 124.86 770 GLU B O 1
ATOM 2845 N N . ASP B 1 172 ? 29.436 10.287 65.357 1.00 129.72 771 ASP B N 1
ATOM 2846 C CA . ASP B 1 172 ? 30.275 11.157 66.178 1.00 127.73 771 ASP B CA 1
ATOM 2847 C C . ASP B 1 172 ? 29.530 11.656 67.423 1.00 128.97 771 ASP B C 1
ATOM 2848 O O . ASP B 1 172 ? 30.083 11.656 68.523 1.00 132.79 771 ASP B O 1
ATOM 2853 N N . LEU B 1 173 ? 28.267 12.064 67.275 1.00 128.49 772 LEU B N 1
ATOM 2854 C CA . LEU B 1 173 ? 27.473 12.632 68.361 1.00 126.65 772 LEU B CA 1
ATOM 2855 C C . LEU B 1 173 ? 27.052 11.587 69.404 1.00 126.29 772 LEU B C 1
ATOM 2856 O O . LEU B 1 173 ? 27.125 11.861 70.596 1.00 129.93 772 LEU B O 1
ATOM 2861 N N . VAL B 1 174 ? 26.696 10.361 69.012 1.00 126.79 773 VAL B N 1
ATOM 2862 C CA . VAL B 1 174 ? 26.396 9.303 69.997 1.00 126.45 773 VAL B CA 1
ATOM 2863 C C . VAL B 1 174 ? 27.634 8.858 70.776 1.00 128.49 773 VAL B C 1
ATOM 2864 O O . VAL B 1 174 ? 27.502 8.326 71.875 1.00 132.54 773 VAL B O 1
ATOM 2868 N N . ARG B 1 175 ? 28.812 9.135 70.208 0.00 128.98 774 ARG B N 1
ATOM 2869 C CA . ARG B 1 175 ? 30.105 8.848 70.882 0.00 129.08 774 ARG B CA 1
ATOM 2870 C C . ARG B 1 175 ? 30.316 9.956 71.920 0.00 129.42 774 ARG B C 1
ATOM 2871 O O . ARG B 1 175 ? 30.626 9.630 73.084 0.00 129.65 774 ARG B O 1
ATOM 2879 N N . ARG B 1 176 ? 30.125 11.213 71.503 1.00 128.38 775 ARG B N 1
ATOM 2880 C CA . ARG B 1 176 ? 30.235 12.370 72.406 1.00 128.73 775 ARG B CA 1
ATOM 2881 C C . ARG B 1 176 ? 29.372 12.179 73.655 1.00 131.89 775 ARG B C 1
ATOM 2882 O O . ARG B 1 176 ? 29.833 12.462 74.759 1.00 133.22 775 ARG B O 1
ATOM 2890 N N . LEU B 1 177 ? 28.135 11.711 73.467 1.00 131.48 776 LEU B N 1
ATOM 2891 C CA . LEU B 1 177 ? 27.106 11.511 74.498 1.00 129.25 776 LEU B CA 1
ATOM 2892 C C . LEU B 1 177 ? 27.194 10.120 75.149 1.00 130.31 776 LEU B C 1
ATOM 2893 O O . LEU B 1 177 ? 28.229 9.828 75.784 1.00 126.37 776 LEU B O 1
ATOM 2899 N N . GLN C 1 1 ? 40.926 15.903 -75.345 1.00 125.64 600 GLN C N 1
ATOM 2900 C CA . GLN C 1 1 ? 41.607 15.178 -74.245 1.00 117.30 600 GLN C CA 1
ATOM 2901 C C . GLN C 1 1 ? 40.608 14.858 -73.122 1.00 120.24 600 GLN C C 1
ATOM 2902 O O . GLN C 1 1 ? 40.369 15.696 -72.252 1.00 119.01 600 GLN C O 1
ATOM 2908 N N . GLN C 1 2 ? 40.018 13.658 -73.094 1.00 117.71 601 GLN C N 1
ATOM 2909 C CA . GLN C 1 2 ? 38.981 13.293 -72.109 1.00 117.81 601 GLN C CA 1
ATOM 2910 C C . GLN C 1 2 ? 39.498 13.308 -70.663 1.00 122.09 601 GLN C C 1
ATOM 2911 O O . GLN C 1 2 ? 38.866 13.882 -69.779 1.00 118.10 601 GLN C O 1
ATOM 2917 N N . GLU C 1 3 ? 40.673 12.736 -70.406 1.00 121.01 602 GLU C N 1
ATOM 2918 C CA . GLU C 1 3 ? 41.209 12.690 -69.044 1.00 118.07 602 GLU C CA 1
ATOM 2919 C C . GLU C 1 3 ? 41.698 14.060 -68.556 1.00 119.38 602 GLU C C 1
ATOM 2920 O O . GLU C 1 3 ? 41.690 14.304 -67.357 1.00 119.35 602 GLU C O 1
ATOM 2926 N N . LEU C 1 4 ? 42.034 15.001 -69.445 1.00 118.85 603 LEU C N 1
ATOM 2927 C CA . LEU C 1 4 ? 42.289 16.389 -69.044 1.00 117.40 603 LEU C CA 1
ATOM 2928 C C . LEU C 1 4 ? 40.996 17.084 -68.592 1.00 113.16 603 LEU C C 1
ATOM 2929 O O . LEU C 1 4 ? 41.014 17.830 -67.617 1.00 113.45 603 LEU C O 1
ATOM 2934 N N . LYS C 1 5 ? 39.860 16.790 -69.237 1.00 112.61 604 LYS C N 1
ATOM 2935 C CA . LYS C 1 5 ? 38.548 17.239 -68.758 1.00 112.11 604 LYS C CA 1
ATOM 2936 C C . LYS C 1 5 ? 38.272 16.657 -67.376 1.00 115.13 604 LYS C C 1
ATOM 2937 O O . LYS C 1 5 ? 37.933 17.403 -66.468 1.00 116.37 604 LYS C O 1
ATOM 2943 N N . GLN C 1 6 ? 38.477 15.352 -67.184 1.00 116.28 605 GLN C N 1
ATOM 2944 C CA . GLN C 1 6 ? 38.312 14.691 -65.882 1.00 116.25 605 GLN C CA 1
ATOM 2945 C C . GLN C 1 6 ? 39.228 15.285 -64.800 1.00 112.47 605 GLN C C 1
ATOM 2946 O O . GLN C 1 6 ? 38.778 15.525 -63.682 1.00 110.87 605 GLN C O 1
ATOM 2952 N N . ALA C 1 7 ? 40.481 15.589 -65.139 1.00 111.52 606 ALA C N 1
ATOM 2953 C CA . ALA C 1 7 ? 41.432 16.229 -64.240 1.00 112.81 606 ALA C CA 1
ATOM 2954 C C . ALA C 1 7 ? 40.967 17.626 -63.820 1.00 105.85 606 ALA C C 1
ATOM 2955 O O . ALA C 1 7 ? 40.833 17.895 -62.630 1.00 103.55 606 ALA C O 1
ATOM 2957 N N . GLU C 1 8 ? 40.652 18.505 -64.770 1.00 108.18 607 GLU C N 1
ATOM 2958 C CA . GLU C 1 8 ? 40.142 19.842 -64.459 1.00 107.51 607 GLU C CA 1
ATOM 2959 C C . GLU C 1 8 ? 38.800 19.795 -63.714 1.00 104.18 607 GLU C C 1
ATOM 2960 O O . GLU C 1 8 ? 38.554 20.642 -62.855 1.00 99.25 607 GLU C O 1
ATOM 2966 N N . TYR C 1 9 ? 38.070 18.691 -63.904 1.00 104.46 608 TYR C N 1
ATOM 2967 C CA . TYR C 1 9 ? 36.772 18.459 -63.218 1.00 99.48 608 TYR C CA 1
ATOM 2968 C C . TYR C 1 9 ? 37.003 18.141 -61.731 1.00 99.68 608 TYR C C 1
ATOM 2969 O O . TYR C 1 9 ? 36.383 18.819 -60.888 1.00 100.06 608 TYR C O 1
ATOM 2978 N N . GLN C 1 10 ? 37.857 17.156 -61.414 1.00 100.30 609 GLN C N 1
ATOM 2979 C CA . GLN C 1 10 ? 38.094 16.802 -60.010 1.00 100.09 609 GLN C CA 1
ATOM 2980 C C . GLN C 1 10 ? 38.966 17.827 -59.275 1.00 92.41 609 GLN C C 1
ATOM 2981 O O . GLN C 1 10 ? 38.755 18.051 -58.088 1.00 93.01 609 GLN C O 1
ATOM 2987 N N . LEU C 1 11 ? 39.863 18.495 -60.003 1.00 87.65 610 LEU C N 1
ATOM 2988 C CA . LEU C 1 11 ? 40.659 19.582 -59.375 1.00 86.42 610 LEU C CA 1
ATOM 2989 C C . LEU C 1 11 ? 39.687 20.678 -58.925 1.00 82.76 610 LEU C C 1
ATOM 2990 O O . LEU C 1 11 ? 39.813 21.143 -57.777 1.00 83.77 610 LEU C O 1
ATOM 2995 N N . SER C 1 12 ? 38.744 21.055 -59.793 1.00 83.49 611 SER C N 1
ATOM 2996 C CA . SER C 1 12 ? 37.761 22.121 -59.461 1.00 84.57 611 SER C CA 1
ATOM 2997 C C . SER C 1 12 ? 36.916 21.698 -58.257 1.00 81.39 611 SER C C 1
ATOM 2998 O O . SER C 1 12 ? 36.719 22.530 -57.351 1.00 76.08 611 SER C O 1
ATOM 3001 N N . ASN C 1 13 ? 36.438 20.453 -58.255 1.00 81.37 612 ASN C N 1
ATOM 3002 C CA . ASN C 1 13 ? 35.594 19.955 -57.138 1.00 85.09 612 ASN C CA 1
ATOM 3003 C C . ASN C 1 13 ? 36.395 20.052 -55.838 1.00 79.50 612 ASN C C 1
ATOM 3004 O O . ASN C 1 13 ? 35.837 20.535 -54.835 1.00 74.31 612 ASN C O 1
ATOM 3009 N N . ALA C 1 14 ? 37.661 19.628 -55.870 1.00 79.15 613 ALA C N 1
ATOM 3010 C CA . ALA C 1 14 ? 38.519 19.673 -54.664 1.00 76.81 613 ALA C CA 1
ATOM 3011 C C . ALA C 1 14 ? 38.701 21.125 -54.217 1.00 76.47 613 ALA C C 1
ATOM 3012 O O . ALA C 1 14 ? 38.601 21.386 -53.004 1.00 78.95 613 ALA C O 1
ATOM 3014 N N . ARG C 1 15 ? 38.951 22.029 -55.165 1.00 74.02 614 ARG C N 1
ATOM 3015 C CA . ARG C 1 15 ? 39.179 23.458 -54.824 1.00 72.57 614 ARG C CA 1
ATOM 3016 C C . ARG C 1 15 ? 37.931 24.019 -54.138 1.00 72.94 614 ARG C C 1
ATOM 3017 O O . ARG C 1 15 ? 38.076 24.662 -53.080 1.00 75.28 614 ARG C O 1
ATOM 3025 N N . ASN C 1 16 ? 36.753 23.769 -54.713 1.00 68.56 615 ASN C N 1
ATOM 3026 C CA . ASN C 1 16 ? 35.493 24.320 -54.149 1.00 69.33 615 ASN C CA 1
ATOM 3027 C C . ASN C 1 16 ? 35.227 23.677 -52.785 1.00 71.91 615 ASN C C 1
ATOM 3028 O O . ASN C 1 16 ? 34.779 24.397 -51.873 1.00 70.75 615 ASN C O 1
ATOM 3033 N N . LEU C 1 17 ? 35.497 22.375 -52.657 1.00 72.70 616 LEU C N 1
ATOM 3034 C CA . LEU C 1 17 ? 35.304 21.675 -51.361 1.00 71.24 616 LEU C CA 1
ATOM 3035 C C . LEU C 1 17 ? 36.248 22.287 -50.325 1.00 68.33 616 LEU C C 1
ATOM 3036 O O . LEU C 1 17 ? 35.795 22.553 -49.197 1.00 67.90 616 LEU C O 1
ATOM 3041 N N . HIS C 1 18 ? 37.506 22.511 -50.710 1.00 69.27 617 HIS C N 1
ATOM 3042 C CA . HIS C 1 18 ? 38.499 23.115 -49.784 1.00 68.41 617 HIS C CA 1
ATOM 3043 C C . HIS C 1 18 ? 37.975 24.476 -49.317 1.00 66.83 617 HIS C C 1
ATOM 3044 O O . HIS C 1 18 ? 38.161 24.802 -48.131 1.00 71.38 617 HIS C O 1
ATOM 3051 N N . ASN C 1 19 ? 37.337 25.226 -50.218 1.00 67.13 618 ASN C N 1
ATOM 3052 C CA . ASN C 1 19 ? 36.747 26.537 -49.840 1.00 64.56 618 ASN C CA 1
ATOM 3053 C C . ASN C 1 19 ? 35.593 26.296 -48.865 1.00 66.88 618 ASN C C 1
ATOM 3054 O O . ASN C 1 19 ? 35.590 26.921 -47.789 1.00 69.42 618 ASN C O 1
ATOM 3059 N N . LYS C 1 20 ? 34.654 25.420 -49.233 1.00 61.52 619 LYS C N 1
ATOM 3060 C CA . LYS C 1 20 ? 33.500 25.148 -48.367 1.00 67.51 619 LYS C CA 1
ATOM 3061 C C . LYS C 1 20 ? 33.937 24.742 -46.962 1.00 67.25 619 LYS C C 1
ATOM 3062 O O . LYS C 1 20 ? 33.520 25.348 -45.982 1.00 69.08 619 LYS C O 1
ATOM 3068 N N . LEU C 1 21 ? 34.825 23.759 -46.866 1.00 63.98 620 LEU C N 1
ATOM 3069 C CA . LEU C 1 21 ? 35.357 23.264 -45.603 1.00 70.08 620 LEU C CA 1
ATOM 3070 C C . LEU C 1 21 ? 36.169 24.334 -44.860 1.00 69.12 620 LEU C C 1
ATOM 3071 O O . LEU C 1 21 ? 36.075 24.434 -43.643 1.00 70.22 620 LEU C O 1
ATOM 3076 N N . THR C 1 22 ? 36.906 25.191 -45.562 1.00 65.58 621 THR C N 1
ATOM 3077 C CA . THR C 1 22 ? 37.591 26.336 -44.954 1.00 69.00 621 THR C CA 1
ATOM 3078 C C . THR C 1 22 ? 36.604 27.287 -44.297 1.00 68.46 621 THR C C 1
ATOM 3079 O O . THR C 1 22 ? 36.819 27.714 -43.169 1.00 68.92 621 THR C O 1
ATOM 3083 N N . ASN C 1 23 ? 35.488 27.587 -44.952 1.00 68.61 622 ASN C N 1
ATOM 3084 C CA . ASN C 1 23 ? 34.483 28.472 -44.381 1.00 65.03 622 ASN C CA 1
ATOM 3085 C C . ASN C 1 23 ? 33.809 27.833 -43.158 1.00 70.57 622 ASN C C 1
ATOM 3086 O O . ASN C 1 23 ? 33.555 28.520 -42.175 1.00 69.25 622 ASN C O 1
ATOM 3091 N N . GLU C 1 24 ? 33.573 26.521 -43.175 1.00 67.52 623 GLU C N 1
ATOM 3092 C CA . GLU C 1 24 ? 33.028 25.790 -42.030 1.00 71.23 623 GLU C CA 1
ATOM 3093 C C . GLU C 1 24 ? 33.985 25.777 -40.828 1.00 67.84 623 GLU C C 1
ATOM 3094 O O . GLU C 1 24 ? 33.566 26.059 -39.710 1.00 67.74 623 GLU C O 1
ATOM 3100 N N . MET C 1 25 ? 35.278 25.541 -41.047 1.00 66.41 624 MET C N 1
ATOM 3101 C CA . MET C 1 25 ? 36.310 25.665 -40.017 1.00 67.10 624 MET C CA 1
ATOM 3102 C C . MET C 1 25 ? 36.329 27.063 -39.397 1.00 67.57 624 MET C C 1
ATOM 3103 O O . MET C 1 25 ? 36.383 27.192 -38.179 1.00 71.72 624 MET C O 1
ATOM 3108 N N . GLU C 1 26 ? 36.291 28.114 -40.207 1.00 66.77 625 GLU C N 1
ATOM 3109 C CA . GLU C 1 26 ? 36.313 29.486 -39.705 1.00 67.68 625 GLU C CA 1
ATOM 3110 C C . GLU C 1 26 ? 35.049 29.844 -38.925 1.00 71.36 625 GLU C C 1
ATOM 3111 O O . GLU C 1 26 ? 35.130 30.507 -37.895 1.00 72.56 625 GLU C O 1
ATOM 3117 N N . ALA C 1 27 ? 33.884 29.362 -39.354 1.00 72.45 626 ALA C N 1
ATOM 3118 C CA . ALA C 1 27 ? 32.637 29.535 -38.624 1.00 67.20 626 ALA C CA 1
ATOM 3119 C C . ALA C 1 27 ? 32.689 28.842 -37.255 1.00 72.85 626 ALA C C 1
ATOM 3120 O O . ALA C 1 27 ? 32.320 29.434 -36.242 1.00 70.35 626 ALA C O 1
ATOM 3122 N N . CYS C 1 28 ? 33.224 27.621 -37.204 1.00 71.29 627 CYS C N 1
ATOM 3123 C CA . CYS C 1 28 ? 33.450 26.910 -35.953 1.00 67.64 627 CYS C CA 1
ATOM 3124 C C . CYS C 1 28 ? 34.416 27.659 -35.032 1.00 69.23 627 CYS C C 1
ATOM 3125 O O . CYS C 1 28 ? 34.113 27.833 -33.857 1.00 70.68 627 CYS C O 1
ATOM 3128 N N . MET C 1 29 ? 35.538 28.154 -35.557 1.00 69.50 628 MET C N 1
ATOM 3129 C CA . MET C 1 29 ? 36.531 28.919 -34.801 1.00 70.49 628 MET C CA 1
ATOM 3130 C C . MET C 1 29 ? 35.916 30.157 -34.150 1.00 69.38 628 MET C C 1
ATOM 3131 O O . MET C 1 29 ? 36.081 30.360 -32.953 1.00 67.95 628 MET C O 1
ATOM 3136 N N . ARG C 1 30 ? 35.156 30.960 -34.898 1.00 72.37 629 ARG C N 1
ATOM 3137 C CA . ARG C 1 30 ? 34.491 32.155 -34.361 1.00 69.45 629 ARG C CA 1
ATOM 3138 C C . ARG C 1 30 ? 33.477 31.811 -33.277 1.00 75.02 629 ARG C C 1
ATOM 3139 O O . ARG C 1 30 ? 33.418 32.499 -32.261 1.00 72.78 629 ARG C O 1
ATOM 3147 N N . ALA C 1 31 ? 32.726 30.726 -33.436 1.00 72.27 630 ALA C N 1
ATOM 3148 C CA . ALA C 1 31 ? 31.790 30.253 -32.425 1.00 67.51 630 ALA C CA 1
ATOM 3149 C C . ALA C 1 31 ? 32.499 29.850 -31.122 1.00 71.26 630 ALA C C 1
ATOM 3150 O O . ALA C 1 31 ? 32.195 30.406 -30.071 1.00 74.08 630 ALA C O 1
ATOM 3152 N N . VAL C 1 32 ? 33.491 28.956 -31.164 1.00 64.59 631 VAL C N 1
ATOM 3153 C CA . VAL C 1 32 ? 34.224 28.553 -29.956 1.00 66.16 631 VAL C CA 1
ATOM 3154 C C . VAL C 1 32 ? 35.000 29.706 -29.322 1.00 70.99 631 VAL C C 1
ATOM 3155 O O . VAL C 1 32 ? 34.985 29.841 -28.108 1.00 75.92 631 VAL C O 1
ATOM 3159 N N . GLN C 1 33 ? 35.594 30.613 -30.092 1.00 70.11 632 GLN C N 1
ATOM 3160 C CA . GLN C 1 33 ? 36.208 31.816 -29.532 1.00 73.75 632 GLN C CA 1
ATOM 3161 C C . GLN C 1 33 ? 35.193 32.722 -28.834 1.00 73.17 632 GLN C C 1
ATOM 3162 O O . GLN C 1 33 ? 35.485 33.250 -27.765 1.00 75.22 632 GLN C O 1
ATOM 3168 N N . THR C 1 34 ? 33.984 32.858 -29.376 1.00 75.21 633 THR C N 1
ATOM 3169 C CA . THR C 1 34 ? 32.906 33.624 -28.735 1.00 73.99 633 THR C CA 1
ATOM 3170 C C . THR C 1 34 ? 32.491 32.977 -27.416 1.00 73.08 633 THR C C 1
ATOM 3171 O O . THR C 1 34 ? 32.408 33.654 -26.396 1.00 75.82 633 THR C O 1
ATOM 3175 N N . ALA C 1 35 ? 32.319 31.658 -27.407 1.00 69.96 634 ALA C N 1
ATOM 3176 C CA . ALA C 1 35 ? 32.003 30.903 -26.206 1.00 74.87 634 ALA C CA 1
ATOM 3177 C C . ALA C 1 35 ? 33.085 31.050 -25.132 1.00 75.75 634 ALA C C 1
ATOM 3178 O O . ALA C 1 35 ? 32.772 31.367 -23.994 1.00 75.69 634 ALA C O 1
ATOM 3180 N N . MET C 1 36 ? 34.362 30.899 -25.478 1.00 72.15 635 MET C N 1
ATOM 3181 C CA . MET C 1 36 ? 35.455 31.112 -24.535 1.00 77.68 635 MET C CA 1
ATOM 3182 C C . MET C 1 36 ? 35.483 32.535 -23.977 1.00 78.54 635 MET C C 1
ATOM 3183 O O . MET C 1 36 ? 35.719 32.719 -22.787 1.00 78.84 635 MET C O 1
ATOM 3188 N N . LYS C 1 37 ? 35.206 33.548 -24.804 1.00 77.59 636 LYS C N 1
ATOM 3189 C CA . LYS C 1 37 ? 35.166 34.940 -24.350 1.00 81.62 636 LYS C CA 1
ATOM 3190 C C . LYS C 1 37 ? 34.066 35.155 -23.315 1.00 83.75 636 LYS C C 1
ATOM 3191 O O . LYS C 1 37 ? 34.326 35.724 -22.262 1.00 89.30 636 LYS C O 1
ATOM 3197 N N . GLU C 1 38 ? 32.848 34.687 -23.578 1.00 80.28 637 GLU C N 1
ATOM 3198 C CA . GLU C 1 38 ? 31.727 34.898 -22.657 1.00 83.02 637 GLU C CA 1
ATOM 3199 C C . GLU C 1 38 ? 31.762 33.962 -21.436 1.00 84.80 637 GLU C C 1
ATOM 3200 O O . GLU C 1 38 ? 31.394 34.382 -20.341 1.00 83.00 637 GLU C O 1
ATOM 3206 N N . ALA C 1 39 ? 32.242 32.730 -21.627 1.00 83.19 638 ALA C N 1
ATOM 3207 C CA . ALA C 1 39 ? 32.289 31.728 -20.538 1.00 75.91 638 ALA C CA 1
ATOM 3208 C C . ALA C 1 39 ? 33.039 32.272 -19.317 1.00 82.17 638 ALA C C 1
ATOM 3209 O O . ALA C 1 39 ? 32.456 32.270 -18.220 1.00 86.87 638 ALA C O 1
ATOM 3211 N N . ARG C 1 40 ? 34.281 32.724 -19.507 1.00 85.40 639 ARG C N 1
ATOM 3212 C CA . ARG C 1 40 ? 35.118 33.218 -18.379 1.00 94.83 639 ARG C CA 1
ATOM 3213 C C . ARG C 1 40 ? 35.051 34.747 -18.263 1.00 94.89 639 ARG C C 1
ATOM 3214 O O . ARG C 1 40 ? 35.793 35.293 -17.425 1.00 96.84 639 ARG C O 1
ATOM 3222 N N . ASP C 1 41 ? 34.210 35.399 -19.073 1.00 92.16 640 ASP C N 1
ATOM 3223 C CA . ASP C 1 41 ? 34.054 36.882 -19.052 1.00 96.57 640 ASP C CA 1
ATOM 3224 C C . ASP C 1 41 ? 35.417 37.542 -19.296 1.00 97.10 640 ASP C C 1
ATOM 3225 O O . ASP C 1 41 ? 35.954 38.176 -18.371 1.00 99.32 640 ASP C O 1
ATOM 3230 N N . LEU C 1 42 ? 35.907 37.419 -20.531 1.00 98.30 641 LEU C N 1
ATOM 3231 C CA . LEU C 1 42 ? 37.192 37.930 -21.008 1.00 101.70 641 LEU C CA 1
ATOM 3232 C C . LEU C 1 42 ? 37.041 39.209 -21.849 1.00 105.53 641 LEU C C 1
ATOM 3233 O O . LEU C 1 42 ? 36.092 39.363 -22.616 1.00 99.36 641 LEU C O 1
ATOM 3238 N N . ASP C 1 43 ? 38.011 40.121 -21.754 1.00 110.80 642 ASP C N 1
ATOM 3239 C CA . ASP C 1 43 ? 38.020 41.365 -22.542 1.00 107.07 642 ASP C CA 1
ATOM 3240 C C . ASP C 1 43 ? 38.266 41.116 -24.035 1.00 107.92 642 ASP C C 1
ATOM 3241 O O . ASP C 1 43 ? 37.749 41.852 -24.874 1.00 108.89 642 ASP C O 1
ATOM 3246 N N . SER C 1 44 ? 39.013 40.058 -24.362 1.00 106.08 643 SER C N 1
ATOM 3247 C CA . SER C 1 44 ? 39.363 39.626 -25.718 1.00 105.47 643 SER C CA 1
ATOM 3248 C C . SER C 1 44 ? 39.313 38.103 -25.814 1.00 102.20 643 SER C C 1
ATOM 3249 O O . SER C 1 44 ? 39.608 37.408 -24.842 1.00 101.68 643 SER C O 1
ATOM 3252 N N . ALA C 1 45 ? 38.949 37.563 -26.975 1.00 98.60 644 ALA C N 1
ATOM 3253 C CA . ALA C 1 45 ? 38.846 36.119 -27.154 1.00 93.42 644 ALA C CA 1
ATOM 3254 C C . ALA C 1 45 ? 40.232 35.439 -27.204 1.00 94.15 644 ALA C C 1
ATOM 3255 O O . ALA C 1 45 ? 41.134 35.935 -27.882 1.00 92.35 644 ALA C O 1
ATOM 3257 N N . PRO C 1 46 ? 40.425 34.302 -26.520 1.00 95.58 645 PRO C N 1
ATOM 3258 C CA . PRO C 1 46 ? 41.690 33.582 -26.513 1.00 88.16 645 PRO C CA 1
ATOM 3259 C C . PRO C 1 46 ? 41.910 32.751 -27.788 1.00 86.22 645 PRO C C 1
ATOM 3260 O O . PRO C 1 46 ? 40.977 32.534 -28.567 1.00 83.16 645 PRO C O 1
ATOM 3264 N N . PRO C 1 47 ? 43.131 32.238 -28.003 1.00 85.64 646 PRO C N 1
ATOM 3265 C CA . PRO C 1 47 ? 43.428 31.277 -29.054 1.00 87.95 646 PRO C CA 1
ATOM 3266 C C . PRO C 1 47 ? 42.530 30.046 -28.987 1.00 83.25 646 PRO C C 1
ATOM 3267 O O . PRO C 1 47 ? 42.249 29.533 -27.911 1.00 76.14 646 PRO C O 1
ATOM 3271 N N . VAL C 1 48 ? 42.095 29.550 -30.144 1.00 81.20 647 VAL C N 1
ATOM 3272 C CA . VAL C 1 48 ? 41.115 28.459 -30.269 1.00 83.27 647 VAL C CA 1
ATOM 3273 C C . VAL C 1 48 ? 41.494 27.201 -29.484 1.00 80.91 647 VAL C C 1
ATOM 3274 O O . VAL C 1 48 ? 40.658 26.624 -28.802 1.00 70.94 647 VAL C O 1
ATOM 3278 N N . ASP C 1 49 ? 42.759 26.800 -29.499 1.00 85.69 648 ASP C N 1
ATOM 3279 C CA . ASP C 1 49 ? 43.217 25.616 -28.771 1.00 80.32 648 ASP C CA 1
ATOM 3280 C C . ASP C 1 49 ? 43.442 25.845 -27.261 1.00 80.81 648 ASP C C 1
ATOM 3281 O O . ASP C 1 49 ? 43.786 24.898 -26.560 1.00 84.99 648 ASP C O 1
ATOM 3286 N N . GLU C 1 50 ? 43.170 27.035 -26.707 1.00 81.10 649 GLU C N 1
ATOM 3287 C CA . GLU C 1 50 ? 42.952 27.187 -25.254 1.00 81.38 649 GLU C CA 1
ATOM 3288 C C . GLU C 1 50 ? 41.660 26.502 -24.784 1.00 77.03 649 GLU C C 1
ATOM 3289 O O . GLU C 1 50 ? 41.490 26.266 -23.591 1.00 76.54 649 GLU C O 1
ATOM 3295 N N . TYR C 1 51 ? 40.753 26.159 -25.701 1.00 73.64 650 TYR C N 1
ATOM 3296 C CA . TYR C 1 51 ? 39.452 25.596 -25.373 1.00 73.00 650 TYR C CA 1
ATOM 3297 C C . TYR C 1 51 ? 39.549 24.367 -24.468 1.00 69.32 650 TYR C C 1
ATOM 3298 O O . TYR C 1 51 ? 38.895 24.328 -23.435 1.00 69.18 650 TYR C O 1
ATOM 3307 N N . ILE C 1 52 ? 40.381 23.382 -24.806 1.00 62.55 651 ILE C N 1
ATOM 3308 C CA . ILE C 1 52 ? 40.424 22.115 -24.071 1.00 60.57 651 ILE C CA 1
ATOM 3309 C C . ILE C 1 52 ? 40.891 22.319 -22.628 1.00 75.57 651 ILE C C 1
ATOM 3310 O O . ILE C 1 52 ? 40.296 21.758 -21.713 1.00 69.01 651 ILE C O 1
ATOM 3315 N N . THR C 1 53 ? 41.908 23.153 -22.400 1.00 77.47 652 THR C N 1
ATOM 3316 C CA . THR C 1 53 ? 42.383 23.419 -21.041 1.00 71.64 652 THR C CA 1
ATOM 3317 C C . THR C 1 53 ? 41.344 24.183 -20.222 1.00 76.76 652 THR C C 1
ATOM 3318 O O . THR C 1 53 ? 41.083 23.815 -19.080 1.00 69.22 652 THR C O 1
ATOM 3322 N N . MET C 1 54 ? 40.685 25.206 -20.769 1.00 75.03 653 MET C N 1
ATOM 3323 C CA . MET C 1 54 ? 39.665 25.917 -20.002 1.00 72.09 653 MET C CA 1
ATOM 3324 C C . MET C 1 54 ? 38.369 25.114 -19.833 1.00 73.80 653 MET C C 1
ATOM 3325 O O . MET C 1 54 ? 37.714 25.243 -18.807 1.00 71.75 653 MET C O 1
ATOM 3330 N N . LEU C 1 55 ? 38.040 24.214 -20.758 1.00 65.79 654 LEU C N 1
ATOM 3331 C CA . LEU C 1 55 ? 36.963 23.254 -20.578 1.00 66.67 654 LEU C CA 1
ATOM 3332 C C . LEU C 1 55 ? 37.268 22.344 -19.389 1.00 67.90 654 LEU C C 1
ATOM 3333 O O . LEU C 1 55 ? 36.480 22.277 -18.457 1.00 66.58 654 LEU C O 1
ATOM 3338 N N . GLU C 1 56 ? 38.406 21.653 -19.386 1.00 70.26 655 GLU C N 1
ATOM 3339 C CA . GLU C 1 56 ? 38.719 20.747 -18.285 1.00 71.78 655 GLU C CA 1
ATOM 3340 C C . GLU C 1 56 ? 39.031 21.501 -16.982 1.00 72.84 655 GLU C C 1
ATOM 3341 O O . GLU C 1 56 ? 38.845 20.959 -15.901 1.00 70.29 655 GLU C O 1
ATOM 3347 N N . THR C 1 57 ? 39.403 22.778 -17.046 1.00 71.24 656 THR C N 1
ATOM 3348 C CA . THR C 1 57 ? 39.393 23.665 -15.884 1.00 69.73 656 THR C CA 1
ATOM 3349 C C . THR C 1 57 ? 37.988 23.781 -15.299 1.00 74.39 656 THR C C 1
ATOM 3350 O O . THR C 1 57 ? 37.800 23.474 -14.128 1.00 74.87 656 THR C O 1
ATOM 3354 N N . ASP C 1 58 ? 36.990 24.161 -16.096 1.00 72.44 657 ASP C N 1
ATOM 3355 C CA . ASP C 1 58 ? 35.614 24.284 -15.630 1.00 69.31 657 ASP C CA 1
ATOM 3356 C C . ASP C 1 58 ? 35.026 22.950 -15.160 1.00 70.12 657 ASP C C 1
ATOM 3357 O O . ASP C 1 58 ? 34.322 22.921 -14.158 1.00 69.99 657 ASP C O 1
ATOM 3362 N N . GLU C 1 59 ? 35.342 21.836 -15.819 1.00 65.99 658 GLU C N 1
ATOM 3363 C CA . GLU C 1 59 ? 34.914 20.508 -15.382 1.00 67.96 658 GLU C CA 1
ATOM 3364 C C . GLU C 1 59 ? 35.398 20.178 -13.969 1.00 76.28 658 GLU C C 1
ATOM 3365 O O . GLU C 1 59 ? 34.665 19.574 -13.188 1.00 73.52 658 GLU C O 1
ATOM 3371 N N . LYS C 1 60 ? 36.632 20.552 -13.629 1.00 71.96 659 LYS C N 1
ATOM 3372 C CA . LYS C 1 60 ? 37.245 20.218 -12.345 1.00 73.38 659 LYS C CA 1
ATOM 3373 C C . LYS C 1 60 ? 36.967 21.254 -11.264 1.00 78.90 659 LYS C C 1
ATOM 3374 O O . LYS C 1 60 ? 36.679 20.868 -10.139 1.00 76.34 659 LYS C O 1
ATOM 3380 N N . GLU C 1 61 ? 36.938 22.544 -11.585 1.00 76.89 660 GLU C N 1
ATOM 3381 C CA . GLU C 1 61 ? 36.475 23.573 -10.653 1.00 74.63 660 GLU C CA 1
ATOM 3382 C C . GLU C 1 61 ? 35.018 23.343 -10.228 1.00 68.56 660 GLU C C 1
ATOM 3383 O O . GLU C 1 61 ? 34.698 23.518 -9.056 1.00 74.73 660 GLU C O 1
ATOM 3389 N N . LEU C 1 62 ? 34.148 22.854 -11.120 1.00 71.30 661 LEU C N 1
ATOM 3390 C CA . LEU C 1 62 ? 32.799 22.456 -10.728 1.00 71.25 661 LEU C CA 1
ATOM 3391 C C . LEU C 1 62 ? 32.800 21.226 -9.811 1.00 68.14 661 LEU C C 1
ATOM 3392 O O . LEU C 1 62 ? 32.117 21.216 -8.793 1.00 63.00 661 LEU C O 1
ATOM 3397 N N . ALA C 1 63 ? 33.566 20.188 -10.141 1.00 63.92 662 ALA C N 1
ATOM 3398 C CA . ALA C 1 63 ? 33.618 18.985 -9.322 1.00 68.62 662 ALA C CA 1
ATOM 3399 C C . ALA C 1 63 ? 34.130 19.283 -7.903 1.00 73.98 662 ALA C C 1
ATOM 3400 O O . ALA C 1 63 ? 33.587 18.778 -6.927 1.00 69.23 662 ALA C O 1
ATOM 3402 N N . GLU C 1 64 ? 35.115 20.168 -7.765 1.00 73.05 663 GLU C N 1
ATOM 3403 C CA . GLU C 1 64 ? 35.595 20.635 -6.470 1.00 73.93 663 GLU C CA 1
ATOM 3404 C C . GLU C 1 64 ? 34.471 21.259 -5.643 1.00 72.26 663 GLU C C 1
ATOM 3405 O O . GLU C 1 64 ? 34.200 20.772 -4.546 1.00 73.15 663 GLU C O 1
ATOM 3411 N N . VAL C 1 65 ? 33.768 22.275 -6.147 1.00 66.70 664 VAL C N 1
ATOM 3412 C CA . VAL C 1 65 ? 32.716 22.931 -5.357 1.00 77.18 664 VAL C CA 1
ATOM 3413 C C . VAL C 1 65 ? 31.539 22.005 -5.057 1.00 73.34 664 VAL C C 1
ATOM 3414 O O . VAL C 1 65 ? 30.969 22.081 -3.978 1.00 71.44 664 VAL C O 1
ATOM 3418 N N . GLU C 1 66 ? 31.209 21.058 -5.930 1.00 65.32 665 GLU C N 1
ATOM 3419 C CA . GLU C 1 66 ? 30.191 20.052 -5.627 1.00 66.89 665 GLU C CA 1
ATOM 3420 C C . GLU C 1 66 ? 30.637 19.050 -4.557 1.00 68.38 665 GLU C C 1
ATOM 3421 O O . GLU C 1 66 ? 29.836 18.689 -3.700 1.00 68.68 665 GLU C O 1
ATOM 3427 N N . THR C 1 67 ? 31.909 18.648 -4.516 1.00 65.67 666 THR C N 1
ATOM 3428 C CA . THR C 1 67 ? 32.419 17.843 -3.395 1.00 67.54 666 THR C CA 1
ATOM 3429 C C . THR C 1 67 ? 32.382 18.641 -2.099 1.00 69.63 666 THR C C 1
ATOM 3430 O O . THR C 1 67 ? 31.963 18.115 -1.077 1.00 68.13 666 THR C O 1
ATOM 3434 N N . ALA C 1 68 ? 32.741 19.922 -2.133 1.00 67.24 667 ALA C N 1
ATOM 3435 C CA . ALA C 1 68 ? 32.729 20.786 -0.970 1.00 63.37 667 ALA C CA 1
ATOM 3436 C C . ALA C 1 68 ? 31.310 21.015 -0.425 1.00 67.36 667 ALA C C 1
ATOM 3437 O O . ALA C 1 68 ? 31.118 20.973 0.785 1.00 72.73 667 ALA C O 1
ATOM 3439 N N . LEU C 1 69 ? 30.301 21.162 -1.289 1.00 67.47 668 LEU C N 1
ATOM 3440 C CA . LEU C 1 69 ? 28.891 21.220 -0.897 1.00 62.49 668 LEU C CA 1
ATOM 3441 C C . LEU C 1 69 ? 28.459 19.945 -0.166 1.00 66.87 668 LEU C C 1
ATOM 3442 O O . LEU C 1 69 ? 27.893 20.021 0.918 1.00 70.55 668 LEU C O 1
ATOM 3447 N N . LYS C 1 70 ? 28.773 18.767 -0.706 1.00 65.67 669 LYS C N 1
ATOM 3448 C CA . LYS C 1 70 ? 28.423 17.494 -0.064 1.00 71.80 669 LYS C CA 1
ATOM 3449 C C . LYS C 1 70 ? 29.152 17.296 1.267 1.00 72.01 669 LYS C C 1
ATOM 3450 O O . LYS C 1 70 ? 28.578 16.781 2.219 1.00 76.58 669 LYS C O 1
ATOM 3456 N N . LEU C 1 71 ? 30.399 17.755 1.347 1.00 73.84 670 LEU C N 1
ATOM 3457 C CA . LEU C 1 71 ? 31.218 17.753 2.553 1.00 69.31 670 LEU C CA 1
ATOM 3458 C C . LEU C 1 71 ? 30.614 18.631 3.649 1.00 75.83 670 LEU C C 1
ATOM 3459 O O . LEU C 1 71 ? 30.420 18.166 4.765 1.00 72.68 670 LEU C O 1
ATOM 3464 N N . TYR C 1 72 ? 30.257 19.872 3.319 1.00 71.78 671 TYR C N 1
ATOM 3465 C CA . TYR C 1 72 ? 29.605 20.801 4.234 1.00 71.46 671 TYR C CA 1
ATOM 3466 C C . TYR C 1 72 ? 28.335 20.192 4.838 1.00 72.50 671 TYR C C 1
ATOM 3467 O O . TYR C 1 72 ? 28.151 20.231 6.047 1.00 76.15 671 TYR C O 1
ATOM 3476 N N . ASP C 1 73 ? 27.488 19.564 4.024 1.00 67.77 672 ASP C N 1
ATOM 3477 C CA . ASP C 1 73 ? 26.271 18.912 4.503 1.00 73.36 672 ASP C CA 1
ATOM 3478 C C . ASP C 1 73 ? 26.545 17.747 5.462 1.00 70.36 672 ASP C C 1
ATOM 3479 O O . ASP C 1 73 ? 25.864 17.621 6.474 1.00 77.62 672 ASP C O 1
ATOM 3484 N N . GLU C 1 74 ? 27.537 16.901 5.197 1.00 62.73 673 GLU C N 1
ATOM 3485 C CA . GLU C 1 74 ? 27.866 15.792 6.095 1.00 70.95 673 GLU C CA 1
ATOM 3486 C C . GLU C 1 74 ? 28.437 16.292 7.429 1.00 73.56 673 GLU C C 1
ATOM 3487 O O . GLU C 1 74 ? 28.022 15.843 8.495 1.00 67.12 673 GLU C O 1
ATOM 3493 N N . LEU C 1 75 ? 29.337 17.276 7.392 1.00 68.54 674 LEU C N 1
ATOM 3494 C CA . LEU C 1 75 ? 29.869 17.906 8.594 1.00 70.65 674 LEU C CA 1
ATOM 3495 C C . LEU C 1 75 ? 28.749 18.553 9.412 1.00 76.53 674 LEU C C 1
ATOM 3496 O O . LEU C 1 75 ? 28.672 18.350 10.621 1.00 65.94 674 LEU C O 1
ATOM 3501 N N . LYS C 1 76 ? 27.833 19.271 8.759 1.00 68.33 675 LYS C N 1
ATOM 3502 C CA . LYS C 1 76 ? 26.686 19.906 9.408 1.00 65.13 675 LYS C CA 1
ATOM 3503 C C . LYS C 1 76 ? 25.752 18.896 10.073 1.00 70.48 675 LYS C C 1
ATOM 3504 O O . LYS C 1 76 ? 25.235 19.200 11.146 1.00 62.00 675 LYS C O 1
ATOM 3510 N N . LYS C 1 77 ? 25.600 17.677 9.542 1.00 67.85 676 LYS C N 1
ATOM 3511 C CA . LYS C 1 77 ? 24.906 16.585 10.250 1.00 72.33 676 LYS C CA 1
ATOM 3512 C C . LYS C 1 77 ? 25.609 16.232 11.556 1.00 68.37 676 LYS C C 1
ATOM 3513 O O . LYS C 1 77 ? 24.982 16.282 12.608 1.00 73.07 676 LYS C O 1
ATOM 3519 N N . HIS C 1 78 ? 26.909 15.957 11.528 1.00 67.82 677 HIS C N 1
ATOM 3520 C CA . HIS C 1 78 ? 27.667 15.627 12.735 1.00 72.91 677 HIS C CA 1
ATOM 3521 C C . HIS C 1 78 ? 27.589 16.739 13.788 1.00 66.45 677 HIS C C 1
ATOM 3522 O O . HIS C 1 78 ? 27.108 16.483 14.890 1.00 63.86 677 HIS C O 1
ATOM 3529 N N . TYR C 1 79 ? 27.914 17.986 13.445 1.00 68.21 678 TYR C N 1
ATOM 3530 C CA . TYR C 1 79 ? 27.787 19.118 14.363 1.00 64.68 678 TYR C CA 1
ATOM 3531 C C . TYR C 1 79 ? 26.369 19.302 14.913 1.00 65.66 678 TYR C C 1
ATOM 3532 O O . TYR C 1 79 ? 26.207 19.637 16.083 1.00 63.53 678 TYR C O 1
ATOM 3541 N N . SER C 1 80 ? 25.333 19.015 14.128 1.00 66.00 679 SER C N 1
ATOM 3542 C CA . SER C 1 80 ? 23.948 19.099 14.597 1.00 65.57 679 SER C CA 1
ATOM 3543 C C . SER C 1 80 ? 23.602 18.000 15.591 1.00 64.43 679 SER C C 1
ATOM 3544 O O . SER C 1 80 ? 22.987 18.296 16.602 1.00 54.78 679 SER C O 1
ATOM 3547 N N . THR C 1 81 ? 24.027 16.755 15.382 1.00 55.83 680 THR C N 1
ATOM 3548 C CA . THR C 1 81 ? 23.785 15.696 16.373 1.00 64.27 680 THR C CA 1
ATOM 3549 C C . THR C 1 81 ? 24.480 15.974 17.710 1.00 64.50 680 THR C C 1
ATOM 3550 O O . THR C 1 81 ? 23.928 15.672 18.762 1.00 64.14 680 THR C O 1
ATOM 3554 N N . ILE C 1 82 ? 25.650 16.619 17.689 1.00 62.55 681 ILE C N 1
ATOM 3555 C CA . ILE C 1 82 ? 26.362 17.060 18.890 1.00 68.89 681 ILE C CA 1
ATOM 3556 C C . ILE C 1 82 ? 25.571 18.152 19.622 1.00 63.85 681 ILE C C 1
ATOM 3557 O O . ILE C 1 82 ? 25.270 17.997 20.801 1.00 60.46 681 ILE C O 1
ATOM 3562 N N . LYS C 1 83 ? 25.165 19.217 18.922 1.00 68.52 682 LYS C N 1
ATOM 3563 C CA . LYS C 1 83 ? 24.287 20.272 19.449 1.00 65.46 682 LYS C CA 1
ATOM 3564 C C . LYS C 1 83 ? 22.992 19.696 20.023 1.00 65.37 682 LYS C C 1
ATOM 3565 O O . LYS C 1 83 ? 22.597 20.049 21.125 1.00 69.72 682 LYS C O 1
ATOM 3571 N N . ASP C 1 84 ? 22.340 18.836 19.232 1.00 64.30 683 ASP C N 1
ATOM 3572 C CA . ASP C 1 84 ? 21.036 18.206 19.581 1.00 64.94 683 ASP C CA 1
ATOM 3573 C C . ASP C 1 84 ? 21.111 17.488 20.934 1.00 67.54 683 ASP C C 1
ATOM 3574 O O . ASP C 1 84 ? 20.274 17.794 21.807 1.00 64.37 683 ASP C O 1
ATOM 3579 N N . ARG C 1 85 ? 22.085 16.589 21.105 1.00 64.61 684 ARG C N 1
ATOM 3580 C CA . ARG C 1 85 ? 22.211 15.810 22.367 1.00 65.45 684 ARG C CA 1
ATOM 3581 C C . ARG C 1 85 ? 22.445 16.771 23.538 1.00 71.17 684 ARG C C 1
ATOM 3582 O O . ARG C 1 85 ? 21.819 16.572 24.598 1.00 66.19 684 ARG C O 1
ATOM 3590 N N . ALA C 1 86 ? 23.281 17.792 23.333 1.00 68.44 685 ALA C N 1
ATOM 3591 C CA . ALA C 1 86 ? 23.579 18.785 24.392 1.00 67.53 685 ALA C CA 1
ATOM 3592 C C . ALA C 1 86 ? 22.290 19.508 24.805 1.00 64.58 685 ALA C C 1
ATOM 3593 O O . ALA C 1 86 ? 22.028 19.602 26.021 1.00 71.16 685 ALA C O 1
ATOM 3595 N N . LEU C 1 87 ? 21.509 19.970 23.823 1.00 68.19 686 LEU C N 1
ATOM 3596 C CA . LEU C 1 87 ? 20.266 20.710 24.087 1.00 66.18 686 LEU C CA 1
ATOM 3597 C C . LEU C 1 87 ? 19.127 19.828 24.607 1.00 61.89 686 LEU C C 1
ATOM 3598 O O . LEU C 1 87 ? 18.430 20.219 25.537 1.00 65.63 686 LEU C O 1
ATOM 3603 N N . ARG C 1 88 ? 18.905 18.664 23.996 1.00 67.75 687 ARG C N 1
ATOM 3604 C CA . ARG C 1 88 ? 17.748 17.800 24.271 1.00 69.98 687 ARG C CA 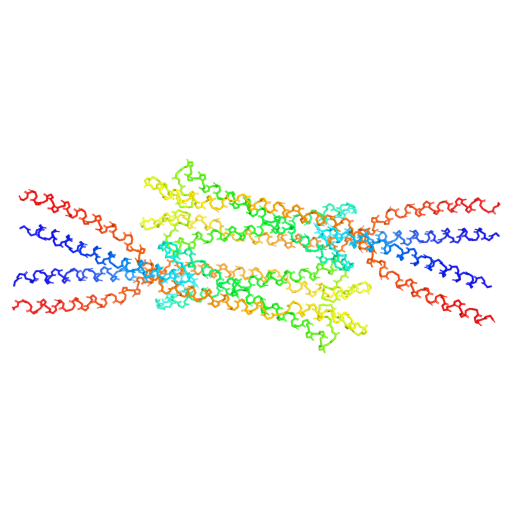1
ATOM 3605 C C . ARG C 1 88 ? 17.965 16.867 25.458 1.00 65.95 687 ARG C C 1
ATOM 3606 O O . ARG C 1 88 ? 17.073 16.706 26.283 1.00 72.17 687 ARG C O 1
ATOM 3614 N N . PHE C 1 89 ? 19.142 16.256 25.531 1.00 66.95 688 PHE C N 1
ATOM 3615 C CA . PHE C 1 89 ? 19.446 15.157 26.453 1.00 70.67 688 PHE C CA 1
ATOM 3616 C C . PHE C 1 89 ? 20.546 15.488 27.473 1.00 68.55 688 PHE C C 1
ATOM 3617 O O . PHE C 1 89 ? 20.961 14.620 28.232 1.00 70.71 688 PHE C O 1
ATOM 3625 N N . ASN C 1 90 ? 21.010 16.738 27.519 1.00 64.74 689 ASN C N 1
ATOM 3626 C CA . ASN C 1 90 ? 21.981 17.240 28.490 1.00 67.81 689 ASN C CA 1
ATOM 3627 C C . ASN C 1 90 ? 23.311 16.464 28.546 1.00 65.09 689 ASN C C 1
ATOM 3628 O O . ASN C 1 90 ? 23.941 16.410 29.597 1.00 70.30 689 ASN C O 1
ATOM 3633 N N . LYS C 1 91 ? 23.757 15.868 27.434 1.00 67.48 690 LYS C N 1
ATOM 3634 C CA . LYS C 1 91 ? 24.993 15.070 27.332 1.00 68.07 690 LYS C CA 1
ATOM 3635 C C . LYS C 1 91 ? 25.940 15.571 26.250 1.00 66.42 690 LYS C C 1
ATOM 3636 O O . LYS C 1 91 ? 25.506 16.046 25.212 1.00 66.93 690 LYS C O 1
ATOM 3642 N N . CYS C 1 92 ? 27.237 15.383 26.456 1.00 64.27 691 CYS C N 1
ATOM 3643 C CA . CYS C 1 92 ? 28.220 15.410 25.375 1.00 68.27 691 CYS C CA 1
ATOM 3644 C C . CYS C 1 92 ? 28.162 14.106 24.561 1.00 68.60 691 CYS C C 1
ATOM 3645 O O . CYS C 1 92 ? 28.354 13.027 25.118 1.00 66.65 691 CYS C O 1
ATOM 3648 N N . TYR C 1 93 ? 27.941 14.206 23.248 1.00 63.09 692 TYR C N 1
ATOM 3649 C CA . TYR C 1 93 ? 27.779 13.069 22.328 1.00 68.77 692 TYR C CA 1
ATOM 3650 C C . TYR C 1 93 ? 28.984 12.120 22.263 1.00 65.58 692 TYR C C 1
ATOM 3651 O O . TYR C 1 93 ? 28.830 10.905 22.161 1.00 67.57 692 TYR C O 1
ATOM 3660 N N . ILE C 1 94 ? 30.197 12.666 22.326 1.00 62.92 693 ILE C N 1
ATOM 3661 C CA . ILE C 1 94 ? 31.427 11.882 22.182 1.00 61.81 693 ILE C CA 1
ATOM 3662 C C . ILE C 1 94 ? 31.713 11.052 23.436 1.00 66.33 693 ILE C C 1
ATOM 3663 O O . ILE C 1 94 ? 31.876 9.840 23.335 1.00 65.78 693 ILE C O 1
ATOM 3668 N N . CYS C 1 95 ? 31.736 11.676 24.614 1.00 65.82 694 CYS C N 1
ATOM 3669 C CA . CYS C 1 95 ? 32.136 11.016 25.863 1.00 66.97 694 CYS C CA 1
ATOM 3670 C C . CYS C 1 95 ? 30.986 10.504 26.749 1.00 71.11 694 CYS C C 1
ATOM 3671 O O . CYS C 1 95 ? 31.265 9.853 27.747 1.00 72.97 694 CYS C O 1
ATOM 3674 N N . ASP C 1 96 ? 29.719 10.777 26.423 1.00 68.02 695 ASP C N 1
ATOM 3675 C CA . ASP C 1 96 ? 28.539 10.283 27.157 1.00 66.45 695 ASP C CA 1
ATOM 3676 C C . ASP C 1 96 ? 28.496 10.668 28.652 1.00 73.06 695 ASP C C 1
ATOM 3677 O O . ASP C 1 96 ? 28.048 9.901 29.503 1.00 77.37 695 ASP C O 1
ATOM 3682 N N . ARG C 1 97 ? 28.945 11.886 28.974 1.00 70.73 696 ARG C N 1
ATOM 3683 C CA . ARG C 1 97 ? 28.887 12.487 30.316 1.00 62.27 696 ARG C CA 1
ATOM 3684 C C . ARG C 1 97 ? 27.888 13.632 30.326 1.00 63.74 696 ARG C C 1
ATOM 3685 O O . ARG C 1 97 ? 27.948 14.501 29.459 1.00 63.84 696 ARG C O 1
ATOM 3693 N N . ASP C 1 98 ? 26.977 13.650 31.287 1.00 63.54 697 ASP C N 1
ATOM 3694 C CA . ASP C 1 98 ? 25.971 14.703 31.404 1.00 59.52 697 ASP C CA 1
ATOM 3695 C C . ASP C 1 98 ? 26.543 16.033 31.918 1.00 63.88 697 ASP C C 1
ATOM 3696 O O . ASP C 1 98 ? 27.657 16.105 32.429 1.00 70.47 697 ASP C O 1
ATOM 3701 N N . PHE C 1 99 ? 25.784 17.105 31.742 1.00 68.28 698 PHE C N 1
ATOM 3702 C CA . PHE C 1 99 ? 26.131 18.457 32.171 1.00 72.03 698 PHE C CA 1
ATOM 3703 C C . PHE C 1 99 ? 25.441 18.907 33.468 1.00 67.60 698 PHE C C 1
ATOM 3704 O O . PHE C 1 99 ? 25.344 20.106 33.724 1.00 71.59 698 PHE C O 1
ATOM 3712 N N . THR C 1 100 ? 24.951 17.999 34.316 1.00 70.02 699 THR C N 1
ATOM 3713 C CA . THR C 1 100 ? 24.388 18.410 35.612 1.00 75.46 699 THR C CA 1
ATOM 3714 C C . THR C 1 100 ? 25.457 19.096 36.468 1.00 69.73 699 THR C C 1
ATOM 3715 O O . THR C 1 100 ? 26.604 18.655 36.547 1.00 64.06 699 THR C O 1
ATOM 3719 N N . ASN C 1 101 ? 25.092 20.245 37.039 1.00 75.33 700 ASN C N 1
ATOM 3720 C CA . ASN C 1 101 ? 25.985 21.180 37.735 1.00 75.94 700 ASN C CA 1
ATOM 3721 C C . ASN C 1 101 ? 27.166 21.715 36.886 1.00 73.09 700 ASN C C 1
ATOM 3722 O O . ASN C 1 101 ? 28.119 22.265 37.435 1.00 78.17 700 ASN C O 1
ATOM 3727 N N . GLN C 1 102 ? 27.114 21.579 35.556 1.00 73.51 701 GLN C N 1
ATOM 3728 C CA . GLN C 1 102 ? 28.190 21.901 34.604 1.00 68.90 701 GLN C CA 1
ATOM 3729 C C . GLN C 1 102 ? 27.673 22.708 33.402 1.00 71.81 701 GLN C C 1
ATOM 3730 O O . GLN C 1 102 ? 28.090 22.518 32.261 1.00 81.95 701 GLN C O 1
ATOM 3736 N N . GLU C 1 103 ? 26.744 23.629 33.633 1.00 66.73 702 GLU C N 1
ATOM 3737 C CA . GLU C 1 103 ? 26.121 24.413 32.562 1.00 72.76 702 GLU C CA 1
ATOM 3738 C C . GLU C 1 103 ? 27.095 25.353 31.833 1.00 79.79 702 GLU C C 1
ATOM 3739 O O . GLU C 1 103 ? 26.889 25.668 30.662 1.00 85.09 702 GLU C O 1
ATOM 3745 N N . ALA C 1 104 ? 28.209 25.739 32.452 1.00 75.13 703 ALA C N 1
ATOM 3746 C CA . ALA C 1 104 ? 29.294 26.445 31.773 1.00 78.08 703 ALA C CA 1
ATOM 3747 C C . ALA C 1 104 ? 29.978 25.576 30.704 1.00 76.07 703 ALA C C 1
ATOM 3748 O O . ALA C 1 104 ? 30.245 26.057 29.607 1.00 80.20 703 ALA C O 1
ATOM 3750 N N . ALA C 1 105 ? 30.198 24.287 30.971 1.00 72.54 704 ALA C N 1
ATOM 3751 C CA . ALA C 1 105 ? 30.772 23.350 30.005 1.00 71.57 704 ALA C CA 1
ATOM 3752 C C . ALA C 1 105 ? 29.800 23.040 28.856 1.00 79.12 704 ALA C C 1
ATOM 3753 O O . ALA C 1 105 ? 30.194 22.990 27.694 1.00 72.96 704 ALA C O 1
ATOM 3755 N N . LYS C 1 106 ? 28.504 22.934 29.164 1.00 81.22 705 LYS C N 1
ATOM 3756 C CA . LYS C 1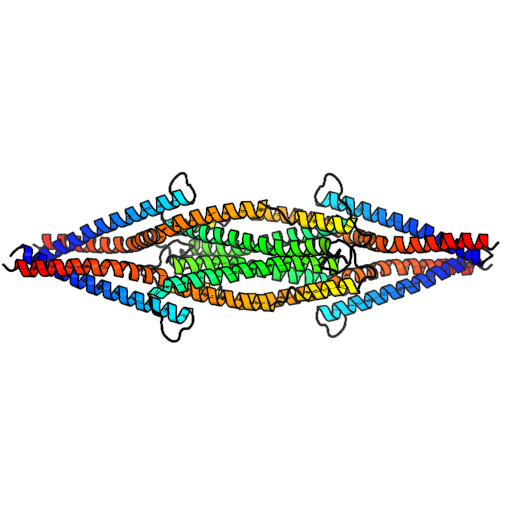 106 ? 27.417 22.849 28.179 1.00 72.33 705 LYS C CA 1
ATOM 3757 C C . LYS C 1 106 ? 27.379 24.082 27.280 1.00 75.08 705 LYS C C 1
ATOM 3758 O O . LYS C 1 106 ? 27.323 23.969 26.065 1.00 73.76 705 LYS C O 1
ATOM 3764 N N . THR C 1 107 ? 27.479 25.265 27.871 1.00 74.58 706 THR C N 1
ATOM 3765 C CA . THR C 1 107 ? 27.499 26.533 27.140 1.00 75.88 706 THR C CA 1
ATOM 3766 C C . THR C 1 107 ? 28.712 26.619 26.219 1.00 80.83 706 THR C C 1
ATOM 3767 O O . THR C 1 107 ? 28.558 26.977 25.057 1.00 83.82 706 THR C O 1
ATOM 3771 N N . ARG C 1 108 ? 29.897 26.202 26.684 1.00 74.03 707 ARG C N 1
ATOM 3772 C CA . ARG C 1 108 ? 31.117 26.135 25.869 1.00 73.15 707 ARG C CA 1
ATOM 3773 C C . ARG C 1 108 ? 30.940 25.235 24.649 1.00 76.49 707 ARG C C 1
ATOM 3774 O O . ARG C 1 108 ? 31.252 25.661 23.545 1.00 80.19 707 ARG C O 1
ATOM 3782 N N . LEU C 1 109 ? 30.399 24.028 24.823 1.00 70.93 708 LEU C N 1
ATOM 3783 C CA . LEU C 1 109 ? 30.099 23.110 23.722 1.00 71.43 708 LEU C CA 1
ATOM 3784 C C . LEU C 1 109 ? 29.202 23.774 22.679 1.00 72.26 708 LEU C C 1
ATOM 3785 O O . LEU C 1 109 ? 29.532 23.766 21.497 1.00 78.48 708 LEU C O 1
ATOM 3790 N N . LEU C 1 110 ? 28.092 24.366 23.110 1.00 74.52 709 LEU C N 1
ATOM 3791 C CA . LEU C 1 110 ? 27.108 24.968 22.217 1.00 70.38 709 LEU C CA 1
ATOM 3792 C C . LEU C 1 110 ? 27.688 26.156 21.449 1.00 76.38 709 LEU C C 1
ATOM 3793 O O . LEU C 1 110 ? 27.510 26.253 20.240 1.00 79.78 709 LEU C O 1
ATOM 3798 N N . GLU C 1 111 ? 28.441 27.028 22.110 1.00 80.36 710 GLU C N 1
ATOM 3799 C CA . GLU C 1 111 ? 29.137 28.132 21.449 1.00 85.35 710 GLU C CA 1
ATOM 3800 C C . GLU C 1 111 ? 30.197 27.645 20.451 1.00 84.24 710 GLU C C 1
ATOM 3801 O O . GLU C 1 111 ? 30.329 28.226 19.379 1.00 80.84 710 GLU C O 1
ATOM 3807 N N . LYS C 1 112 ? 30.919 26.559 20.751 1.00 87.35 711 LYS C N 1
ATOM 3808 C CA . LYS C 1 112 ? 31.904 25.972 19.833 1.00 80.08 711 LYS C CA 1
ATOM 3809 C C . LYS C 1 112 ? 31.249 25.411 18.579 1.00 79.88 711 LYS C C 1
ATOM 3810 O O . LYS C 1 112 ? 31.686 25.735 17.479 1.00 85.29 711 LYS C O 1
ATOM 3816 N N . VAL C 1 113 ? 30.189 24.609 18.703 1.00 79.87 712 VAL C N 1
ATOM 3817 C CA . VAL C 1 113 ? 29.504 24.072 17.516 1.00 85.34 712 VAL C CA 1
ATOM 3818 C C . VAL C 1 113 ? 28.749 25.149 16.746 1.00 79.49 712 VAL C C 1
ATOM 3819 O O . VAL C 1 113 ? 28.724 25.085 15.528 1.00 83.44 712 VAL C O 1
ATOM 3823 N N . ALA C 1 114 ? 28.229 26.200 17.378 1.00 82.90 713 ALA C N 1
ATOM 3824 C CA . ALA C 1 114 ? 27.623 27.318 16.652 1.00 78.07 713 ALA C CA 1
ATOM 3825 C C . ALA C 1 114 ? 28.614 28.013 15.698 1.00 87.56 713 ALA C C 1
ATOM 3826 O O . ALA C 1 114 ? 28.258 28.355 14.572 1.00 87.74 713 ALA C O 1
ATOM 3828 N N . LYS C 1 115 ? 29.889 28.128 16.087 1.00 87.13 714 LYS C N 1
ATOM 3829 C CA . LYS C 1 115 ? 30.980 28.618 15.221 1.00 88.98 714 LYS C CA 1
ATOM 3830 C C . LYS C 1 115 ? 31.372 27.648 14.091 1.00 86.94 714 LYS C C 1
ATOM 3831 O O . LYS C 1 115 ? 32.094 28.036 13.176 1.00 92.29 714 LYS C O 1
ATOM 3837 N N . ARG C 1 116 ? 30.859 26.415 14.108 1.00 85.40 715 ARG C N 1
ATOM 3838 C CA . ARG C 1 116 ? 30.961 25.409 13.034 1.00 91.76 715 ARG C CA 1
ATOM 3839 C C . ARG C 1 116 ? 29.668 25.240 12.210 1.00 93.34 715 ARG C C 1
ATOM 3840 O O . ARG C 1 116 ? 29.587 24.324 11.396 1.00 93.84 715 ARG C O 1
ATOM 3848 N N . LEU C 1 117 ? 28.661 26.101 12.390 1.00 91.59 716 LEU C N 1
ATOM 3849 C CA . LEU C 1 117 ? 27.330 25.979 11.768 1.00 86.19 716 LEU C CA 1
ATOM 3850 C C . LEU C 1 117 ? 26.893 27.214 10.945 1.00 92.46 716 LEU C C 1
ATOM 3851 O O . LEU C 1 117 ? 25.722 27.342 10.593 1.00 93.53 716 LEU C O 1
ATOM 3856 N N . GLY C 1 118 ? 27.805 28.129 10.608 1.00 98.09 717 GLY C N 1
ATOM 3857 C CA . GLY C 1 118 ? 27.506 29.319 9.794 1.00 102.46 717 GLY C CA 1
ATOM 3858 C C . GLY C 1 118 ? 27.201 29.017 8.317 1.00 99.95 717 GLY C C 1
ATOM 3859 O O . GLY C 1 118 ? 27.843 28.172 7.693 1.00 95.73 717 GLY C O 1
ATOM 3860 N N . ASP C 1 119 ? 26.215 29.706 7.740 1.00 101.37 718 ASP C N 1
ATOM 3861 C CA . ASP C 1 119 ? 25.705 29.470 6.378 1.00 98.21 718 ASP C CA 1
ATOM 3862 C C . ASP C 1 119 ? 26.258 30.421 5.304 1.00 94.49 718 ASP C C 1
ATOM 3863 O O . ASP C 1 119 ? 25.939 30.254 4.131 1.00 92.81 718 ASP C O 1
ATOM 3868 N N . GLU C 1 120 ? 27.137 31.362 5.656 1.00 98.44 719 GLU C N 1
ATOM 3869 C CA . GLU C 1 120 ? 27.857 32.199 4.685 1.00 98.77 719 GLU C CA 1
ATOM 3870 C C . GLU C 1 120 ? 28.616 31.340 3.672 1.00 92.80 719 GLU C C 1
ATOM 3871 O O . GLU C 1 120 ? 28.566 31.594 2.477 1.00 87.55 719 GLU C O 1
ATOM 3877 N N . GLU C 1 121 ? 29.292 30.293 4.140 1.00 92.12 720 GLU C N 1
ATOM 3878 C CA . GLU C 1 121 ? 30.074 29.429 3.268 1.00 93.89 720 GLU C CA 1
ATOM 3879 C C . GLU C 1 121 ? 29.180 28.725 2.245 1.00 88.65 720 GLU C C 1
ATOM 3880 O O . GLU C 1 121 ? 29.488 28.753 1.057 1.00 82.76 720 GLU C O 1
ATOM 3886 N N . LYS C 1 122 ? 28.037 28.170 2.678 1.00 82.21 721 LYS C N 1
ATOM 3887 C CA . LYS C 1 122 ? 27.049 27.558 1.781 1.00 77.50 721 LYS C CA 1
ATOM 3888 C C . LYS C 1 122 ? 26.525 28.574 0.772 1.00 82.32 721 LYS C C 1
ATOM 3889 O O . LYS C 1 122 ? 26.509 28.282 -0.418 1.00 79.91 721 LYS C O 1
ATOM 3895 N N . LYS C 1 123 ? 26.129 29.765 1.223 1.00 81.64 722 LYS C N 1
ATOM 3896 C CA . LYS C 1 123 ? 25.687 30.848 0.342 1.00 76.83 722 LYS C CA 1
ATOM 3897 C C . LYS C 1 123 ? 26.736 31.107 -0.739 1.00 79.39 722 LYS C C 1
ATOM 3898 O O . LYS C 1 123 ? 26.416 31.063 -1.920 1.00 83.32 722 LYS C O 1
ATOM 3904 N N . GLU C 1 124 ? 27.991 31.301 -0.351 1.00 83.04 723 GLU C N 1
ATOM 3905 C CA . GLU C 1 124 ? 29.067 31.602 -1.284 1.00 80.99 723 GLU C CA 1
ATOM 3906 C C . GLU C 1 124 ? 29.370 30.465 -2.264 1.00 81.37 723 GLU C C 1
ATOM 3907 O O . GLU C 1 124 ? 29.401 30.711 -3.466 1.00 85.15 723 GLU C O 1
ATOM 3913 N N . LEU C 1 125 ? 29.574 29.221 -1.829 1.00 76.35 724 LEU C N 1
ATOM 3914 C CA . LEU C 1 125 ? 29.931 28.173 -2.786 1.00 76.57 724 LEU C CA 1
ATOM 3915 C C . LEU C 1 125 ? 28.743 27.643 -3.608 1.00 80.15 724 LEU C C 1
ATOM 3916 O O . LEU C 1 125 ? 28.960 27.007 -4.634 1.00 76.80 724 LEU C O 1
ATOM 3921 N N . LEU C 1 126 ? 27.497 27.963 -3.241 1.00 80.25 725 LEU C N 1
ATOM 3922 C CA . LEU C 1 126 ? 26.362 27.857 -4.158 1.00 70.50 725 LEU C CA 1
ATOM 3923 C C . LEU C 1 126 ? 26.427 28.903 -5.277 1.00 76.34 725 LEU C C 1
ATOM 3924 O O . LEU C 1 126 ? 26.079 28.580 -6.409 1.00 69.00 725 LEU C O 1
ATOM 3929 N N . GLU C 1 127 ? 26.915 30.123 -5.022 1.00 78.42 726 GLU C N 1
ATOM 3930 C CA . GLU C 1 127 ? 27.219 31.057 -6.113 1.00 74.60 726 GLU C CA 1
ATOM 3931 C C . GLU C 1 127 ? 28.334 30.513 -7.010 1.00 74.63 726 GLU C C 1
ATOM 3932 O O . GLU C 1 127 ? 28.245 30.606 -8.230 1.00 79.62 726 GLU C O 1
ATOM 3938 N N . ASP C 1 128 ? 29.368 29.916 -6.425 1.00 73.38 727 ASP C N 1
ATOM 3939 C CA . ASP C 1 128 ? 30.461 29.333 -7.193 1.00 70.64 727 ASP C CA 1
ATOM 3940 C C . ASP C 1 128 ? 29.980 28.178 -8.078 1.00 72.09 727 ASP C C 1
ATOM 3941 O O . ASP C 1 128 ? 30.293 28.140 -9.264 1.00 72.49 727 ASP C O 1
ATOM 3946 N N . GLN C 1 129 ? 29.171 27.260 -7.550 1.00 68.03 728 GLN C N 1
ATOM 3947 C CA . GLN C 1 129 ? 28.579 26.188 -8.347 1.00 68.28 728 GLN C CA 1
ATOM 3948 C C . GLN C 1 129 ? 27.725 26.738 -9.494 1.00 71.11 728 GLN C C 1
ATOM 3949 O O . GLN C 1 129 ? 27.837 26.264 -10.619 1.00 67.64 728 GLN C O 1
ATOM 3955 N N . ALA C 1 130 ? 26.917 27.767 -9.250 1.00 69.08 729 ALA C N 1
ATOM 3956 C CA . ALA C 1 130 ? 26.131 28.403 -10.293 1.00 64.86 729 ALA C CA 1
ATOM 3957 C C . ALA C 1 130 ? 27.015 29.016 -11.394 1.00 66.41 729 ALA C C 1
ATOM 3958 O O . ALA C 1 130 ? 26.761 28.808 -12.578 1.00 71.51 729 ALA C O 1
ATOM 3960 N N . ALA C 1 131 ? 28.084 29.719 -11.022 1.00 68.18 730 ALA C N 1
ATOM 3961 C CA . ALA C 1 131 ? 29.006 30.338 -11.964 1.00 64.29 730 ALA C CA 1
ATOM 3962 C C . ALA C 1 131 ? 29.791 29.313 -12.794 1.00 65.19 730 ALA C C 1
ATOM 3963 O O . ALA C 1 131 ? 29.801 29.404 -14.018 1.00 76.32 730 ALA C O 1
ATOM 3965 N N . PHE C 1 132 ? 30.400 28.302 -12.174 1.00 65.19 731 PHE C N 1
ATOM 3966 C CA . PHE C 1 132 ? 31.145 27.286 -12.914 1.00 64.93 731 PHE C CA 1
ATOM 3967 C C . PHE C 1 132 ? 30.241 26.402 -13.769 1.00 68.89 731 PHE C C 1
ATOM 3968 O O . PHE C 1 132 ? 30.643 25.990 -14.850 1.00 68.02 731 PHE C O 1
ATOM 3976 N N . MET C 1 133 ? 29.008 26.126 -13.343 1.00 63.11 732 MET C N 1
ATOM 3977 C CA . MET C 1 133 ? 28.073 25.377 -14.174 1.00 66.54 732 MET C CA 1
ATOM 3978 C C . MET C 1 133 ? 27.660 26.177 -15.416 1.00 70.55 732 MET C C 1
ATOM 3979 O O . MET C 1 133 ? 27.627 25.624 -16.510 1.00 65.05 732 MET C O 1
ATOM 3984 N N . LYS C 1 134 ? 27.414 27.485 -15.285 1.00 65.09 733 LYS C N 1
ATOM 3985 C CA . LYS C 1 134 ? 27.123 28.353 -16.430 1.00 65.23 733 LYS C CA 1
ATOM 3986 C C . LYS C 1 134 ? 28.249 28.312 -17.457 1.00 70.97 733 LYS C C 1
ATOM 3987 O O . LYS C 1 134 ? 28.000 28.052 -18.629 1.00 69.74 733 LYS C O 1
ATOM 3993 N N . SER C 1 135 ? 29.486 28.551 -17.035 1.00 68.68 734 SER C N 1
ATOM 3994 C CA . SER C 1 135 ? 30.619 28.567 -17.951 1.00 66.80 734 SER C CA 1
ATOM 3995 C C . SER C 1 135 ? 30.877 27.190 -18.564 1.00 67.60 734 SER C C 1
ATOM 3996 O O . SER C 1 135 ? 31.059 27.089 -19.773 1.00 72.69 734 SER C O 1
ATOM 3999 N N . LEU C 1 136 ? 30.755 26.110 -17.793 1.00 69.14 735 LEU C N 1
ATOM 4000 C CA . LEU C 1 136 ? 30.863 24.758 -18.316 1.00 66.66 735 LEU C CA 1
ATOM 4001 C C . LEU C 1 136 ? 29.790 24.447 -19.364 1.00 66.44 735 LEU C C 1
ATOM 4002 O O . LEU C 1 136 ? 30.100 23.823 -20.370 1.00 72.25 735 LEU C O 1
ATOM 4007 N N . ASP C 1 137 ? 28.546 24.884 -19.179 1.00 70.16 736 ASP C N 1
ATOM 4008 C CA . ASP C 1 137 ? 27.492 24.704 -20.178 1.00 63.18 736 ASP C CA 1
ATOM 4009 C C . ASP C 1 137 ? 27.796 25.458 -21.471 1.00 72.33 736 ASP C C 1
ATOM 4010 O O . ASP C 1 137 ? 27.658 24.897 -22.555 1.00 73.20 736 ASP C O 1
ATOM 4015 N N . ILE C 1 138 ? 28.261 26.701 -21.367 1.00 70.84 737 ILE C N 1
ATOM 4016 C CA . ILE C 1 138 ? 28.688 27.496 -22.517 1.00 67.21 737 ILE C CA 1
ATOM 4017 C C . ILE C 1 138 ? 29.804 26.780 -23.281 1.00 65.10 737 ILE C C 1
ATOM 4018 O O . ILE C 1 138 ? 29.730 26.660 -24.500 1.00 70.39 737 ILE C O 1
ATOM 4023 N N . LEU C 1 139 ? 30.818 26.255 -22.597 1.00 63.06 738 LEU C N 1
ATOM 4024 C CA . LEU C 1 139 ? 31.891 25.525 -23.265 1.00 67.52 738 LEU C CA 1
ATOM 4025 C C . LEU C 1 139 ? 31.439 24.164 -23.803 1.00 68.78 738 LEU C C 1
ATOM 4026 O O . LEU C 1 139 ? 31.874 23.774 -24.882 1.00 65.95 738 LEU C O 1
ATOM 4031 N N . ARG C 1 140 ? 30.550 23.441 -23.121 1.00 62.28 739 ARG C N 1
ATOM 4032 C CA . ARG C 1 140 ? 30.005 22.162 -23.599 1.00 68.83 739 ARG C CA 1
ATOM 4033 C C . ARG C 1 140 ? 29.159 22.325 -24.858 1.00 70.60 739 ARG C C 1
ATOM 4034 O O . ARG C 1 140 ? 29.218 21.474 -25.736 1.00 67.40 739 ARG C O 1
ATOM 4042 N N . ALA C 1 141 ? 28.429 23.428 -24.992 1.00 73.26 740 ALA C N 1
ATOM 4043 C CA . ALA C 1 141 ? 27.588 23.697 -26.154 1.00 71.31 740 ALA C CA 1
ATOM 4044 C C . ALA C 1 141 ? 28.385 23.750 -27.469 1.00 66.50 740 ALA C C 1
ATOM 4045 O O . ALA C 1 141 ? 27.909 23.288 -28.502 1.00 67.54 740 ALA C O 1
ATOM 4047 N N . VAL C 1 142 ? 29.616 24.268 -27.433 1.00 67.10 741 VAL C N 1
ATOM 4048 C CA . VAL C 1 142 ? 30.509 24.377 -28.600 1.00 65.09 741 VAL C CA 1
ATOM 4049 C C . VAL C 1 142 ? 31.500 23.222 -28.761 1.00 65.62 741 VAL C C 1
ATOM 4050 O O . VAL C 1 142 ? 32.324 23.265 -29.667 1.00 70.27 741 VAL C O 1
ATOM 4054 N N . ARG C 1 143 ? 31.425 22.164 -27.950 1.00 64.91 742 ARG C N 1
ATOM 4055 C CA . ARG C 1 143 ? 32.333 21.003 -28.023 1.00 64.23 742 ARG C CA 1
ATOM 4056 C C . ARG C 1 143 ? 32.385 20.388 -29.417 1.00 72.38 742 ARG C C 1
ATOM 4057 O O . ARG C 1 143 ? 33.464 20.182 -29.959 1.00 72.05 742 ARG C O 1
ATOM 4065 N N . VAL C 1 144 ? 31.227 20.149 -30.027 1.00 66.01 743 VAL C N 1
ATOM 4066 C CA . VAL C 1 144 ? 31.142 19.546 -31.364 1.00 66.50 743 VAL C CA 1
ATOM 4067 C C . VAL C 1 144 ? 31.745 20.457 -32.430 1.00 70.32 743 VAL C C 1
ATOM 4068 O O . VAL C 1 144 ? 32.505 19.991 -33.268 1.00 66.28 743 VAL C O 1
ATOM 4072 N N . LYS C 1 145 ? 31.522 21.772 -32.356 1.00 66.40 744 LYS C N 1
ATOM 4073 C CA . LYS C 1 145 ? 32.154 22.741 -33.256 1.00 63.00 744 LYS C CA 1
ATOM 4074 C C . LYS C 1 145 ? 33.672 22.716 -33.126 1.00 64.48 744 LYS C C 1
ATOM 4075 O O . LYS C 1 145 ? 34.342 22.626 -34.146 1.00 68.29 744 LYS C O 1
ATOM 4081 N N . TYR C 1 146 ? 34.218 22.693 -31.913 1.00 70.03 745 TYR C N 1
ATOM 4082 C CA . TYR C 1 146 ? 35.657 22.534 -31.699 1.00 65.11 745 TYR C CA 1
ATOM 4083 C C . TYR C 1 146 ? 36.182 21.209 -32.272 1.00 66.95 745 TYR C C 1
ATOM 4084 O O . TYR C 1 146 ? 37.169 21.198 -33.000 1.00 68.23 745 TYR C O 1
ATOM 4093 N N . ASP C 1 147 ? 35.501 20.095 -32.031 1.00 69.89 746 ASP C N 1
ATOM 4094 C CA . ASP C 1 147 ? 35.896 18.810 -32.603 1.00 69.18 746 ASP C CA 1
ATOM 4095 C C . ASP C 1 147 ? 35.844 18.812 -34.138 1.00 66.40 746 ASP C C 1
ATOM 4096 O O . ASP C 1 147 ? 36.724 18.234 -34.771 1.00 73.94 746 ASP C O 1
ATOM 4101 N N . THR C 1 148 ? 34.891 19.510 -34.767 1.00 73.76 747 THR C N 1
ATOM 4102 C CA . THR C 1 148 ? 34.902 19.686 -36.228 1.00 61.82 747 THR C CA 1
ATOM 4103 C C . THR C 1 148 ? 36.047 20.577 -36.698 1.00 62.42 747 THR C C 1
ATOM 4104 O O . THR C 1 148 ? 36.756 20.189 -37.615 1.00 67.39 747 THR C O 1
ATOM 4108 N N . TYR C 1 149 ? 36.316 21.708 -36.043 1.00 64.69 748 TYR C N 1
ATOM 4109 C CA . TYR C 1 149 ? 37.473 22.556 -36.318 1.00 64.73 748 TYR C CA 1
ATOM 4110 C C . TYR C 1 149 ? 38.771 21.743 -36.297 1.00 68.08 748 TYR C C 1
ATOM 4111 O O . TYR C 1 149 ? 39.564 21.793 -37.234 1.00 72.65 748 TYR C O 1
ATOM 4120 N N . GLN C 1 150 ? 38.944 20.907 -35.279 1.00 65.32 749 GLN C N 1
ATOM 4121 C CA . GLN C 1 150 ? 40.084 20.018 -35.169 1.00 69.27 749 GLN C CA 1
ATOM 4122 C C . GLN C 1 150 ? 40.154 19.027 -36.332 1.00 66.94 749 GLN C C 1
ATOM 4123 O O . GLN C 1 150 ? 41.189 18.973 -36.992 1.00 66.45 749 GLN C O 1
ATOM 4129 N N . ARG C 1 151 ? 39.086 18.296 -36.674 1.00 69.28 750 ARG C N 1
ATOM 4130 C CA . ARG C 1 151 ? 39.164 17.333 -37.788 1.00 68.30 750 ARG C CA 1
ATOM 4131 C C . ARG C 1 151 ? 39.404 18.010 -39.142 1.00 72.39 750 ARG C C 1
ATOM 4132 O O . ARG C 1 151 ? 40.218 17.545 -39.931 1.00 73.99 750 ARG C O 1
ATOM 4140 N N . LEU C 1 152 ? 38.792 19.164 -39.387 1.00 68.59 751 LEU C N 1
ATOM 4141 C CA . LEU C 1 152 ? 39.040 19.935 -40.599 1.00 73.97 751 LEU C CA 1
ATOM 4142 C C . LEU C 1 152 ? 40.475 20.455 -40.671 1.00 75.54 751 LEU C C 1
ATOM 4143 O O . LEU C 1 152 ? 41.017 20.544 -41.762 1.00 76.82 751 LEU C O 1
ATOM 4148 N N . SER C 1 153 ? 41.139 20.728 -39.548 1.00 72.77 752 SER C N 1
ATOM 4149 C CA . SER C 1 153 ? 42.557 21.117 -39.546 1.00 73.65 752 SER C CA 1
ATOM 4150 C C . SER C 1 153 ? 43.504 19.986 -39.963 1.00 73.42 752 SER C C 1
ATOM 4151 O O . SER C 1 153 ? 44.616 20.251 -40.407 1.00 72.65 752 SER C O 1
ATOM 4154 N N . SER C 1 154 ? 43.055 18.731 -39.883 1.00 73.33 753 SER C N 1
ATOM 4155 C CA . SER C 1 154 ? 43.735 17.578 -40.473 1.00 73.04 753 SER C CA 1
ATOM 4156 C C . SER C 1 154 ? 43.358 17.397 -41.945 1.00 80.38 753 SER C C 1
ATOM 4157 O O . SER C 1 154 ? 44.225 17.186 -42.790 1.00 85.61 753 SER C O 1
ATOM 4160 N N . GLU C 1 155 ? 42.072 17.515 -42.280 1.00 79.92 754 GLU C N 1
ATOM 4161 C CA . GLU C 1 155 ? 41.564 17.249 -43.629 1.00 80.56 754 GLU C CA 1
ATOM 4162 C C . GLU C 1 155 ? 41.950 18.314 -44.664 1.00 81.17 754 GLU C C 1
ATOM 4163 O O . GLU C 1 155 ? 42.295 17.970 -45.790 1.00 81.77 754 GLU C O 1
ATOM 4169 N N . LEU C 1 156 ? 41.927 19.601 -44.317 1.00 82.29 755 LEU C N 1
ATOM 4170 C CA . LEU C 1 156 ? 42.206 20.672 -45.274 1.00 82.47 755 LEU C CA 1
ATOM 4171 C C . LEU C 1 156 ? 43.631 20.623 -45.845 1.00 83.77 755 LEU C C 1
ATOM 4172 O O . LEU C 1 156 ? 43.760 20.723 -47.062 1.00 84.03 755 LEU C O 1
ATOM 4177 N N . PRO C 1 157 ? 44.698 20.398 -45.059 1.00 86.17 756 PRO C N 1
ATOM 4178 C CA . PRO C 1 157 ? 46.034 20.168 -45.603 1.00 85.02 756 PRO C CA 1
ATOM 4179 C C . PRO C 1 157 ? 46.121 18.957 -46.533 1.00 82.81 756 PRO C C 1
ATOM 4180 O O . PRO C 1 157 ? 46.668 19.072 -47.622 1.00 87.50 756 PRO C O 1
ATOM 4184 N N . GLN C 1 158 ? 45.515 17.824 -46.177 1.00 87.94 757 GLN C N 1
ATOM 4185 C CA . GLN C 1 158 ? 45.462 16.635 -47.036 1.00 89.88 757 GLN C CA 1
ATOM 4186 C C . GLN C 1 158 ? 44.802 16.954 -48.385 1.00 90.65 757 GLN C C 1
ATOM 4187 O O . GLN C 1 158 ? 45.367 16.671 -49.439 1.00 93.07 757 GLN C O 1
ATOM 4193 N N . LEU C 1 159 ? 43.648 17.619 -48.372 1.00 85.25 758 LEU C N 1
ATOM 4194 C CA . LEU C 1 159 ? 42.967 18.050 -49.590 1.00 88.91 758 LEU C CA 1
ATOM 4195 C C . LEU C 1 159 ? 43.768 19.098 -50.372 1.00 83.95 758 LEU C C 1
ATOM 4196 O O . LEU C 1 159 ? 43.805 19.059 -51.592 1.00 87.02 758 LEU C O 1
ATOM 4201 N N . SER C 1 160 ? 44.410 20.011 -49.635 1.00 85.30 759 SER C N 1
ATOM 4202 C CA . SER C 1 160 ? 45.257 21.065 -50.250 1.00 86.36 759 SER C CA 1
ATOM 4203 C C . SER C 1 160 ? 46.351 20.388 -51.081 1.00 91.16 759 SER C C 1
ATOM 4204 O O . SER C 1 160 ? 46.546 20.789 -52.246 1.00 90.65 759 SER C O 1
ATOM 4207 N N . ARG C 1 161 ? 47.009 19.377 -50.503 1.00 93.42 760 ARG C N 1
ATOM 4208 C CA . ARG C 1 161 ? 48.081 18.626 -51.209 1.00 97.66 760 ARG C CA 1
ATOM 4209 C C . ARG C 1 161 ? 47.465 17.942 -52.434 1.00 97.21 760 ARG C C 1
ATOM 4210 O O . ARG C 1 161 ? 48.089 17.989 -53.513 1.00 102.10 760 ARG C O 1
ATOM 4218 N N . GLU C 1 162 ? 46.268 17.365 -52.274 1.00 96.16 761 GLU C N 1
ATOM 4219 C CA . GLU C 1 162 ? 45.568 16.704 -53.408 1.00 95.56 761 GLU C CA 1
ATOM 4220 C C . GLU C 1 162 ? 45.427 17.731 -54.535 1.00 96.29 761 GLU C C 1
ATOM 4221 O O . GLU C 1 162 ? 45.877 17.440 -55.662 1.00 103.40 761 GLU C O 1
ATOM 4227 N N . ILE C 1 163 ? 44.840 18.890 -54.232 1.00 92.33 762 ILE C N 1
ATOM 4228 C CA . ILE C 1 163 ? 44.687 19.967 -55.254 1.00 94.65 762 ILE C CA 1
ATOM 4229 C C . ILE C 1 163 ? 46.039 20.179 -55.943 1.00 100.43 762 ILE C C 1
ATOM 4230 O O . ILE C 1 163 ? 46.083 20.095 -57.184 1.00 105.12 762 ILE C O 1
ATOM 4235 N N . ASP C 1 164 ? 47.097 20.436 -55.167 1.00 98.29 763 ASP C N 1
ATOM 4236 C CA . ASP C 1 164 ? 48.403 20.699 -55.769 1.00 101.16 763 ASP C CA 1
ATOM 4237 C C . ASP C 1 164 ? 48.913 19.517 -56.604 1.00 109.55 763 ASP C C 1
ATOM 4238 O O . ASP C 1 164 ? 49.466 19.724 -57.682 1.00 112.67 763 ASP C O 1
ATOM 4243 N N . SER C 1 165 ? 48.658 18.274 -56.196 1.00 104.65 764 SER C N 1
ATOM 4244 C CA . SER C 1 165 ? 48.999 17.108 -57.010 1.00 109.40 764 SER C CA 1
ATOM 4245 C C . SER C 1 165 ? 48.185 17.076 -58.310 1.00 113.34 764 SER C C 1
ATOM 4246 O O . SER C 1 165 ? 48.744 16.886 -59.386 1.00 114.17 764 SER C O 1
ATOM 4249 N N . GLU C 1 166 ? 46.887 17.365 -58.252 1.00 110.11 765 GLU C N 1
ATOM 4250 C CA . GLU C 1 166 ? 46.054 17.479 -59.444 1.00 113.82 765 GLU C CA 1
ATOM 4251 C C . GLU C 1 166 ? 46.417 18.701 -60.289 1.00 114.36 765 GLU C C 1
ATOM 4252 O O . GLU C 1 166 ? 46.264 18.675 -61.504 1.00 113.02 765 GLU C O 1
ATOM 4258 N N . THR C 1 167 ? 46.958 19.756 -59.687 1.00 111.71 766 THR C N 1
ATOM 4259 C CA . THR C 1 167 ? 47.476 20.914 -60.415 1.00 115.40 766 THR C CA 1
ATOM 4260 C C . THR C 1 167 ? 48.722 20.535 -61.207 1.00 117.86 766 THR C C 1
ATOM 4261 O O . THR C 1 167 ? 48.818 20.859 -62.387 1.00 119.11 766 THR C O 1
ATOM 4265 N N . ASN C 1 168 ? 49.652 19.789 -60.606 1.00 116.91 767 ASN C N 1
ATOM 4266 C CA . ASN C 1 168 ? 50.808 19.265 -61.328 1.00 120.24 767 ASN C CA 1
ATOM 4267 C C . ASN C 1 168 ? 50.367 18.291 -62.432 1.00 122.13 767 ASN C C 1
ATOM 4268 O O . ASN C 1 168 ? 50.826 18.405 -63.565 1.00 121.17 767 ASN C O 1
ATOM 4273 N N . ARG C 1 169 ? 49.370 17.456 -62.124 1.00 120.28 768 ARG C N 1
ATOM 4274 C CA . ARG C 1 169 ? 48.799 16.526 -63.135 1.00 121.76 768 ARG C CA 1
ATOM 4275 C C . ARG C 1 169 ? 48.301 17.355 -64.328 1.00 122.84 768 ARG C C 1
ATOM 4276 O O . ARG C 1 169 ? 48.752 17.088 -65.460 1.00 120.89 768 ARG C O 1
ATOM 4284 N N . ARG C 1 170 ? 47.428 18.333 -64.075 1.00 123.98 769 ARG C N 1
ATOM 4285 C CA . ARG C 1 170 ? 46.868 19.192 -65.153 1.00 121.41 769 ARG C CA 1
ATOM 4286 C C . ARG C 1 170 ? 48.000 19.819 -65.978 1.00 123.10 769 ARG C C 1
ATOM 4287 O O . ARG C 1 170 ? 47.962 19.696 -67.219 1.00 129.45 769 ARG C O 1
ATOM 4295 N N . GLU C 1 171 ? 48.974 20.443 -65.308 1.00 122.14 770 GLU C N 1
ATOM 4296 C CA . GLU C 1 171 ? 50.080 21.131 -65.979 1.00 124.22 770 GLU C CA 1
ATOM 4297 C C . GLU C 1 171 ? 50.933 20.183 -66.841 1.00 127.45 770 GLU C C 1
ATOM 4298 O O . GLU C 1 171 ? 51.420 20.573 -67.898 1.00 130.77 770 GLU C O 1
ATOM 4304 N N . ASP C 1 172 ? 51.088 18.925 -66.426 1.00 128.63 771 ASP C N 1
ATOM 4305 C CA . ASP C 1 172 ? 51.758 17.878 -67.197 1.00 129.07 771 ASP C CA 1
ATOM 4306 C C . ASP C 1 172 ? 50.890 17.343 -68.344 1.00 128.01 771 ASP C C 1
ATOM 4307 O O . ASP C 1 172 ? 51.397 17.009 -69.413 1.00 128.48 771 ASP C O 1
ATOM 4312 N N . LEU C 1 173 ? 49.581 17.236 -68.129 1.00 127.28 772 LEU C N 1
ATOM 4313 C CA . LEU C 1 173 ? 48.637 16.559 -69.012 1.00 124.94 772 LEU C CA 1
ATOM 4314 C C . LEU C 1 173 ? 48.172 17.413 -70.201 1.00 129.29 772 LEU C C 1
ATOM 4315 O O . LEU C 1 173 ? 47.583 16.870 -71.132 1.00 132.81 772 LEU C O 1
ATOM 4320 N N . VAL C 1 174 ? 48.451 18.724 -70.225 1.00 129.00 773 VAL C N 1
ATOM 4321 C CA . VAL C 1 174 ? 48.036 19.602 -71.340 1.00 132.88 773 VAL C CA 1
ATOM 4322 C C . VAL C 1 174 ? 48.547 19.139 -72.711 1.00 134.20 773 VAL C C 1
ATOM 4323 O O . VAL C 1 174 ? 47.844 19.316 -73.707 1.00 136.82 773 VAL C O 1
ATOM 4327 N N . ARG C 1 175 ? 49.747 18.540 -72.761 0.00 132.95 774 ARG C N 1
ATOM 4328 C CA . ARG C 1 175 ? 50.479 18.107 -73.966 0.00 133.92 774 ARG C CA 1
ATOM 4329 C C . ARG C 1 175 ? 51.283 16.835 -73.683 0.00 134.45 774 ARG C C 1
ATOM 4330 O O . ARG C 1 175 ? 50.815 15.745 -74.065 0.00 134.66 774 ARG C O 1
ATOM 4338 N N . GLN D 1 1 ? 24.755 13.863 -75.257 1.00 122.73 600 GLN D N 1
ATOM 4339 C CA . GLN D 1 1 ? 24.282 14.951 -74.367 1.00 124.94 600 GLN D CA 1
ATOM 4340 C C . GLN D 1 1 ? 25.270 15.160 -73.217 1.00 126.24 600 GLN D C 1
ATOM 4341 O O . GLN D 1 1 ? 25.297 14.375 -72.271 1.00 122.61 600 GLN D O 1
ATOM 4347 N N . GLN D 1 2 ? 26.095 16.208 -73.270 1.00 127.76 601 GLN D N 1
ATOM 4348 C CA . GLN D 1 2 ? 27.103 16.504 -72.240 1.00 125.13 601 GLN D CA 1
ATOM 4349 C C . GLN D 1 2 ? 26.479 16.753 -70.862 1.00 124.36 601 GLN D C 1
ATOM 4350 O O . GLN D 1 2 ? 27.015 16.309 -69.851 1.00 122.85 601 GLN D O 1
ATOM 4356 N N . GLU D 1 3 ? 25.315 17.395 -70.813 1.00 127.70 602 GLU D N 1
ATOM 4357 C CA . GLU D 1 3 ? 24.592 17.670 -69.574 1.00 123.75 602 GLU D CA 1
ATOM 4358 C C . GLU D 1 3 ? 24.097 16.383 -68.902 1.00 121.82 602 GLU D C 1
ATOM 4359 O O . GLU D 1 3 ? 24.203 16.251 -67.686 1.00 118.15 602 GLU D O 1
ATOM 4365 N N . LEU D 1 4 ? 23.652 15.388 -69.677 1.00 123.86 603 LEU D N 1
ATOM 4366 C CA . LEU D 1 4 ? 23.300 14.073 -69.145 1.00 119.69 603 LEU D CA 1
ATOM 4367 C C . LEU D 1 4 ? 24.537 13.373 -68.586 1.00 115.61 603 LEU D C 1
ATOM 4368 O O . LEU D 1 4 ? 24.485 12.843 -67.483 1.00 112.36 603 LEU D O 1
ATOM 4373 N N . LYS D 1 5 ? 25.674 13.397 -69.286 1.00 115.40 604 LYS D N 1
ATOM 4374 C CA . LYS D 1 5 ? 26.883 12.756 -68.756 1.00 115.07 604 LYS D CA 1
ATOM 4375 C C . LYS D 1 5 ? 27.446 13.482 -67.537 1.00 113.96 604 LYS D C 1
ATOM 4376 O O . LYS D 1 5 ? 27.904 12.824 -66.612 1.00 114.71 604 LYS D O 1
ATOM 4382 N N . GLN D 1 6 ? 27.307 14.801 -67.455 1.00 114.21 605 GLN D N 1
ATOM 4383 C CA . GLN D 1 6 ? 27.582 15.559 -66.233 1.00 114.92 605 GLN D CA 1
ATOM 4384 C C . GLN D 1 6 ? 26.639 15.144 -65.088 1.00 110.09 605 GLN D C 1
ATOM 4385 O O . GLN D 1 6 ? 27.101 14.933 -63.972 1.00 109.34 605 GLN D O 1
ATOM 4391 N N . ALA D 1 7 ? 25.355 14.896 -65.362 1.00 108.80 606 ALA D N 1
ATOM 4392 C CA . ALA D 1 7 ? 24.427 14.359 -64.369 1.00 105.94 606 ALA D CA 1
ATOM 4393 C C . ALA D 1 7 ? 24.783 12.926 -63.929 1.00 101.67 606 ALA D C 1
ATOM 4394 O O . ALA D 1 7 ? 24.759 12.622 -62.740 1.00 103.83 606 ALA D O 1
ATOM 4396 N N . GLU D 1 8 ? 25.165 12.046 -64.855 1.00 104.13 607 GLU D N 1
ATOM 4397 C CA . GLU D 1 8 ? 25.646 10.697 -64.537 1.00 102.97 607 GLU D CA 1
ATOM 4398 C C . GLU D 1 8 ? 26.940 10.728 -63.714 1.00 101.42 607 GLU D C 1
ATOM 4399 O O . GLU D 1 8 ? 27.101 9.949 -62.781 1.00 95.05 607 GLU D O 1
ATOM 4405 N N . TYR D 1 9 ? 27.849 11.654 -64.011 1.00 101.52 608 TYR D N 1
ATOM 4406 C CA . TYR D 1 9 ? 29.065 11.884 -63.243 1.00 95.37 608 TYR D CA 1
ATOM 4407 C C . TYR D 1 9 ? 28.756 12.343 -61.810 1.00 95.95 608 TYR D C 1
ATOM 4408 O O . TYR D 1 9 ? 29.243 11.739 -60.855 1.00 96.43 608 TYR D O 1
ATOM 4417 N N . GLN D 1 10 ? 27.881 13.337 -61.629 1.00 95.72 609 GLN D N 1
ATOM 4418 C CA . GLN D 1 10 ? 27.421 13.761 -60.304 1.00 97.89 609 GLN D CA 1
ATOM 4419 C C . GLN D 1 10 ? 26.779 12.611 -59.515 1.00 90.35 609 GLN D C 1
ATOM 4420 O O . GLN D 1 10 ? 27.129 12.396 -58.354 1.00 89.69 609 GLN D O 1
ATOM 4426 N N . LEU D 1 11 ? 25.880 11.864 -60.158 1.00 88.12 610 LEU D N 1
ATOM 4427 C CA . LEU D 1 11 ? 25.208 10.731 -59.468 1.00 86.20 610 LEU D CA 1
ATOM 4428 C C . LEU D 1 11 ? 26.261 9.717 -59.010 1.00 82.54 610 LEU D C 1
ATOM 4429 O O . LEU D 1 11 ? 26.182 9.272 -57.851 1.00 86.93 610 LEU D O 1
ATOM 4434 N N . SER D 1 12 ? 27.205 9.371 -59.888 1.00 82.49 611 SER D N 1
ATOM 4435 C CA . SER D 1 12 ? 28.237 8.358 -59.547 1.00 79.28 611 SER D CA 1
ATOM 4436 C C . SER D 1 12 ? 28.991 8.794 -58.290 1.00 79.86 611 SER D C 1
ATOM 4437 O O . SER D 1 12 ? 29.148 7.962 -57.377 1.00 74.95 611 SER D O 1
ATOM 4440 N N . ASN D 1 13 ? 29.423 10.055 -58.245 1.00 81.02 612 ASN D N 1
ATOM 4441 C CA . ASN D 1 13 ? 30.204 10.559 -57.086 1.00 80.10 612 ASN D CA 1
ATOM 4442 C C . ASN D 1 13 ? 29.364 10.418 -55.813 1.00 76.63 612 ASN D C 1
ATOM 4443 O O . ASN D 1 13 ? 29.897 9.908 -54.811 1.00 79.06 612 ASN D O 1
ATOM 4448 N N . ALA D 1 14 ? 28.096 10.835 -55.864 1.00 76.74 613 ALA D N 1
ATOM 4449 C CA . ALA D 1 14 ? 27.215 10.774 -54.675 1.00 79.46 613 ALA D CA 1
ATOM 4450 C C . ALA D 1 14 ? 27.043 9.321 -54.228 1.00 78.21 613 ALA D C 1
ATOM 4451 O O . ALA D 1 14 ? 27.160 9.058 -53.018 1.00 74.95 613 ALA D O 1
ATOM 4453 N N . ARG D 1 15 ? 26.749 8.425 -55.173 1.00 74.60 614 ARG D N 1
ATOM 4454 C CA . ARG D 1 15 ? 26.557 6.989 -54.843 1.00 74.52 614 ARG D CA 1
ATOM 4455 C C . ARG D 1 15 ? 27.808 6.459 -54.139 1.00 75.62 614 ARG D C 1
ATOM 4456 O O . ARG D 1 15 ? 27.662 5.842 -53.065 1.00 72.31 614 ARG D O 1
ATOM 4464 N N . ASN D 1 16 ? 28.987 6.700 -54.718 1.00 71.99 615 ASN D N 1
ATOM 4465 C CA . ASN D 1 16 ? 30.251 6.165 -54.146 1.00 69.74 615 ASN D CA 1
ATOM 4466 C C . ASN D 1 16 ? 30.496 6.812 -52.780 1.00 70.97 615 ASN D C 1
ATOM 4467 O O . ASN D 1 16 ? 30.954 6.101 -51.866 1.00 71.00 615 ASN D O 1
ATOM 4472 N N . LEU D 1 17 ? 30.199 8.107 -52.654 1.00 71.44 616 LEU D N 1
ATOM 4473 C CA . LEU D 1 17 ? 30.379 8.818 -51.361 1.00 70.45 616 LEU D CA 1
ATOM 4474 C C . LEU D 1 17 ? 29.450 8.194 -50.318 1.00 64.77 616 LEU D C 1
ATOM 4475 O O . LEU D 1 17 ? 29.914 7.946 -49.191 1.00 67.32 616 LEU D O 1
ATOM 4480 N N . HIS D 1 18 ? 28.192 7.948 -50.692 1.00 68.09 617 HIS D N 1
ATOM 4481 C CA . HIS D 1 18 ? 27.216 7.333 -49.755 1.00 65.53 617 HIS D CA 1
ATOM 4482 C C . HIS D 1 18 ? 27.753 5.970 -49.315 1.00 63.33 617 HIS D C 1
ATOM 4483 O O . HIS D 1 18 ? 27.612 5.639 -48.124 1.00 70.75 617 HIS D O 1
ATOM 4490 N N . ASN D 1 19 ? 28.355 5.223 -50.243 1.00 62.99 618 ASN D N 1
ATOM 4491 C CA . ASN D 1 19 ? 28.962 3.913 -49.892 1.00 60.72 618 ASN D CA 1
ATOM 4492 C C . ASN D 1 19 ? 30.115 4.154 -48.916 1.00 63.81 618 ASN D C 1
ATOM 4493 O O . ASN D 1 19 ? 30.138 3.499 -47.857 1.00 68.66 618 ASN D O 1
ATOM 4498 N N . LYS D 1 20 ? 31.032 5.060 -49.265 1.00 60.19 619 LYS D N 1
ATOM 4499 C CA . LYS D 1 20 ? 32.184 5.331 -48.399 1.00 66.93 619 LYS D CA 1
ATOM 4500 C C . LYS D 1 20 ? 31.739 5.739 -46.995 1.00 63.78 619 LYS D C 1
ATOM 4501 O O . LYS D 1 20 ? 32.152 5.143 -46.006 1.00 65.89 619 LYS D O 1
ATOM 4507 N N . LEU D 1 21 ? 30.840 6.712 -46.907 1.00 56.70 620 LEU D N 1
ATOM 4508 C CA . LEU D 1 21 ? 30.315 7.224 -45.647 1.00 70.16 620 LEU D CA 1
ATOM 4509 C C . LEU D 1 21 ? 29.486 6.179 -44.883 1.00 71.20 620 LEU D C 1
ATOM 4510 O O . LEU D 1 21 ? 29.534 6.126 -43.660 1.00 67.06 620 LEU D O 1
ATOM 4515 N N . THR D 1 22 ? 28.779 5.288 -45.571 1.00 65.44 621 THR D N 1
ATOM 4516 C CA . THR D 1 22 ? 28.101 4.149 -44.942 1.00 72.37 621 THR D CA 1
ATOM 4517 C C . THR D 1 22 ? 29.095 3.184 -44.319 1.00 69.25 621 THR D C 1
ATOM 4518 O O . THR D 1 22 ? 28.909 2.758 -43.186 1.00 70.01 621 THR D O 1
ATOM 4522 N N . ASN D 1 23 ? 30.181 2.863 -45.018 1.00 67.59 622 ASN D N 1
ATOM 4523 C CA . ASN D 1 23 ? 31.206 1.981 -44.479 1.00 67.60 622 ASN D CA 1
ATOM 4524 C C . ASN D 1 23 ? 31.885 2.610 -43.253 1.00 67.71 622 ASN D C 1
ATOM 4525 O O . ASN D 1 23 ? 32.143 1.924 -42.274 1.00 67.46 622 ASN D O 1
ATOM 4530 N N . GLU D 1 24 ? 32.102 3.924 -43.268 1.00 63.57 623 GLU D N 1
ATOM 4531 C CA . GLU D 1 24 ? 32.623 4.667 -42.127 1.00 70.45 623 GLU D CA 1
ATOM 4532 C C . GLU D 1 24 ? 31.654 4.677 -40.937 1.00 71.09 623 GLU D C 1
ATOM 4533 O O . GLU D 1 24 ? 32.067 4.410 -39.813 1.00 66.94 623 GLU D O 1
ATOM 4539 N N . MET D 1 25 ? 30.358 4.904 -41.159 1.00 70.50 624 MET D N 1
ATOM 4540 C CA . MET D 1 25 ? 29.339 4.799 -40.118 1.00 68.87 624 MET D CA 1
ATOM 4541 C C . MET D 1 25 ? 29.325 3.415 -39.473 1.00 71.00 624 MET D C 1
ATOM 4542 O O . MET D 1 25 ? 29.295 3.312 -38.254 1.00 71.58 624 MET D O 1
ATOM 4547 N N . GLU D 1 26 ? 29.359 2.346 -40.258 1.00 70.33 625 GLU D N 1
ATOM 4548 C CA . GLU D 1 26 ? 29.373 0.986 -39.725 1.00 73.47 625 GLU D CA 1
ATOM 4549 C C . GLU D 1 26 ? 30.654 0.673 -38.948 1.00 73.71 625 GLU D C 1
ATOM 4550 O O . GLU D 1 26 ? 30.598 0.003 -37.922 1.00 74.58 625 GLU D O 1
ATOM 4556 N N . ALA D 1 27 ? 31.799 1.198 -39.380 1.00 71.83 626 ALA D N 1
ATOM 4557 C CA . ALA D 1 27 ? 33.053 1.080 -38.652 1.00 68.56 626 ALA D CA 1
ATOM 4558 C C . ALA D 1 27 ? 32.975 1.806 -37.305 1.00 74.89 626 ALA D C 1
ATOM 4559 O O . ALA D 1 27 ? 33.359 1.253 -36.278 1.00 72.54 626 ALA D O 1
ATOM 4561 N N . CYS D 1 28 ? 32.403 3.011 -37.288 1.00 72.04 627 CYS D N 1
ATOM 4562 C CA . CYS D 1 28 ? 32.127 3.744 -36.061 1.00 71.13 627 CYS D CA 1
ATOM 4563 C C . CYS D 1 28 ? 31.186 2.967 -35.130 1.00 70.84 627 CYS D C 1
ATOM 4564 O O . CYS D 1 28 ? 31.503 2.799 -33.958 1.00 65.12 627 CYS D O 1
ATOM 4567 N N . MET D 1 29 ? 30.073 2.439 -35.645 1.00 71.05 628 MET D N 1
ATOM 4568 C CA . MET D 1 29 ? 29.090 1.672 -34.873 1.00 72.30 628 MET D CA 1
ATOM 4569 C C . MET D 1 29 ? 29.715 0.436 -34.224 1.00 72.88 628 MET D C 1
ATOM 4570 O O . MET D 1 29 ? 29.520 0.204 -33.036 1.00 72.40 628 MET D O 1
ATOM 4575 N N . ARG D 1 30 ? 30.491 -0.319 -35.002 1.00 76.30 629 ARG D N 1
ATOM 4576 C CA . ARG D 1 30 ? 31.161 -1.533 -34.468 1.00 75.56 629 ARG D CA 1
ATOM 4577 C C . ARG D 1 30 ? 32.071 -1.131 -33.300 1.00 73.41 629 ARG D C 1
ATOM 4578 O O . ARG D 1 30 ? 31.935 -1.730 -32.219 1.00 76.69 629 ARG D O 1
ATOM 4586 N N . ALA D 1 31 ? 32.937 -0.135 -33.510 1.00 70.05 630 ALA D N 1
ATOM 4587 C CA . ALA D 1 31 ? 33.855 0.338 -32.483 1.00 66.08 630 ALA D CA 1
ATOM 4588 C C . ALA D 1 31 ? 33.114 0.705 -31.188 1.00 72.75 630 ALA D C 1
ATOM 4589 O O . ALA D 1 31 ? 33.396 0.137 -30.139 1.00 72.83 630 ALA D O 1
ATOM 4591 N N . VAL D 1 32 ? 32.109 1.579 -31.241 1.00 67.46 631 VAL D N 1
ATOM 4592 C CA . VAL D 1 32 ? 31.365 1.955 -30.032 1.00 62.43 631 VAL D CA 1
ATOM 4593 C C . VAL D 1 32 ? 30.621 0.772 -29.410 1.00 70.38 631 VAL D C 1
ATOM 4594 O O . VAL D 1 32 ? 30.651 0.614 -28.196 1.00 77.78 631 VAL D O 1
ATOM 4598 N N . GLN D 1 33 ? 30.042 -0.136 -30.192 1.00 68.81 632 GLN D N 1
ATOM 4599 C CA . GLN D 1 33 ? 29.390 -1.326 -29.645 1.00 72.75 632 GLN D CA 1
ATOM 4600 C C . GLN D 1 33 ? 30.352 -2.240 -28.887 1.00 74.84 632 GLN D C 1
ATOM 4601 O O . GLN D 1 33 ? 30.026 -2.696 -27.793 1.00 76.79 632 GLN D O 1
ATOM 4607 N N . THR D 1 34 ? 31.550 -2.482 -29.412 1.00 74.98 633 THR D N 1
ATOM 4608 C CA . THR D 1 34 ? 32.547 -3.284 -28.690 1.00 76.76 633 THR D CA 1
ATOM 4609 C C . THR D 1 34 ? 33.071 -2.551 -27.458 1.00 76.55 633 THR D C 1
ATOM 4610 O O . THR D 1 34 ? 33.229 -3.170 -26.416 1.00 75.94 633 THR D O 1
ATOM 4614 N N . ALA D 1 35 ? 33.248 -1.234 -27.505 1.00 73.84 634 ALA D N 1
ATOM 4615 C CA . ALA D 1 35 ? 33.633 -0.460 -26.332 1.00 71.83 634 ALA D CA 1
ATOM 4616 C C . ALA D 1 35 ? 32.578 -0.503 -25.224 1.00 75.98 634 ALA D C 1
ATOM 4617 O O . ALA D 1 35 ? 32.919 -0.706 -24.067 1.00 76.04 634 ALA D O 1
ATOM 4619 N N . MET D 1 36 ? 31.292 -0.390 -25.553 1.00 72.40 635 MET D N 1
ATOM 4620 C CA . MET D 1 36 ? 30.214 -0.553 -24.579 1.00 77.98 635 MET D CA 1
ATOM 4621 C C . MET D 1 36 ? 30.197 -1.957 -23.978 1.00 77.96 635 MET D C 1
ATOM 4622 O O . MET D 1 36 ? 30.067 -2.114 -22.767 1.00 76.36 635 MET D O 1
ATOM 4627 N N . LYS D 1 37 ? 30.387 -2.982 -24.812 1.00 76.90 636 LYS D N 1
ATOM 4628 C CA . LYS D 1 37 ? 30.491 -4.368 -24.360 1.00 78.59 636 LYS D CA 1
ATOM 4629 C C . LYS D 1 37 ? 31.665 -4.555 -23.398 1.00 83.00 636 LYS D C 1
ATOM 4630 O O . LYS D 1 37 ? 31.526 -5.213 -22.378 1.00 83.12 636 LYS D O 1
ATOM 4636 N N . GLU D 1 38 ? 32.803 -3.944 -23.694 1.00 78.93 637 GLU D N 1
ATOM 4637 C CA . GLU D 1 38 ? 34.023 -4.030 -22.897 1.00 75.98 637 GLU D CA 1
ATOM 4638 C C . GLU D 1 38 ? 33.915 -3.261 -21.570 1.00 83.77 637 GLU D C 1
ATOM 4639 O O . GLU D 1 38 ? 34.257 -3.796 -20.519 1.00 82.49 637 GLU D O 1
ATOM 4645 N N . ALA D 1 39 ? 33.401 -2.031 -21.592 1.00 81.70 638 ALA D N 1
ATOM 4646 C CA . ALA D 1 39 ? 33.372 -1.132 -20.441 1.00 73.43 638 ALA D CA 1
ATOM 4647 C C . ALA D 1 39 ? 32.635 -1.708 -19.224 1.00 75.77 638 ALA D C 1
ATOM 4648 O O . ALA D 1 39 ? 33.117 -1.588 -18.100 1.00 80.36 638 ALA D O 1
ATOM 4650 N N . ARG D 1 40 ? 31.541 -2.444 -19.469 1.00 75.53 639 ARG D N 1
ATOM 4651 C CA . ARG D 1 40 ? 30.731 -3.054 -18.372 1.00 78.30 639 ARG D CA 1
ATOM 4652 C C . ARG D 1 40 ? 30.800 -4.591 -18.412 1.00 79.11 639 ARG D C 1
ATOM 4653 O O . ARG D 1 40 ? 30.015 -5.234 -17.687 1.00 83.46 639 ARG D O 1
ATOM 4661 N N . ASP D 1 41 ? 31.724 -5.145 -19.203 1.00 80.34 640 ASP D N 1
ATOM 4662 C CA . ASP D 1 41 ? 31.945 -6.590 -19.375 1.00 86.68 640 ASP D CA 1
ATOM 4663 C C . ASP D 1 41 ? 30.663 -7.376 -19.716 1.00 91.73 640 ASP D C 1
ATOM 4664 O O . ASP D 1 41 ? 30.310 -8.375 -19.085 1.00 93.12 640 ASP D O 1
ATOM 4669 N N . LEU D 1 42 ? 29.913 -6.855 -20.683 1.00 92.48 641 LEU D N 1
ATOM 4670 C CA . LEU D 1 42 ? 28.620 -7.368 -21.118 1.00 90.66 641 LEU D CA 1
ATOM 4671 C C . LEU D 1 42 ? 28.792 -8.608 -22.010 1.00 97.73 641 LEU D C 1
ATOM 4672 O O . LEU D 1 42 ? 29.731 -8.711 -22.794 1.00 97.07 641 LEU D O 1
ATOM 4677 N N . ASP D 1 43 ? 27.869 -9.558 -21.913 1.00 102.82 642 ASP D N 1
ATOM 4678 C CA . ASP D 1 43 ? 27.900 -10.825 -22.656 1.00 104.47 642 ASP D CA 1
ATOM 4679 C C . ASP D 1 43 ? 27.266 -10.744 -24.058 1.00 102.35 642 ASP D C 1
ATOM 4680 O O . ASP D 1 43 ? 27.439 -11.657 -24.863 1.00 102.83 642 ASP D O 1
ATOM 4685 N N . SER D 1 44 ? 26.605 -9.635 -24.394 1.00 101.32 643 SER D N 1
ATOM 4686 C CA . SER D 1 44 ? 26.295 -9.218 -25.768 1.00 98.54 643 SER D CA 1
ATOM 4687 C C . SER D 1 44 ? 26.289 -7.690 -25.869 1.00 95.69 643 SER D C 1
ATOM 4688 O O . SER D 1 44 ? 26.038 -6.992 -24.885 1.00 96.31 643 SER D O 1
ATOM 4691 N N . ALA D 1 45 ? 26.623 -7.145 -27.041 1.00 96.61 644 ALA D N 1
ATOM 4692 C CA . ALA D 1 45 ? 26.757 -5.701 -27.217 1.00 92.98 644 ALA D CA 1
ATOM 4693 C C . ALA D 1 45 ? 25.387 -4.992 -27.236 1.00 91.95 644 ALA D C 1
ATOM 4694 O O . ALA D 1 45 ? 24.465 -5.460 -27.908 1.00 84.68 644 ALA D O 1
ATOM 4696 N N . PRO D 1 46 ? 25.236 -3.858 -26.535 1.00 94.56 645 PRO D N 1
ATOM 4697 C CA . PRO D 1 46 ? 23.985 -3.114 -26.497 1.00 90.58 645 PRO D CA 1
ATOM 4698 C C . PRO D 1 46 ? 23.761 -2.281 -27.769 1.00 82.52 645 PRO D C 1
ATOM 4699 O O . PRO D 1 46 ? 24.691 -2.081 -28.554 1.00 85.59 645 PRO D O 1
ATOM 4703 N N . PRO D 1 47 ? 22.549 -1.745 -27.984 1.00 85.30 646 PRO D N 1
ATOM 4704 C CA . PRO D 1 47 ? 22.261 -0.817 -29.068 1.00 85.82 646 PRO D CA 1
ATOM 4705 C C . PRO D 1 47 ? 23.168 0.406 -29.027 1.00 79.61 646 PRO D C 1
ATOM 4706 O O . PRO D 1 47 ? 23.392 0.967 -27.962 1.00 80.69 646 PRO D O 1
ATOM 4710 N N . VAL D 1 48 ? 23.658 0.846 -30.186 1.00 76.81 647 VAL D N 1
ATOM 4711 C CA . VAL D 1 48 ? 24.611 1.962 -30.322 1.00 77.67 647 VAL D CA 1
ATOM 4712 C C . VAL D 1 48 ? 24.184 3.218 -29.559 1.00 78.79 647 VAL D C 1
ATOM 4713 O O . VAL D 1 48 ? 25.005 3.859 -28.917 1.00 75.75 647 VAL D O 1
ATOM 4717 N N . ASP D 1 49 ? 22.898 3.546 -29.547 1.00 78.22 648 ASP D N 1
ATOM 4718 C CA . ASP D 1 49 ? 22.394 4.742 -28.873 1.00 78.51 648 ASP D CA 1
ATOM 4719 C C . ASP D 1 49 ? 22.208 4.614 -27.349 1.00 79.35 648 ASP D C 1
ATOM 4720 O O . ASP D 1 49 ? 21.908 5.610 -26.697 1.00 82.00 648 ASP D O 1
ATOM 4725 N N . GLU D 1 50 ? 22.470 3.452 -26.739 1.00 78.36 649 GLU D N 1
ATOM 4726 C CA . GLU D 1 50 ? 22.679 3.367 -25.285 1.00 79.95 649 GLU D CA 1
ATOM 4727 C C . GLU D 1 50 ? 24.022 3.958 -24.828 1.00 74.55 649 GLU D C 1
ATOM 4728 O O . GLU D 1 50 ? 24.229 4.168 -23.636 1.00 69.88 649 GLU D O 1
ATOM 4734 N N . TYR D 1 51 ? 24.919 4.308 -25.749 1.00 71.05 650 TYR D N 1
ATOM 4735 C CA . TYR D 1 51 ? 26.213 4.893 -25.419 1.00 68.85 650 TYR D CA 1
ATOM 4736 C C . TYR D 1 51 ? 26.096 6.129 -24.514 1.00 72.54 650 TYR D C 1
ATOM 4737 O O . TYR D 1 51 ? 26.866 6.282 -23.571 1.00 66.66 650 TYR D O 1
ATOM 4746 N N . ILE D 1 52 ? 25.096 6.980 -24.735 1.00 62.52 651 ILE D N 1
ATOM 4747 C CA . ILE D 1 52 ? 24.915 8.197 -23.943 1.00 62.47 651 ILE D CA 1
ATOM 4748 C C . ILE D 1 52 ? 24.546 7.894 -22.490 1.00 72.49 651 ILE D C 1
ATOM 4749 O O . ILE D 1 52 ? 25.115 8.493 -21.586 1.00 70.95 651 ILE D O 1
ATOM 4754 N N . THR D 1 53 ? 23.639 6.948 -22.227 1.00 71.85 652 THR D N 1
ATOM 4755 C CA . THR D 1 53 ? 23.319 6.568 -20.843 1.00 71.39 652 THR D CA 1
ATOM 4756 C C . THR D 1 53 ? 24.506 5.887 -20.167 1.00 70.63 652 THR D C 1
ATOM 4757 O O . THR D 1 53 ? 24.796 6.194 -19.015 1.00 67.37 652 THR D O 1
ATOM 4761 N N . MET D 1 54 ? 25.254 5.047 -20.884 1.00 71.09 653 MET D N 1
ATOM 4762 C CA . MET D 1 54 ? 26.465 4.430 -20.357 1.00 65.37 653 MET D CA 1
ATOM 4763 C C . MET D 1 54 ? 27.537 5.464 -20.002 1.00 71.03 653 MET D C 1
ATOM 4764 O O . MET D 1 54 ? 28.161 5.366 -18.952 1.00 74.84 653 MET D O 1
ATOM 4769 N N . LEU D 1 55 ? 27.732 6.482 -20.834 1.00 65.08 654 LEU D N 1
ATOM 4770 C CA . LEU D 1 55 ? 28.680 7.548 -20.562 1.00 62.27 654 LEU D CA 1
ATOM 4771 C C . LEU D 1 55 ? 28.227 8.409 -19.377 1.00 67.11 654 LEU D C 1
ATOM 4772 O O . LEU D 1 55 ? 28.996 8.632 -18.453 1.00 68.45 654 LEU D O 1
ATOM 4777 N N . GLU D 1 56 ? 26.972 8.858 -19.358 1.00 70.05 655 GLU D N 1
ATOM 4778 C CA . GLU D 1 56 ? 26.419 9.648 -18.260 1.00 64.37 655 GLU D CA 1
ATOM 4779 C C . GLU D 1 56 ? 26.446 8.896 -16.922 1.00 72.00 655 GLU D C 1
ATOM 4780 O O . GLU D 1 56 ? 26.759 9.481 -15.887 1.00 68.22 655 GLU D O 1
ATOM 4786 N N . THR D 1 57 ? 26.119 7.603 -16.911 1.00 70.00 656 THR D N 1
ATOM 4787 C CA . THR D 1 57 ? 26.133 6.822 -15.679 1.00 67.87 656 THR D CA 1
ATOM 4788 C C . THR D 1 57 ? 27.563 6.572 -15.203 1.00 74.32 656 THR D C 1
ATOM 4789 O O . THR D 1 57 ? 27.834 6.761 -14.025 1.00 74.14 656 THR D O 1
ATOM 4793 N N . ASP D 1 58 ? 28.518 6.280 -16.091 1.00 75.12 657 ASP D N 1
ATOM 4794 C CA . ASP D 1 58 ? 29.927 6.175 -15.712 1.00 70.29 657 ASP D CA 1
ATOM 4795 C C . ASP D 1 58 ? 30.488 7.485 -15.153 1.00 70.92 657 ASP D C 1
ATOM 4796 O O . ASP D 1 58 ? 31.202 7.458 -14.156 1.00 68.64 657 ASP D O 1
ATOM 4801 N N . GLU D 1 59 ? 30.163 8.629 -15.749 1.00 65.09 658 GLU D N 1
ATOM 4802 C CA . GLU D 1 59 ? 30.590 9.926 -15.236 1.00 66.99 658 GLU D CA 1
ATOM 4803 C C . GLU D 1 59 ? 30.095 10.177 -13.808 1.00 75.52 658 GLU D C 1
ATOM 4804 O O . GLU D 1 59 ? 30.869 10.608 -12.957 1.00 74.21 658 GLU D O 1
ATOM 4810 N N . LYS D 1 60 ? 28.819 9.909 -13.523 1.00 72.25 659 LYS D N 1
ATOM 4811 C CA . LYS D 1 60 ? 28.231 10.164 -12.206 1.00 74.49 659 LYS D CA 1
ATOM 4812 C C . LYS D 1 60 ? 28.585 9.104 -11.169 1.00 77.41 659 LYS D C 1
ATOM 4813 O O . LYS D 1 60 ? 28.876 9.467 -10.036 1.00 73.67 659 LYS D O 1
ATOM 4819 N N . GLU D 1 61 ? 28.640 7.827 -11.529 1.00 74.56 660 GLU D N 1
ATOM 4820 C CA . GLU D 1 61 ? 29.112 6.787 -10.617 1.00 72.10 660 GLU D CA 1
ATOM 4821 C C . GLU D 1 61 ? 30.581 6.987 -10.235 1.00 70.33 660 GLU D C 1
ATOM 4822 O O . GLU D 1 61 ? 30.929 6.807 -9.073 1.00 76.57 660 GLU D O 1
ATOM 4828 N N . LEU D 1 62 ? 31.438 7.453 -11.151 1.00 70.71 661 LEU D N 1
ATOM 4829 C CA . LEU D 1 62 ? 32.789 7.858 -10.788 1.00 66.68 661 LEU D CA 1
ATOM 4830 C C . LEU D 1 62 ? 32.781 9.083 -9.869 1.00 69.83 661 LEU D C 1
ATOM 4831 O O . LEU D 1 62 ? 33.401 9.063 -8.811 1.00 65.63 661 LEU D O 1
ATOM 4836 N N . ALA D 1 63 ? 32.078 10.150 -10.245 1.00 62.73 662 ALA D N 1
ATOM 4837 C CA . ALA D 1 63 ? 32.092 11.382 -9.473 1.00 65.86 662 ALA D CA 1
ATOM 4838 C C . ALA D 1 63 ? 31.607 11.163 -8.034 1.00 72.17 662 ALA D C 1
ATOM 4839 O O . ALA D 1 63 ? 32.208 11.677 -7.097 1.00 65.31 662 ALA D O 1
ATOM 4841 N N . GLU D 1 64 ? 30.563 10.361 -7.819 1.00 70.73 663 GLU D N 1
ATOM 4842 C CA . GLU D 1 64 ? 30.074 10.123 -6.469 1.00 70.66 663 GLU D CA 1
ATOM 4843 C C . GLU D 1 64 ? 31.061 9.314 -5.614 1.00 72.55 663 GLU D C 1
ATOM 4844 O O . GLU D 1 64 ? 31.275 9.703 -4.468 1.00 70.06 663 GLU D O 1
ATOM 4850 N N . VAL D 1 65 ? 31.746 8.286 -6.131 1.00 70.74 664 VAL D N 1
ATOM 4851 C CA . VAL D 1 65 ? 32.766 7.586 -5.324 1.00 75.81 664 VAL D CA 1
ATOM 4852 C C . VAL D 1 65 ? 33.992 8.454 -5.051 1.00 71.71 664 VAL D C 1
ATOM 4853 O O . VAL D 1 65 ? 34.577 8.365 -3.978 1.00 70.24 664 VAL D O 1
ATOM 4857 N N . GLU D 1 66 ? 34.348 9.370 -5.945 1.00 66.33 665 GLU D N 1
ATOM 4858 C CA . GLU D 1 66 ? 35.377 10.366 -5.649 1.00 69.14 665 GLU D CA 1
ATOM 4859 C C . GLU D 1 66 ? 34.937 11.352 -4.563 1.00 64.86 665 GLU D C 1
ATOM 4860 O O . GLU D 1 66 ? 35.734 11.696 -3.694 1.00 64.87 665 GLU D O 1
ATOM 4866 N N . THR D 1 67 ? 33.667 11.759 -4.528 1.00 62.67 666 THR D N 1
ATOM 4867 C CA . THR D 1 67 ? 33.160 12.560 -3.407 1.00 66.97 666 THR D CA 1
ATOM 4868 C C . THR D 1 67 ? 33.168 11.762 -2.106 1.00 64.58 666 THR D C 1
ATOM 4869 O O . THR D 1 67 ? 33.546 12.300 -1.076 1.00 66.26 666 THR D O 1
ATOM 4873 N N . ALA D 1 68 ? 32.829 10.474 -2.145 1.00 63.08 667 ALA D N 1
ATOM 4874 C CA . ALA D 1 68 ? 32.817 9.613 -0.976 1.00 59.29 667 ALA D CA 1
ATOM 4875 C C . ALA D 1 68 ? 34.215 9.449 -0.365 1.00 65.13 667 ALA D C 1
ATOM 4876 O O . ALA D 1 68 ? 34.351 9.507 0.851 1.00 64.43 667 ALA D O 1
ATOM 4878 N N . LEU D 1 69 ? 35.258 9.329 -1.191 1.00 65.86 668 LEU D N 1
ATOM 4879 C CA . LEU D 1 69 ? 36.652 9.309 -0.752 1.00 61.60 668 LEU D CA 1
ATOM 4880 C C . LEU D 1 69 ? 37.045 10.611 -0.036 1.00 66.22 668 LEU D C 1
ATOM 4881 O O . LEU D 1 69 ? 37.579 10.561 1.067 1.00 66.34 668 LEU D O 1
ATOM 4886 N N . LYS D 1 70 ? 36.719 11.783 -0.592 1.00 62.60 669 LYS D N 1
ATOM 4887 C CA . LYS D 1 70 ? 36.957 13.062 0.097 1.00 62.30 669 LYS D CA 1
ATOM 4888 C C . LYS D 1 70 ? 36.165 13.183 1.399 1.00 69.39 669 LYS D C 1
ATOM 4889 O O . LYS D 1 70 ? 36.686 13.701 2.380 1.00 70.41 669 LYS D O 1
ATOM 4895 N N . LEU D 1 71 ? 34.936 12.670 1.427 1.00 67.32 670 LEU D N 1
ATOM 4896 C CA . LEU D 1 71 ? 34.088 12.618 2.614 1.00 67.99 670 LEU D CA 1
ATOM 4897 C C . LEU D 1 71 ? 34.756 11.800 3.722 1.00 74.22 670 LEU D C 1
ATOM 4898 O O . LEU D 1 71 ? 34.933 12.284 4.834 1.00 69.17 670 LEU D O 1
ATOM 4903 N N . TYR D 1 72 ? 35.168 10.579 3.392 1.00 70.28 671 TYR D N 1
ATOM 4904 C CA . TYR D 1 72 ? 35.843 9.670 4.300 1.00 71.92 671 TYR D CA 1
ATOM 4905 C C . TYR D 1 72 ? 37.101 10.301 4.893 1.00 72.38 671 TYR D C 1
ATOM 4906 O O . TYR D 1 72 ? 37.302 10.238 6.098 1.00 74.41 671 TYR D O 1
ATOM 4915 N N . ASP D 1 73 ? 37.922 10.968 4.086 1.00 67.82 672 ASP D N 1
ATOM 4916 C CA . ASP D 1 73 ? 39.128 11.634 4.572 1.00 69.90 672 ASP D CA 1
ATOM 4917 C C . ASP D 1 73 ? 38.843 12.764 5.564 1.00 68.12 672 ASP D C 1
ATOM 4918 O O . ASP D 1 73 ? 39.502 12.848 6.596 1.00 77.05 672 ASP D O 1
ATOM 4923 N N . GLU D 1 74 ? 37.863 13.626 5.311 1.00 63.78 673 GLU D N 1
ATOM 4924 C CA . GLU D 1 74 ? 37.549 14.716 6.240 1.00 74.75 673 GLU D CA 1
ATOM 4925 C C . GLU D 1 74 ? 36.937 14.207 7.550 1.00 70.62 673 GLU D C 1
ATOM 4926 O O . GLU D 1 74 ? 37.234 14.726 8.625 1.00 71.05 673 GLU D O 1
ATOM 4932 N N . LEU D 1 75 ? 36.116 13.160 7.478 1.00 66.26 674 LEU D N 1
ATOM 4933 C CA . LEU D 1 75 ? 35.583 12.482 8.651 1.00 66.17 674 LEU D CA 1
ATOM 4934 C C . LEU D 1 75 ? 36.714 11.835 9.454 1.00 75.83 674 LEU D C 1
ATOM 4935 O O . LEU D 1 75 ? 36.821 12.057 10.657 1.00 68.18 674 LEU D O 1
ATOM 4940 N N . LYS D 1 76 ? 37.624 11.118 8.792 1.00 66.56 675 LYS D N 1
ATOM 4941 C CA . LYS D 1 76 ? 38.795 10.502 9.420 1.00 66.82 675 LYS D CA 1
ATOM 4942 C C . LYS D 1 76 ? 39.731 11.534 10.050 1.00 69.38 675 LYS D C 1
ATOM 4943 O O . LYS D 1 76 ? 40.246 11.275 11.134 1.00 61.91 675 LYS D O 1
ATOM 4949 N N . LYS D 1 77 ? 39.894 12.727 9.470 1.00 68.15 676 LYS D N 1
ATOM 4950 C CA . LYS D 1 77 ? 40.592 13.851 10.117 1.00 68.56 676 LYS D CA 1
ATOM 4951 C C . LYS D 1 77 ? 39.926 14.247 11.427 1.00 68.10 676 LYS D C 1
ATOM 4952 O O . LYS D 1 77 ? 40.580 14.239 12.464 1.00 69.05 676 LYS D O 1
ATOM 4958 N N . HIS D 1 78 ? 38.628 14.541 11.409 1.00 66.79 677 HIS D N 1
ATOM 4959 C CA . HIS D 1 78 ? 37.896 14.934 12.610 1.00 70.85 677 HIS D CA 1
ATOM 4960 C C . HIS D 1 78 ? 37.992 13.854 13.694 1.00 66.53 677 HIS D C 1
ATOM 4961 O O . HIS D 1 78 ? 38.486 14.144 14.778 1.00 61.85 677 HIS D O 1
ATOM 4968 N N . TYR D 1 79 ? 37.658 12.599 13.393 1.00 69.73 678 TYR D N 1
ATOM 4969 C CA . TYR D 1 79 ? 37.771 11.487 14.336 1.00 58.74 678 TYR D CA 1
ATOM 4970 C C . TYR D 1 79 ? 39.193 11.295 14.872 1.00 67.74 678 TYR D C 1
ATOM 4971 O O . TYR D 1 79 ? 39.365 11.023 16.057 1.00 65.44 678 TYR D O 1
ATOM 4980 N N . SER D 1 80 ? 40.224 11.511 14.055 1.00 65.99 679 SER D N 1
ATOM 4981 C CA . SER D 1 80 ? 41.613 11.469 14.517 1.00 65.92 679 SER D CA 1
ATOM 4982 C C . SER D 1 80 ? 41.895 12.544 15.562 1.00 59.76 679 SER D C 1
ATOM 4983 O O . SER D 1 80 ? 42.479 12.231 16.587 1.00 60.09 679 SER D O 1
ATOM 4986 N N . THR D 1 81 ? 41.427 13.781 15.387 1.00 53.04 680 THR D N 1
ATOM 4987 C CA . THR D 1 81 ? 41.597 14.810 16.424 1.00 63.36 680 THR D CA 1
ATOM 4988 C C . THR D 1 81 ? 40.862 14.476 17.728 1.00 61.13 680 THR D C 1
ATOM 4989 O O . THR D 1 81 ? 41.369 14.806 18.794 1.00 62.72 680 THR D O 1
ATOM 4993 N N . ILE D 1 82 ? 39.728 13.764 17.678 1.00 60.07 681 ILE D N 1
ATOM 4994 C CA . ILE D 1 82 ? 39.035 13.272 18.876 1.00 66.75 681 ILE D CA 1
ATOM 4995 C C . ILE D 1 82 ? 39.892 12.245 19.621 1.00 61.41 681 ILE D C 1
ATOM 4996 O O . ILE D 1 82 ? 40.167 12.420 20.805 1.00 62.66 681 ILE D O 1
ATOM 5001 N N . LYS D 1 83 ? 40.361 11.204 18.924 1.00 62.66 682 LYS D N 1
ATOM 5002 C CA . LYS D 1 83 ? 41.260 10.178 19.474 1.00 63.95 682 LYS D CA 1
ATOM 5003 C C . LYS D 1 83 ? 42.539 10.796 20.028 1.00 66.03 682 LYS D C 1
ATOM 5004 O O . LYS D 1 83 ? 42.941 10.488 21.140 1.00 65.68 682 LYS D O 1
ATOM 5010 N N . ASP D 1 84 ? 43.159 11.694 19.280 1.00 63.27 683 ASP D N 1
ATOM 5011 C CA . ASP D 1 84 ? 44.409 12.326 19.678 1.00 64.52 683 ASP D CA 1
ATOM 5012 C C . ASP D 1 84 ? 44.257 13.162 20.942 1.00 67.16 683 ASP D C 1
ATOM 5013 O O . ASP D 1 84 ? 45.096 13.044 21.828 1.00 64.86 683 ASP D O 1
ATOM 5018 N N . ARG D 1 85 ? 43.199 13.963 21.093 1.00 61.51 684 ARG D N 1
ATOM 5019 C CA . ARG D 1 85 ? 43.047 14.766 22.310 1.00 62.94 684 ARG D CA 1
ATOM 5020 C C . ARG D 1 85 ? 42.754 13.912 23.543 1.00 68.93 684 ARG D C 1
ATOM 5021 O O . ARG D 1 85 ? 43.248 14.225 24.622 1.00 64.84 684 ARG D O 1
ATOM 5029 N N . ALA D 1 86 ? 42.078 12.782 23.382 1.00 66.16 685 ALA D N 1
ATOM 5030 C CA . ALA D 1 86 ? 41.915 11.801 24.444 1.00 63.67 685 ALA D CA 1
ATOM 5031 C C . ALA D 1 86 ? 43.235 11.106 24.814 1.00 63.70 685 ALA D C 1
ATOM 5032 O O . ALA D 1 86 ? 43.564 11.038 25.993 1.00 73.68 685 ALA D O 1
ATOM 5034 N N . LEU D 1 87 ? 44.012 10.616 23.844 1.00 63.07 686 LEU D N 1
ATOM 5035 C CA . LEU D 1 87 ? 45.264 9.899 24.108 1.00 62.44 686 LEU D CA 1
ATOM 5036 C C . LEU D 1 87 ? 46.399 10.809 24.590 1.00 62.23 686 LEU D C 1
ATOM 5037 O O . LEU D 1 87 ? 47.116 10.451 25.518 1.00 66.18 686 LEU D O 1
ATOM 5042 N N . ARG D 1 88 ? 46.581 11.974 23.966 1.00 65.87 687 ARG D N 1
ATOM 5043 C CA . ARG D 1 88 ? 47.718 12.871 24.220 1.00 67.14 687 ARG D CA 1
ATOM 5044 C C . ARG D 1 88 ? 47.484 13.827 25.388 1.00 67.07 687 ARG D C 1
ATOM 5045 O O . ARG D 1 88 ? 48.422 14.120 26.123 1.00 71.26 687 ARG D O 1
ATOM 5053 N N . PHE D 1 89 ? 46.255 14.300 25.576 1.00 68.42 688 PHE D N 1
ATOM 5054 C CA . PHE D 1 89 ? 45.918 15.348 26.548 1.00 67.88 688 PHE D CA 1
ATOM 5055 C C . PHE D 1 89 ? 44.836 14.940 27.557 1.00 67.02 688 PHE D C 1
ATOM 5056 O O . PHE D 1 89 ? 44.372 15.773 28.330 1.00 63.42 688 PHE D O 1
ATOM 5064 N N . ASN D 1 90 ? 44.442 13.664 27.584 1.00 64.10 689 ASN D N 1
ATOM 5065 C CA . ASN D 1 90 ? 43.488 13.104 28.544 1.00 67.05 689 ASN D CA 1
ATOM 5066 C C . ASN D 1 90 ? 42.148 13.859 28.613 1.00 65.54 689 ASN D C 1
ATOM 5067 O O . ASN D 1 90 ? 41.573 14.004 29.684 1.00 70.95 689 ASN D O 1
ATOM 5072 N N . LYS D 1 91 ? 41.652 14.371 27.483 1.00 65.52 690 LYS D N 1
ATOM 5073 C CA . LYS D 1 91 ? 40.549 15.344 27.420 1.00 66.33 690 LYS D CA 1
ATOM 5074 C C . LYS D 1 91 ? 39.582 15.044 26.275 1.00 59.54 690 LYS D C 1
ATOM 5075 O O . LYS D 1 91 ? 39.993 14.592 25.216 1.00 64.85 690 LYS D O 1
ATOM 5081 N N . CYS D 1 92 ? 38.296 15.310 26.474 1.00 57.46 691 CYS D N 1
ATOM 5082 C CA . CYS D 1 92 ? 37.293 15.281 25.412 1.00 65.84 691 CYS D CA 1
ATOM 5083 C C . CYS D 1 92 ? 37.330 16.577 24.593 1.00 66.33 691 CYS D C 1
ATOM 5084 O O . CYS D 1 92 ? 37.087 17.647 25.144 1.00 62.20 691 CYS D O 1
ATOM 5087 N N . TYR D 1 93 ? 37.576 16.471 23.284 1.00 59.85 692 TYR D N 1
ATOM 5088 C CA . TYR D 1 93 ? 37.684 17.606 22.354 1.00 63.67 692 TYR D CA 1
ATOM 5089 C C . TYR D 1 93 ? 36.427 18.481 22.295 1.00 57.74 692 TYR D C 1
ATOM 5090 O O . TYR D 1 93 ? 36.510 19.697 22.156 1.00 58.93 692 TYR D O 1
ATOM 5099 N N . ILE D 1 94 ? 35.248 17.873 22.417 1.00 58.54 693 ILE D N 1
ATOM 5100 C CA . ILE D 1 94 ? 33.968 18.569 22.269 1.00 63.46 693 ILE D CA 1
ATOM 5101 C C . ILE D 1 94 ? 33.705 19.500 23.455 1.00 63.37 693 ILE D C 1
ATOM 5102 O O . ILE D 1 94 ? 33.537 20.703 23.282 1.00 62.51 693 ILE D O 1
ATOM 5107 N N . CYS D 1 95 ? 33.701 18.948 24.668 1.00 60.38 694 CYS D N 1
ATOM 5108 C CA . CYS D 1 95 ? 33.310 19.657 25.892 1.00 67.42 694 CYS D CA 1
ATOM 5109 C C . CYS D 1 95 ? 34.467 20.184 26.758 1.00 67.09 694 CYS D C 1
ATOM 5110 O O . CYS D 1 95 ? 34.198 20.877 27.729 1.00 71.31 694 CYS D O 1
ATOM 5113 N N . ASP D 1 96 ? 35.729 19.875 26.444 1.00 63.14 695 ASP D N 1
ATOM 5114 C CA . ASP D 1 96 ? 36.917 20.328 27.189 1.00 69.99 695 ASP D CA 1
ATOM 5115 C C . ASP D 1 96 ? 36.930 19.919 28.678 1.00 67.91 695 ASP D C 1
ATOM 5116 O O . ASP D 1 96 ? 37.308 20.690 29.558 1.00 73.85 695 ASP D O 1
ATOM 5121 N N . ARG D 1 97 ? 36.519 18.677 28.957 1.00 64.25 696 ARG D N 1
ATOM 5122 C CA . ARG D 1 97 ? 36.554 18.045 30.286 1.00 63.92 696 ARG D CA 1
ATOM 5123 C C . ARG D 1 97 ? 37.538 16.886 30.297 1.00 66.15 696 ARG D C 1
ATOM 5124 O O . ARG D 1 97 ? 37.438 15.988 29.461 1.00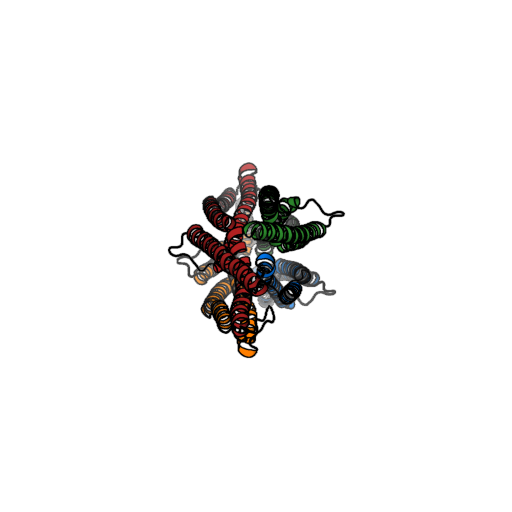 60.69 696 ARG D O 1
ATOM 5132 N N . ASP D 1 98 ? 38.480 16.895 31.228 1.00 54.67 697 ASP D N 1
ATOM 5133 C CA . ASP D 1 98 ? 39.494 15.852 31.378 1.00 53.27 697 ASP D CA 1
ATOM 5134 C C . ASP D 1 98 ? 38.913 14.514 31.856 1.00 57.90 697 ASP D C 1
ATOM 5135 O O . ASP D 1 98 ? 37.767 14.431 32.290 1.00 62.52 697 ASP D O 1
ATOM 5140 N N . PHE D 1 99 ? 39.704 13.453 31.756 1.00 63.06 698 PHE D N 1
ATOM 5141 C CA . PHE D 1 99 ? 39.351 12.097 32.163 1.00 67.65 698 PHE D CA 1
ATOM 5142 C C . PHE D 1 99 ? 40.050 11.629 33.450 1.00 70.26 698 PHE D C 1
ATOM 5143 O O . PHE D 1 99 ? 40.144 10.429 33.698 1.00 76.65 698 PHE D O 1
ATOM 5151 N N . THR D 1 100 ? 40.540 12.530 34.305 1.00 70.74 699 THR D N 1
ATOM 5152 C CA . THR D 1 100 ? 41.102 12.125 35.601 1.00 74.46 699 THR D CA 1
ATOM 5153 C C . THR D 1 100 ? 40.029 11.449 36.457 1.00 71.32 699 THR D C 1
ATOM 5154 O O . THR D 1 100 ? 38.902 11.926 36.571 1.00 65.87 699 THR D O 1
ATOM 5158 N N . ASN D 1 101 ? 40.366 10.278 36.997 1.00 75.43 700 ASN D N 1
ATOM 5159 C CA . ASN D 1 101 ? 39.460 9.379 37.726 1.00 73.58 700 ASN D CA 1
ATOM 5160 C C . ASN D 1 101 ? 38.239 8.890 36.909 1.00 72.80 700 ASN D C 1
ATOM 5161 O O . ASN D 1 101 ? 37.241 8.460 37.485 1.00 65.05 700 ASN D O 1
ATOM 5166 N N . GLN D 1 102 ? 38.322 8.937 35.570 1.00 76.11 701 GLN D N 1
ATOM 5167 C CA . GLN D 1 102 ? 37.250 8.636 34.604 1.00 65.46 701 GLN D CA 1
ATOM 5168 C C . GLN D 1 102 ? 37.759 7.813 33.408 1.00 72.54 701 GLN D C 1
ATOM 5169 O O . GLN D 1 102 ? 37.317 7.982 32.273 1.00 78.60 701 GLN D O 1
ATOM 5175 N N . GLU D 1 103 ? 38.720 6.917 33.615 1.00 69.47 702 GLU D N 1
ATOM 5176 C CA . GLU D 1 103 ? 39.345 6.184 32.505 1.00 75.96 702 GLU D CA 1
ATOM 5177 C C . GLU D 1 103 ? 38.403 5.190 31.809 1.00 79.25 702 GLU D C 1
ATOM 5178 O O . GLU D 1 103 ? 38.626 4.840 30.651 1.00 79.51 702 GLU D O 1
ATOM 5184 N N . ALA D 1 104 ? 37.292 4.802 32.432 1.00 76.04 703 ALA D N 1
ATOM 5185 C CA . ALA D 1 104 ? 36.220 4.071 31.759 1.00 80.57 703 ALA D CA 1
ATOM 5186 C C . ALA D 1 104 ? 35.507 4.921 30.689 1.00 73.35 703 ALA D C 1
ATOM 5187 O O . ALA D 1 104 ? 35.289 4.452 29.579 1.00 78.59 703 ALA D O 1
ATOM 5189 N N . ALA D 1 105 ? 35.216 6.193 30.961 1.00 72.10 704 ALA D N 1
ATOM 5190 C CA . ALA D 1 105 ? 34.628 7.108 29.986 1.00 68.94 704 ALA D CA 1
ATOM 5191 C C . ALA D 1 105 ? 35.597 7.405 28.832 1.00 79.33 704 ALA D C 1
ATOM 5192 O O . ALA D 1 105 ? 35.208 7.390 27.667 1.00 78.34 704 ALA D O 1
ATOM 5194 N N . LYS D 1 106 ? 36.887 7.561 29.143 1.00 77.03 705 LYS D N 1
ATOM 5195 C CA . LYS D 1 106 ? 37.965 7.656 28.150 1.00 75.56 705 LYS D CA 1
ATOM 5196 C C . LYS D 1 106 ? 38.017 6.415 27.264 1.00 71.92 705 LYS D C 1
ATOM 5197 O O . LYS D 1 106 ? 38.061 6.523 26.050 1.00 75.29 705 LYS D O 1
ATOM 5203 N N . THR D 1 107 ? 37.943 5.232 27.861 1.00 74.50 706 THR D N 1
ATOM 5204 C CA . THR D 1 107 ? 37.929 3.960 27.136 1.00 72.10 706 THR D CA 1
ATOM 5205 C C . THR D 1 107 ? 36.719 3.858 26.213 1.00 77.87 706 THR D C 1
ATOM 5206 O O . THR D 1 107 ? 36.874 3.465 25.063 1.00 86.80 706 THR D O 1
ATOM 5210 N N . ARG D 1 108 ? 35.531 4.289 26.651 1.00 68.58 707 ARG D N 1
ATOM 5211 C CA . ARG D 1 108 ? 34.327 4.330 25.806 1.00 74.27 707 ARG D CA 1
ATOM 5212 C C . ARG D 1 108 ? 34.505 5.253 24.603 1.00 78.37 707 ARG D C 1
ATOM 5213 O O . ARG D 1 108 ? 34.226 4.835 23.486 1.00 74.77 707 ARG D O 1
ATOM 5221 N N . LEU D 1 109 ? 35.040 6.461 24.793 1.00 75.66 708 LEU D N 1
ATOM 5222 C CA . LEU D 1 109 ? 35.369 7.384 23.700 1.00 71.07 708 LEU D CA 1
ATOM 5223 C C . LEU D 1 109 ? 36.297 6.731 22.676 1.00 73.16 708 LEU D C 1
ATOM 5224 O O . LEU D 1 109 ? 36.014 6.759 21.482 1.00 79.69 708 LEU D O 1
ATOM 5229 N N . LEU D 1 110 ? 37.388 6.121 23.129 1.00 69.62 709 LEU D N 1
ATOM 5230 C CA . LEU D 1 110 ? 38.372 5.510 22.242 1.00 79.73 709 LEU D CA 1
ATOM 5231 C C . LEU D 1 110 ? 37.799 4.315 21.479 1.00 77.39 709 LEU D C 1
ATOM 5232 O O . LEU D 1 110 ? 38.027 4.192 20.283 1.00 78.64 709 LEU D O 1
ATOM 5237 N N . GLU D 1 111 ? 37.012 3.460 22.129 1.00 82.54 710 GLU D N 1
ATOM 5238 C CA . GLU D 1 111 ? 36.353 2.334 21.467 1.00 85.78 710 GLU D CA 1
ATOM 5239 C C . GLU D 1 111 ? 35.288 2.789 20.461 1.00 78.39 710 GLU D C 1
ATOM 5240 O O . GLU D 1 111 ? 35.200 2.227 19.373 1.00 83.48 710 GLU D O 1
ATOM 5246 N N . LYS D 1 112 ? 34.517 3.837 20.769 1.00 79.86 711 LYS D N 1
ATOM 5247 C CA . LYS D 1 112 ? 33.553 4.425 19.830 1.00 79.89 711 LYS D CA 1
ATOM 5248 C C . LYS D 1 112 ? 34.243 4.977 18.588 1.00 77.34 711 LYS D C 1
ATOM 5249 O O . LYS D 1 112 ? 33.827 4.671 17.475 1.00 83.06 711 LYS D O 1
ATOM 5255 N N . VAL D 1 113 ? 35.316 5.747 18.753 1.00 76.69 712 VAL D N 1
ATOM 5256 C CA . VAL D 1 113 ? 36.071 6.306 17.624 1.00 79.28 712 VAL D CA 1
ATOM 5257 C C . VAL D 1 113 ? 36.756 5.213 16.801 1.00 81.07 712 VAL D C 1
ATOM 5258 O O . VAL D 1 113 ? 36.693 5.248 15.578 1.00 75.36 712 VAL D O 1
ATOM 5262 N N . ALA D 1 114 ? 37.302 4.170 17.420 1.00 77.41 713 ALA D N 1
ATOM 5263 C CA . ALA D 1 114 ? 37.866 3.037 16.692 1.00 80.65 713 ALA D CA 1
ATOM 5264 C C . ALA D 1 114 ? 36.847 2.334 15.774 1.00 86.18 713 ALA D C 1
ATOM 5265 O O . ALA D 1 114 ? 37.217 1.875 14.697 1.00 80.56 713 ALA D O 1
ATOM 5267 N N . LYS D 1 115 ? 35.560 2.302 16.142 1.00 87.77 714 LYS D N 1
ATOM 5268 C CA . LYS D 1 115 ? 34.477 1.775 15.290 1.00 90.33 714 LYS D CA 1
ATOM 5269 C C . LYS D 1 115 ? 34.069 2.706 14.138 1.00 88.77 714 LYS D C 1
ATOM 5270 O O . LYS D 1 115 ? 33.419 2.251 13.202 1.00 94.90 714 LYS D O 1
ATOM 5276 N N . ARG D 1 116 ? 34.452 3.987 14.158 1.00 87.24 715 ARG D N 1
ATOM 5277 C CA . ARG D 1 116 ? 34.374 4.889 12.989 1.00 87.82 715 ARG D CA 1
ATOM 5278 C C . ARG D 1 116 ? 35.566 4.728 12.038 1.00 84.34 715 ARG D C 1
ATOM 5279 O O . ARG D 1 116 ? 35.396 4.798 10.827 1.00 96.75 715 ARG D O 1
ATOM 5287 N N . LEU D 1 117 ? 36.752 4.511 12.618 1.00 87.17 716 LEU D N 1
ATOM 5288 C CA . LEU D 1 117 ? 38.022 4.377 11.854 1.00 84.20 716 LEU D CA 1
ATOM 5289 C C . LEU D 1 117 ? 38.131 2.988 11.212 1.00 88.25 716 LEU D C 1
ATOM 5290 O O . LEU D 1 117 ? 38.953 2.181 11.689 1.00 88.80 716 LEU D O 1
ATOM 5295 N N . GLY D 1 118 ? 37.352 2.740 10.154 1.00 94.54 717 GLY D N 1
ATOM 5296 C CA . GLY D 1 118 ? 37.399 1.457 9.424 1.00 99.17 717 GLY D CA 1
ATOM 5297 C C . GLY D 1 118 ? 38.078 1.640 8.077 1.00 97.50 717 GLY D C 1
ATOM 5298 O O . GLY D 1 118 ? 37.564 2.441 7.270 1.00 96.16 717 GLY D O 1
ATOM 5299 N N . ASP D 1 119 ? 39.187 0.933 7.834 1.00 97.65 718 ASP D N 1
ATOM 5300 C CA . ASP D 1 119 ? 39.917 1.097 6.562 1.00 92.19 718 ASP D CA 1
ATOM 5301 C C . ASP D 1 119 ? 39.334 0.314 5.372 1.00 89.16 718 ASP D C 1
ATOM 5302 O O . ASP D 1 119 ? 39.606 0.651 4.222 1.00 89.77 718 ASP D O 1
ATOM 5307 N N . GLU D 1 120 ? 38.507 -0.705 5.612 1.00 90.71 719 GLU D N 1
ATOM 5308 C CA . GLU D 1 120 ? 37.872 -1.492 4.544 1.00 88.25 719 GLU D CA 1
ATOM 5309 C C . GLU D 1 120 ? 36.999 -0.631 3.612 1.00 86.05 719 GLU D C 1
ATOM 5310 O O . GLU D 1 120 ? 36.962 -0.848 2.407 1.00 81.45 719 GLU D O 1
ATOM 5316 N N . GLU D 1 121 ? 36.359 0.411 4.140 1.00 83.48 720 GLU D N 1
ATOM 5317 C CA . GLU D 1 121 ? 35.529 1.320 3.354 1.00 82.81 720 GLU D CA 1
ATOM 5318 C C . GLU D 1 121 ? 36.351 2.118 2.332 1.00 80.70 720 GLU D C 1
ATOM 5319 O O . GLU D 1 121 ? 35.904 2.313 1.206 1.00 74.17 720 GLU D O 1
ATOM 5325 N N . LYS D 1 122 ? 37.585 2.510 2.668 1.00 76.31 721 LYS D N 1
ATOM 5326 C CA . LYS D 1 122 ? 38.494 3.140 1.707 1.00 75.65 721 LYS D CA 1
ATOM 5327 C C . LYS D 1 122 ? 38.985 2.145 0.658 1.00 79.29 721 LYS D C 1
ATOM 5328 O O . LYS D 1 122 ? 39.009 2.498 -0.514 1.00 80.82 721 LYS D O 1
ATOM 5334 N N . LYS D 1 123 ? 39.328 0.907 1.028 1.00 79.09 722 LYS D N 1
ATOM 5335 C CA . LYS D 1 123 ? 39.687 -0.122 0.038 1.00 77.61 722 LYS D CA 1
ATOM 5336 C C . LYS D 1 123 ? 38.576 -0.294 -0.989 1.00 79.37 722 LYS D C 1
ATOM 5337 O O . LYS D 1 123 ? 38.826 -0.226 -2.185 1.00 80.29 722 LYS D O 1
ATOM 5343 N N . GLU D 1 124 ? 37.345 -0.469 -0.534 1.00 77.67 723 GLU D N 1
ATOM 5344 C CA . GLU D 1 124 ? 36.212 -0.686 -1.425 1.00 79.57 723 GLU D CA 1
ATOM 5345 C C . GLU D 1 124 ? 35.904 0.537 -2.297 1.00 76.94 723 GLU D C 1
ATOM 5346 O O . GLU D 1 124 ? 35.670 0.379 -3.489 1.00 81.02 723 GLU D O 1
ATOM 5352 N N . LEU D 1 125 ? 35.975 1.758 -1.768 1.00 73.92 724 LEU D N 1
ATOM 5353 C CA . LEU D 1 125 ? 35.829 2.955 -2.588 1.00 71.03 724 LEU D CA 1
ATOM 5354 C C . LEU D 1 125 ? 36.955 3.117 -3.616 1.00 76.97 724 LEU D C 1
ATOM 5355 O O . LEU D 1 125 ? 36.683 3.559 -4.727 1.00 75.42 724 LEU D O 1
ATOM 5360 N N . LEU D 1 126 ? 38.202 2.765 -3.297 1.00 75.11 725 LEU D N 1
ATOM 5361 C CA . LEU D 1 126 ? 39.302 2.813 -4.257 1.00 72.75 725 LEU D CA 1
ATOM 5362 C C . LEU D 1 126 ? 39.165 1.739 -5.338 1.00 71.53 725 LEU D C 1
ATOM 5363 O O . LEU D 1 126 ? 39.419 2.024 -6.502 1.00 77.29 725 LEU D O 1
ATOM 5368 N N . GLU D 1 127 ? 38.718 0.531 -4.999 1.00 75.69 726 GLU D N 1
ATOM 5369 C CA . GLU D 1 127 ? 38.368 -0.484 -5.994 1.00 72.88 726 GLU D CA 1
ATOM 5370 C C . GLU D 1 127 ? 37.258 0.002 -6.934 1.00 73.81 726 GLU D C 1
ATOM 5371 O O . GLU D 1 127 ? 37.354 -0.166 -8.148 1.00 76.44 726 GLU D O 1
ATOM 5377 N N . ASP D 1 128 ? 36.221 0.642 -6.404 1.00 74.00 727 ASP D N 1
ATOM 5378 C CA . ASP D 1 128 ? 35.138 1.186 -7.212 1.00 71.64 727 ASP D CA 1
ATOM 5379 C C . ASP D 1 128 ? 35.597 2.357 -8.086 1.00 73.34 727 ASP D C 1
ATOM 5380 O O . ASP D 1 128 ? 35.286 2.391 -9.274 1.00 73.39 727 ASP D O 1
ATOM 5385 N N . GLN D 1 129 ? 36.390 3.288 -7.553 1.00 68.49 728 GLN D N 1
ATOM 5386 C CA . GLN D 1 129 ? 36.970 4.377 -8.333 1.00 67.44 728 GLN D CA 1
ATOM 5387 C C . GLN D 1 129 ? 37.809 3.832 -9.495 1.00 72.65 728 GLN D C 1
ATOM 5388 O O . GLN D 1 129 ? 37.658 4.284 -10.626 1.00 69.44 728 GLN D O 1
ATOM 5394 N N . ALA D 1 130 ? 38.644 2.823 -9.249 1.00 65.98 729 ALA D N 1
ATOM 5395 C CA . ALA D 1 130 ? 39.432 2.184 -10.289 1.00 69.63 729 ALA D CA 1
ATOM 5396 C C . ALA D 1 130 ? 38.549 1.571 -11.392 1.00 65.53 729 ALA D C 1
ATOM 5397 O O . ALA D 1 130 ? 38.776 1.819 -12.574 1.00 72.19 729 ALA D O 1
ATOM 5399 N N . ALA D 1 131 ? 37.509 0.822 -11.023 1.00 71.34 730 ALA D N 1
ATOM 5400 C CA . ALA D 1 131 ? 36.598 0.194 -11.970 1.00 66.95 730 ALA D CA 1
ATOM 5401 C C . ALA D 1 131 ? 35.803 1.216 -12.800 1.00 64.57 730 ALA D C 1
ATOM 5402 O O . ALA D 1 131 ? 35.741 1.109 -14.023 1.00 75.54 730 ALA D O 1
ATOM 5404 N N . PHE D 1 132 ? 35.233 2.244 -12.178 1.00 65.66 731 PHE D N 1
ATOM 5405 C CA . PHE D 1 132 ? 34.469 3.248 -12.906 1.00 64.07 731 PHE D CA 1
ATOM 5406 C C . PHE D 1 132 ? 35.348 4.129 -13.783 1.00 66.23 731 PHE D C 1
ATOM 5407 O O . PHE D 1 132 ? 34.918 4.493 -14.872 1.00 69.90 731 PHE D O 1
ATOM 5415 N N . MET D 1 133 ? 36.583 4.427 -13.384 1.00 63.29 732 MET D N 1
ATOM 5416 C CA . MET D 1 133 ? 37.509 5.169 -14.236 1.00 64.08 732 MET D CA 1
ATOM 5417 C C . MET D 1 133 ? 37.945 4.352 -15.455 1.00 69.07 732 MET D C 1
ATOM 5418 O O . MET D 1 133 ? 37.968 4.882 -16.559 1.00 66.35 732 MET D O 1
ATOM 5423 N N . LYS D 1 134 ? 38.214 3.051 -15.295 1.00 61.64 733 LYS D N 1
ATOM 5424 C CA . LYS D 1 134 ? 38.474 2.150 -16.422 1.00 66.89 733 LYS D CA 1
ATOM 5425 C C . LYS D 1 134 ? 37.313 2.147 -17.413 1.00 69.19 733 LYS D C 1
ATOM 5426 O O . LYS D 1 134 ? 37.518 2.381 -18.595 1.00 64.51 733 LYS D O 1
ATOM 5432 N N . SER D 1 135 ? 36.097 1.941 -16.917 1.00 70.81 734 SER D N 1
ATOM 5433 C CA . SER D 1 135 ? 34.871 1.959 -17.712 1.00 67.50 734 SER D CA 1
ATOM 5434 C C . SER D 1 135 ? 34.690 3.287 -18.460 1.00 68.28 734 SER D C 1
ATOM 5435 O O . SER D 1 135 ? 34.595 3.303 -19.683 1.00 66.36 734 SER D O 1
ATOM 5438 N N . LEU D 1 136 ? 34.784 4.413 -17.752 1.00 68.56 735 LEU D N 1
ATOM 5439 C CA . LEU D 1 136 ? 34.650 5.737 -18.337 1.00 68.17 735 LEU D CA 1
ATOM 5440 C C . LEU D 1 136 ? 35.705 6.014 -19.411 1.00 61.94 735 LEU D C 1
ATOM 5441 O O . LEU D 1 136 ? 35.379 6.583 -20.444 1.00 67.83 735 LEU D O 1
ATOM 5446 N N . ASP D 1 137 ? 36.957 5.616 -19.204 1.00 66.75 736 ASP D N 1
ATOM 5447 C CA . ASP D 1 137 ? 38.020 5.821 -20.184 1.00 62.10 736 ASP D CA 1
ATOM 5448 C C . ASP D 1 137 ? 37.789 5.018 -21.467 1.00 70.90 736 ASP D C 1
ATOM 5449 O O . ASP D 1 137 ? 38.041 5.528 -22.556 1.00 67.75 736 ASP D O 1
ATOM 5454 N N . ILE D 1 138 ? 37.250 3.802 -21.367 1.00 69.17 737 ILE D N 1
ATOM 5455 C CA . ILE D 1 138 ? 36.837 3.019 -22.533 1.00 64.12 737 ILE D CA 1
ATOM 5456 C C . ILE D 1 138 ? 35.745 3.756 -23.314 1.00 61.02 737 ILE D C 1
ATOM 5457 O O . ILE D 1 138 ? 35.829 3.867 -24.533 1.00 73.22 737 ILE D O 1
ATOM 5462 N N . LEU D 1 139 ? 34.736 4.310 -22.648 1.00 60.77 738 LEU D N 1
ATOM 5463 C CA . LEU D 1 139 ? 33.685 5.050 -23.341 1.00 63.48 738 LEU D CA 1
ATOM 5464 C C . LEU D 1 139 ? 34.175 6.383 -23.908 1.00 65.53 738 LEU D C 1
ATOM 5465 O O . LEU D 1 139 ? 33.798 6.746 -25.018 1.00 61.32 738 LEU D O 1
ATOM 5470 N N . ARG D 1 140 ? 35.033 7.113 -23.200 1.00 56.46 739 ARG D N 1
ATOM 5471 C CA . ARG D 1 140 ? 35.619 8.369 -23.685 1.00 65.52 739 ARG D CA 1
ATOM 5472 C C . ARG D 1 140 ? 36.525 8.164 -24.891 1.00 67.70 739 ARG D C 1
ATOM 5473 O O . ARG D 1 140 ? 36.555 9.021 -25.764 1.00 67.80 739 ARG D O 1
ATOM 5481 N N . ALA D 1 141 ? 37.200 7.024 -24.991 1.00 67.10 740 ALA D N 1
ATOM 5482 C CA . ALA D 1 141 ? 38.043 6.695 -26.136 1.00 70.22 740 ALA D CA 1
ATOM 5483 C C . ALA D 1 141 ? 37.260 6.616 -27.463 1.00 64.90 740 ALA D C 1
ATOM 5484 O O . ALA D 1 141 ? 37.788 6.984 -28.507 1.00 57.20 740 ALA D O 1
ATOM 5486 N N . VAL D 1 142 ? 35.994 6.186 -27.428 1.00 63.60 741 VAL D N 1
ATOM 5487 C CA . VAL D 1 142 ? 35.108 6.093 -28.602 1.00 64.52 741 VAL D CA 1
ATOM 5488 C C . VAL D 1 142 ? 34.131 7.258 -28.756 1.00 65.88 741 VAL D C 1
ATOM 5489 O O . VAL D 1 142 ? 33.272 7.211 -29.627 1.00 67.32 741 VAL D O 1
ATOM 5493 N N . ARG D 1 143 ? 34.303 8.317 -27.959 1.00 68.11 742 ARG D N 1
ATOM 5494 C CA . ARG D 1 143 ? 33.401 9.502 -28.029 1.00 65.51 742 ARG D CA 1
ATOM 5495 C C . ARG D 1 143 ? 33.329 10.041 -29.467 1.00 65.77 742 ARG D C 1
ATOM 5496 O O . ARG D 1 143 ? 32.204 10.196 -29.984 1.00 71.43 742 ARG D O 1
ATOM 5504 N N . VAL D 1 144 ? 34.489 10.292 -30.081 1.00 57.12 743 VAL D N 1
ATOM 5505 C CA . VAL D 1 144 ? 34.610 10.839 -31.442 1.00 65.91 743 VAL D CA 1
ATOM 5506 C C . VAL D 1 144 ? 34.004 9.916 -32.508 1.00 66.08 743 VAL D C 1
ATOM 5507 O O . VAL D 1 144 ? 33.414 10.394 -33.470 1.00 64.55 743 VAL D O 1
ATOM 5511 N N . LYS D 1 145 ? 34.058 8.594 -32.315 1.00 65.97 744 LYS D N 1
ATOM 5512 C CA . LYS D 1 145 ? 33.389 7.606 -33.171 1.00 58.66 744 LYS D CA 1
ATOM 5513 C C . LYS D 1 145 ? 31.873 7.731 -33.067 1.00 62.70 744 LYS D C 1
ATOM 5514 O O . LYS D 1 145 ? 31.205 7.762 -34.091 1.00 67.12 744 LYS D O 1
ATOM 5520 N N . TYR D 1 146 ? 31.321 7.858 -31.865 1.00 70.79 745 TYR D N 1
ATOM 5521 C CA . TYR D 1 146 ? 29.882 8.043 -31.688 1.00 71.37 745 TYR D CA 1
ATOM 5522 C C . TYR D 1 146 ? 29.403 9.372 -32.278 1.00 72.07 745 TYR D C 1
ATOM 5523 O O . TYR D 1 146 ? 28.449 9.392 -33.048 1.00 69.59 745 TYR D O 1
ATOM 5532 N N . ASP D 1 147 ? 30.100 10.473 -32.015 1.00 75.11 746 ASP D N 1
ATOM 5533 C CA . ASP D 1 147 ? 29.752 11.766 -32.604 1.00 74.06 746 ASP D CA 1
ATOM 5534 C C . ASP D 1 147 ? 29.842 11.746 -34.138 1.00 65.54 746 ASP D C 1
ATOM 5535 O O . ASP D 1 147 ? 29.034 12.374 -34.816 1.00 73.24 746 ASP D O 1
ATOM 5540 N N . THR D 1 148 ? 30.770 10.967 -34.698 1.00 71.62 747 THR D N 1
ATOM 5541 C CA . THR D 1 148 ? 30.855 10.704 -36.140 1.00 66.25 747 THR D CA 1
ATOM 5542 C C . THR D 1 148 ? 29.649 9.925 -36.645 1.00 67.38 747 THR D C 1
ATOM 5543 O O . THR D 1 148 ? 28.954 10.391 -37.538 1.00 69.62 747 THR D O 1
ATOM 5547 N N . TYR D 1 149 ? 29.339 8.779 -36.044 1.00 67.75 748 TYR D N 1
ATOM 5548 C CA . TYR D 1 149 ? 28.144 7.990 -36.346 1.00 67.04 748 TYR D CA 1
ATOM 5549 C C . TYR D 1 149 ? 26.863 8.838 -36.325 1.00 70.53 748 TYR D C 1
ATOM 5550 O O . TYR D 1 149 ? 26.033 8.748 -37.231 1.00 75.23 748 TYR D O 1
ATOM 5559 N N . GLN D 1 150 ? 26.735 9.729 -35.345 1.00 70.60 749 GLN D N 1
ATOM 5560 C CA . GLN D 1 150 ? 25.630 10.669 -35.246 1.00 70.87 749 GLN D CA 1
ATOM 5561 C C . GLN D 1 150 ? 25.585 11.648 -36.420 1.00 68.00 749 GLN D C 1
ATOM 5562 O O . GLN D 1 150 ? 24.548 11.728 -37.074 1.00 70.93 749 GLN D O 1
ATOM 5568 N N . ARG D 1 151 ? 26.675 12.349 -36.766 1.00 60.27 750 ARG D N 1
ATOM 5569 C CA . ARG D 1 151 ? 26.627 13.284 -37.907 1.00 69.73 750 ARG D CA 1
ATOM 5570 C C . ARG D 1 151 ? 26.357 12.559 -39.230 1.00 75.46 750 ARG D C 1
ATOM 5571 O O . ARG D 1 151 ? 25.543 13.007 -40.029 1.00 74.13 750 ARG D O 1
ATOM 5579 N N . LEU D 1 152 ? 26.938 11.378 -39.429 1.00 68.45 751 LEU D N 1
ATOM 5580 C CA . LEU D 1 152 ? 26.693 10.568 -40.617 1.00 73.66 751 LEU D CA 1
ATOM 5581 C C . LEU D 1 152 ? 25.237 10.101 -40.716 1.00 75.94 751 LEU D C 1
ATOM 5582 O O . LEU D 1 152 ? 24.700 10.022 -41.813 1.00 72.60 751 LEU D O 1
ATOM 5587 N N . SER D 1 153 ? 24.554 9.864 -39.598 1.00 70.78 752 SER D N 1
ATOM 5588 C CA . SER D 1 153 ? 23.125 9.524 -39.597 1.00 74.38 752 SER D CA 1
ATOM 5589 C C . SER D 1 153 ? 22.224 10.683 -40.030 1.00 72.90 752 SER D C 1
ATOM 5590 O O . SER D 1 153 ? 21.106 10.451 -40.471 1.00 68.83 752 SER D O 1
ATOM 5593 N N . SER D 1 154 ? 22.709 11.922 -39.948 1.00 74.00 753 SER D N 1
ATOM 5594 C CA . SER D 1 154 ? 22.062 13.091 -40.545 1.00 75.50 753 SER D CA 1
ATOM 5595 C C . SER D 1 154 ? 22.419 13.240 -42.030 1.00 78.53 753 SER D C 1
ATOM 5596 O O . SER D 1 154 ? 21.554 13.505 -42.862 1.00 81.94 753 SER D O 1
ATOM 5599 N N . GLU D 1 155 ? 23.688 13.038 -42.387 1.00 78.10 754 GLU D N 1
ATOM 5600 C CA . GLU D 1 155 ? 24.191 13.265 -43.745 1.00 78.38 754 GLU D CA 1
ATOM 5601 C C . GLU D 1 155 ? 23.763 12.200 -44.762 1.00 78.22 754 GLU D C 1
ATOM 5602 O O . GLU D 1 155 ? 23.403 12.546 -45.885 1.00 81.03 754 GLU D O 1
ATOM 5608 N N . LEU D 1 156 ? 23.764 10.911 -44.405 1.00 79.35 755 LEU D N 1
ATOM 5609 C CA . LEU D 1 156 ? 23.429 9.845 -45.353 1.00 77.10 755 LEU D CA 1
ATOM 5610 C C . LEU D 1 156 ? 22.011 9.971 -45.941 1.00 80.57 755 LEU D C 1
ATOM 5611 O O . LEU D 1 156 ? 21.889 9.827 -47.153 1.00 81.87 755 LEU D O 1
ATOM 5616 N N . PRO D 1 157 ? 20.945 10.292 -45.183 1.00 86.98 756 PRO D N 1
ATOM 5617 C CA . PRO D 1 157 ? 19.617 10.505 -45.759 1.00 83.95 756 PRO D CA 1
ATOM 5618 C C . PRO D 1 157 ? 19.522 11.700 -46.709 1.00 83.28 756 PRO D C 1
ATOM 5619 O O . PRO D 1 157 ? 18.894 11.581 -47.753 1.00 89.51 756 PRO D O 1
ATOM 5623 N N . GLN D 1 158 ? 20.184 12.822 -46.414 1.00 88.85 757 GLN D N 1
ATOM 5624 C CA . GLN D 1 158 ? 20.258 13.973 -47.321 1.00 92.21 757 GLN D CA 1
ATOM 5625 C C . GLN D 1 158 ? 20.921 13.567 -48.643 1.00 90.39 757 GLN D C 1
ATOM 5626 O O . GLN D 1 158 ? 20.370 13.786 -49.718 1.00 95.18 757 GLN D O 1
ATOM 5632 N N . LEU D 1 159 ? 22.066 12.891 -48.573 1.00 87.24 758 LEU D N 1
ATOM 5633 C CA . LEU D 1 159 ? 22.746 12.377 -49.758 1.00 90.65 758 LEU D CA 1
ATOM 5634 C C . LEU D 1 159 ? 21.897 11.337 -50.505 1.00 85.68 758 LEU D C 1
ATOM 5635 O O . LEU D 1 159 ? 21.866 11.324 -51.727 1.00 88.37 758 LEU D O 1
ATOM 5640 N N . SER D 1 160 ? 21.150 10.502 -49.793 1.00 83.15 759 SER D N 1
ATOM 5641 C CA . SER D 1 160 ? 20.253 9.515 -50.384 1.00 82.11 759 SER D CA 1
ATOM 5642 C C . SER D 1 160 ? 19.098 10.156 -51.160 1.00 89.02 759 SER D C 1
ATOM 5643 O O . SER D 1 160 ? 18.765 9.697 -52.246 1.00 90.80 759 SER D O 1
ATOM 5646 N N . ARG D 1 161 ? 18.602 11.286 -50.645 1.00 90.00 760 ARG D N 1
ATOM 5647 C CA . ARG D 1 161 ? 17.553 12.068 -51.353 1.00 93.73 760 ARG D CA 1
ATOM 5648 C C . ARG D 1 161 ? 18.180 12.608 -52.646 1.00 94.98 760 ARG D C 1
ATOM 5649 O O . ARG D 1 161 ? 17.579 12.411 -53.720 1.00 98.74 760 ARG D O 1
ATOM 5657 N N . GLU D 1 162 ? 19.355 13.244 -52.538 1.00 94.67 761 GLU D N 1
ATOM 5658 C CA . GLU D 1 162 ? 20.078 13.755 -53.705 1.00 92.74 761 GLU D CA 1
ATOM 5659 C C . GLU D 1 162 ? 20.256 12.646 -54.755 1.00 93.37 761 GLU D C 1
ATOM 5660 O O . GLU D 1 162 ? 19.877 12.835 -55.907 1.00 98.31 761 GLU D O 1
ATOM 5666 N N . ILE D 1 163 ? 20.666 11.455 -54.316 1.00 88.78 762 ILE D N 1
ATOM 5667 C CA . ILE D 1 163 ? 20.750 10.306 -55.266 1.00 94.49 762 ILE D CA 1
ATOM 5668 C C . ILE D 1 163 ? 19.364 10.058 -55.877 1.00 98.14 762 ILE D C 1
ATOM 5669 O O . ILE D 1 163 ? 19.275 10.037 -57.119 1.00 103.27 762 ILE D O 1
ATOM 5674 N N . ASP D 1 164 ? 18.326 9.884 -55.048 1.00 95.60 763 ASP D N 1
ATOM 5675 C CA . ASP D 1 164 ? 16.995 9.572 -55.570 1.00 100.55 763 ASP D CA 1
ATOM 5676 C C . ASP D 1 164 ? 16.469 10.639 -56.539 1.00 105.90 763 ASP D C 1
ATOM 5677 O O . ASP D 1 164 ? 15.811 10.313 -57.523 1.00 101.42 763 ASP D O 1
ATOM 5682 N N . SER D 1 165 ? 16.803 11.910 -56.328 1.00 102.35 764 SER D N 1
ATOM 5683 C CA . SER D 1 165 ? 16.486 12.953 -57.294 1.00 102.91 764 SER D CA 1
ATOM 5684 C C . SER D 1 165 ? 17.275 12.759 -58.595 1.00 107.43 764 SER D C 1
ATOM 5685 O O . SER D 1 165 ? 16.695 12.735 -59.674 1.00 109.03 764 SER D O 1
ATOM 5688 N N . GLU D 1 166 ? 18.585 12.544 -58.522 1.00 105.33 765 GLU D N 1
ATOM 5689 C CA . GLU D 1 166 ? 19.450 12.413 -59.697 1.00 108.74 765 GLU D CA 1
ATOM 5690 C C . GLU D 1 166 ? 19.182 11.123 -60.484 1.00 111.85 765 GLU D C 1
ATOM 5691 O O . GLU D 1 166 ? 19.145 11.145 -61.711 1.00 111.05 765 GLU D O 1
ATOM 5697 N N . THR D 1 167 ? 18.894 10.014 -59.806 1.00 110.63 766 THR D N 1
ATOM 5698 C CA . THR D 1 167 ? 18.430 8.773 -60.442 1.00 113.95 766 THR D CA 1
ATOM 5699 C C . THR D 1 167 ? 17.066 8.931 -61.106 1.00 117.26 766 THR D C 1
ATOM 5700 O O . THR D 1 167 ? 16.868 8.372 -62.178 1.00 120.77 766 THR D O 1
ATOM 5704 N N . ASN D 1 168 ? 16.143 9.730 -60.565 1.00 113.19 767 ASN D N 1
ATOM 5705 C CA . ASN D 1 168 ? 14.926 10.069 -61.302 1.00 119.04 767 ASN D CA 1
ATOM 5706 C C . ASN D 1 168 ? 15.266 10.919 -62.537 1.00 121.15 767 ASN D C 1
ATOM 5707 O O . ASN D 1 168 ? 14.881 10.579 -63.654 1.00 119.50 767 ASN D O 1
ATOM 5712 N N . ARG D 1 169 ? 16.044 11.992 -62.366 1.00 120.32 768 ARG D N 1
ATOM 5713 C CA . ARG D 1 169 ? 16.336 12.941 -63.446 1.00 120.10 768 ARG D CA 1
ATOM 5714 C C . ARG D 1 169 ? 17.090 12.313 -64.614 1.00 120.03 768 ARG D C 1
ATOM 5715 O O . ARG D 1 169 ? 16.756 12.617 -65.750 1.00 121.15 768 ARG D O 1
ATOM 5723 N N . ARG D 1 170 ? 18.003 11.379 -64.335 1.00 120.77 769 ARG D N 1
ATOM 5724 C CA . ARG D 1 170 ? 18.746 10.688 -65.425 1.00 119.10 769 ARG D CA 1
ATOM 5725 C C . ARG D 1 170 ? 17.747 9.933 -66.317 1.00 122.86 769 ARG D C 1
ATOM 5726 O O . ARG D 1 170 ? 17.851 10.056 -67.554 1.00 127.13 769 ARG D O 1
ATOM 5734 N N . GLU D 1 171 ? 16.801 9.212 -65.703 1.00 122.85 770 GLU D N 1
ATOM 5735 C CA . GLU D 1 171 ? 15.781 8.436 -66.405 1.00 123.85 770 GLU D CA 1
ATOM 5736 C C . GLU D 1 171 ? 14.816 9.363 -67.159 1.00 124.46 770 GLU D C 1
ATOM 5737 O O . GLU D 1 171 ? 14.427 9.069 -68.286 1.00 125.98 770 GLU D O 1
ATOM 5743 N N . ASP D 1 172 ? 14.496 10.532 -66.605 1.00 125.52 771 ASP D N 1
ATOM 5744 C CA . ASP D 1 172 ? 13.739 11.562 -67.318 1.00 126.10 771 ASP D CA 1
ATOM 5745 C C . ASP D 1 172 ? 14.494 12.082 -68.547 1.00 126.91 771 ASP D C 1
ATOM 5746 O O . ASP D 1 172 ? 13.913 12.233 -69.622 1.00 129.59 771 ASP D O 1
ATOM 5751 N N . LEU D 1 173 ? 15.800 12.318 -68.432 1.00 123.73 772 LEU D N 1
ATOM 5752 C CA . LEU D 1 173 ? 16.613 12.795 -69.546 1.00 120.97 772 LEU D CA 1
ATOM 5753 C C . LEU D 1 173 ? 16.771 11.745 -70.652 1.00 125.46 772 LEU D C 1
ATOM 5754 O O . LEU D 1 173 ? 16.843 12.138 -71.809 1.00 127.52 772 LEU D O 1
ATOM 5759 N N . VAL D 1 174 ? 16.743 10.437 -70.373 1.00 126.32 773 VAL D N 1
ATOM 5760 C CA . VAL D 1 174 ? 16.648 9.437 -71.455 1.00 127.12 773 VAL D CA 1
ATOM 5761 C C . VAL D 1 174 ? 15.220 9.229 -71.959 1.00 126.50 773 VAL D C 1
ATOM 5762 O O . VAL D 1 174 ? 15.048 8.848 -73.113 1.00 127.49 773 VAL D O 1
ATOM 5766 N N . ARG D 1 175 ? 14.176 9.548 -71.180 0.00 127.58 774 ARG D N 1
ATOM 5767 C CA . ARG D 1 175 ? 12.810 9.664 -71.729 0.00 128.87 774 ARG D CA 1
ATOM 5768 C C . ARG D 1 175 ? 12.740 10.797 -72.764 0.00 128.74 774 ARG D C 1
ATOM 5769 O O . ARG D 1 175 ? 12.082 10.661 -73.792 0.00 129.02 774 ARG D O 1
ATOM 5777 N N . ARG D 1 176 ? 13.467 11.893 -72.515 1.00 126.72 775 ARG D N 1
ATOM 5778 C CA . ARG D 1 176 ? 13.600 13.057 -73.406 1.00 126.12 775 ARG D CA 1
ATOM 5779 C C . ARG D 1 176 ? 14.376 12.766 -74.705 1.00 128.45 775 ARG D C 1
ATOM 5780 O O . ARG D 1 176 ? 14.383 13.618 -75.593 1.00 129.21 775 ARG D O 1
ATOM 5788 N N . LEU D 1 177 ? 15.000 11.588 -74.852 1.00 128.61 776 LEU D N 1
ATOM 5789 C CA . LEU D 1 177 ? 15.585 11.099 -76.112 1.00 125.26 776 LEU D CA 1
ATOM 5790 C C . LEU D 1 177 ? 14.537 10.400 -76.989 1.00 124.00 776 LEU D C 1
ATOM 5791 O O . LEU D 1 177 ? 13.911 11.093 -77.816 1.00 121.99 776 LEU D O 1
#

Radius of gyration: 39.5 Å; Cα contacts (8 Å, |Δi|>4): 596; chains: 4; bounding box: 60×52×151 Å

Sequence (704 aa):
QQELKQAEYQLSNARNLHNKLTNEMEACMRAVQTAMKEARDLDSAPPVDEYITMLETDEKELAEVETALKLYDELKKHYSTIKDRALRFNKCYICDRDFTNQEAAKTRLLEKVAKRLGDEEKKELLEDQAAFMKSLDILRAVRVKYDTYQRLSSELPQLSREIDSETNRREDLVRQQELKQAEYQLSNARNLHNKLTNEMEACMRAVQTAMKEARDLDSAPPVDEYITMLETDEKELAEVETALKLYDELKKHYSTIKDRALRFNKCYICDRDFTNQEAAKTRLLEKVAKRLGDEEKKELLEDQAAFMKSLDILRAVRVKYDTYQRLSSELPQLSREIDSETNRREDLVRRLQQELKQAEYQLSNARNLHNKLTNEMEACMRAVQTAMKEARDLDSAPPVDEYITMLETDEKELAEVETALKLYDELKKHYSTIKDRALRFNKCYICDRDFTNQEAAKTRLLEKVAKRLGDEEKKELLEDQAAFMKSLDILRAVRVKYDTYQRLSSELPQLSREIDSETNRREDLVRQQELKQAEYQLSNARNLHNKLTNEMEACMRAVQTAMKEARDLDSAPPVDEYITMLETDEKELAEVETALKLYDELKKHYSTIKDRALRFNKCYICDRDFTNQEAAKTRLLEKVAKRLGDEEKKELLEDQAAFMKSLDILRAVRVKYDTYQRLSSELPQLSREIDSETNRREDLVRRL

Secondary structure (DSSP, 8-state):
-TTHHHHHHHHHHHHHHHHHHHHHHHHHHHHHHHHHHHHTT-SSPPPGGGHHHHHHHHHHHHHHHHHHHHHHHHHHHHHHHHHHHHHHHSB-TTT--B-TT-HHHHHHHHHHHHHH--SHHHHHHHHHHHHHHHHHHHHHHTHHHHHHHHHHHHHHHHHHHHHHHHHHHHHHHT-/-HHHHHHHHHHHHHHHHHHHHHHHHHHHHHHHHHHHHHHTT-SSPPPGGGHHHHHHHHHHHHHHHHHHHHHHHH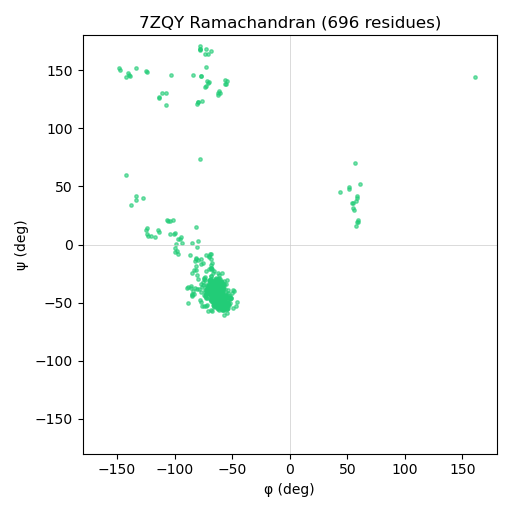HHHHHHHHHHHHHHHSEETTTTEE-TT-HHHHHHHHHHHHHS--HHHHHHHHHHHHHHHHHHHHHHHTHHHHHHHHHHHHHHHHHHHHHHHHHHHHHHHHHH-/-HHHHHHHHHHHHHHHHHHHHHHHHHHHHHHHHHHHHHHTT-SSPPPGGGHHHHHHHHHHHHHHHHHHHHHHHHHHHHHHHHHHHHHHHSB-TTT--B-TT-HHHHHHHHHHHHTT--SHHHHHHHHHHHHHHHHHHHHHHTHHHHHHHHHHHHHHHHHHHHHHHHHHHHHHHT-/-HHHHHHHHHHHHHHHHHHHHHHHHHHHHHHHHHHHHHHTT-SSPPPGGGHHHHHHHHHHHHHHHHHHHHHHHHHHHHHHHHHHHHHHHSB-TTT--B-TT-HHHHHHHHHHHHHH--SHHHHHHHHHHHHHHHHHHHHHHTHHHHHHHHHHHHHHHHHHHHHHHHHHHHHHHHHT-